Protein AF-0000000083108682 (afdb_homodimer)

Radius of gyration: 23.94 Å; Cα contacts (8 Å, |Δi|>4): 397; chains: 2; bounding box: 56×99×40 Å

pLDDT: mean 90.08, std 11.69, range [41.5, 98.62]

Foldseek 3Di:
DPPPVVVVVVLVVLLVLLLVQLLVVLLVDQLVPDALCNSCVSSVHDSVVSCVNAVGSVRSVLVSVLVVLVVLLVVLCVVLPPPQQLLVSLLSSLLSSLVVQCVRSNSLSCQDQVDPNNNLVSLLPPPSQLVSLLVSLCVSAHDDSVLSSVLSSVSSNLSSCCSNPNDPDSVRSSVCCSVPNSCRSPNPPRPD/DPPPVVVVVVLVVLLVLLLVQLLVVLLVDQLVPDALCNSCVSSVHDSVVSCVNAVGSVRSVLVSVLVVLVVLLVVLCVVLPPPQQLLVSLLSSLLSSLVVQCVRSNSLSCQDQVDPNNNLVSLLPPPSQLVSLLVSLCVSAHDDSVLSSVLSSVSSNLSSCCSNPNDPDSVRSSVCCSVPNSCRSPNPPRPD

Nearest PDB structures (foldseek):
  5gp9-assembly1_A  TM=5.527E-01  e=1.510E-05  Halalkalibacterium halodurans C-125
  5gpa-assembly1_B  TM=6.125E-01  e=4.781E-05  Halalkalibacterium halodurans C-125
  6o6n-assembly1_A  TM=5.803E-01  e=4.573E-05  Mycobacterium tuberculosis
  5gpa-assembly1_A  TM=6.143E-01  e=1.325E-04  Halalkalibacterium halodurans C-125
  3ppb-assembly1_B  TM=6.401E-01  e=4.386E-04  Shewanella loihica PV-4

Organism: NCBI:txid185642

Sequence (384 aa):
MPGDWLGTRRVEVAADRILDAAERLFTERDPTTIGMSEIATAAGCSRATLYRYFDNREALRTAYVHRETHRLSRAVTERIEGIDDPRERLVASITAVLRMVRDSPALASWFAASRPPIGGELAGRSEVITALAAAFVNSLGPEDPAVVQRRARWVVRVLTSLLLFPGSDEADERAMIEEFVVPTVAPLGAGRMPGDWLGTRRVEVAADRILDAAERLFTERDPTTIGMSEIATAAGCSRATLYRYFDNREALRTAYVHRETHRLSRAVTERIEGIDDPRERLVASITAVLRMVRDSPALASWFAASRPPIGGELAGRSEVITALAAAFVNSLGPEDPAVVQRRARWVVRVLTSLLLFPGSDEADERAMIEEFVVPTVAPLGAGR

Structure (mmCIF, N/CA/C/O backbone):
data_AF-0000000083108682-model_v1
#
loop_
_entity.id
_entity.type
_entity.pdbx_description
1 polymer 'Putative HTH-type transcriptional regulator'
#
loop_
_atom_site.group_PDB
_atom_site.id
_atom_site.type_symbol
_atom_site.label_atom_id
_atom_site.label_alt_id
_atom_site.label_comp_id
_atom_site.label_asym_id
_atom_site.label_entity_id
_atom_site.label_seq_id
_atom_site.pdbx_PDB_ins_code
_atom_site.Cartn_x
_atom_site.Cartn_y
_atom_site.Cartn_z
_atom_site.occupancy
_atom_site.B_iso_or_equiv
_atom_site.auth_seq_id
_atom_site.auth_comp_id
_atom_site.auth_asym_id
_atom_site.auth_atom_id
_atom_site.pdbx_PDB_model_num
ATOM 1 N N . MET A 1 1 ? 0.735 -50.562 -4.074 1 41.94 1 MET A N 1
ATOM 2 C CA . MET A 1 1 ? -0.499 -50.188 -4.746 1 41.94 1 MET A CA 1
ATOM 3 C C . MET A 1 1 ? -0.282 -48.906 -5.586 1 41.94 1 MET A C 1
ATOM 5 O O . MET A 1 1 ? 0.439 -48 -5.176 1 41.94 1 MET A O 1
ATOM 9 N N . PRO A 1 2 ? -0.208 -48.875 -6.887 1 47.31 2 PRO A N 1
ATOM 10 C CA . PRO A 1 2 ? 0.059 -47.719 -7.734 1 47.31 2 PRO A CA 1
ATOM 11 C C . PRO A 1 2 ? -0.755 -46.469 -7.324 1 47.31 2 PRO A C 1
ATOM 13 O O . PRO A 1 2 ? -1.937 -46.594 -6.992 1 47.31 2 PRO A O 1
ATOM 16 N N . GLY A 1 3 ? -0.387 -45.5 -6.492 1 47.19 3 GLY A N 1
ATOM 17 C CA . GLY A 1 3 ? -1.006 -44.25 -6.043 1 47.19 3 GLY A CA 1
ATOM 18 C C . GLY A 1 3 ? -1.906 -43.625 -7.086 1 47.19 3 GLY A C 1
ATOM 19 O O . GLY A 1 3 ? -1.595 -43.656 -8.281 1 47.19 3 GLY A O 1
ATOM 20 N N . ASP A 1 4 ? -3.316 -43.719 -6.918 1 53.12 4 ASP A N 1
ATOM 21 C CA . ASP A 1 4 ? -4.406 -43.375 -7.836 1 53.12 4 ASP A CA 1
ATOM 22 C C . ASP A 1 4 ? -4.172 -42.031 -8.516 1 53.12 4 ASP A C 1
ATOM 24 O O . ASP A 1 4 ? -4.762 -41.031 -8.133 1 53.12 4 ASP A O 1
ATOM 28 N N . TRP A 1 5 ? -3.078 -41.875 -9.203 1 58.34 5 TRP A N 1
ATOM 29 C CA . TRP A 1 5 ? -2.723 -40.719 -10.016 1 58.34 5 TRP A CA 1
ATOM 30 C C . TRP A 1 5 ? -3.924 -40.219 -10.812 1 58.34 5 TRP A C 1
ATOM 32 O O . TRP A 1 5 ? -4.098 -39 -10.992 1 58.34 5 TRP A O 1
ATOM 42 N N . LEU A 1 6 ? -4.711 -41.125 -11.32 1 56.47 6 LEU A N 1
ATOM 43 C CA . LEU A 1 6 ? -5.898 -40.75 -12.078 1 56.47 6 LEU A CA 1
ATOM 44 C C . LEU A 1 6 ? -6.891 -40.031 -11.188 1 56.47 6 LEU A C 1
ATOM 46 O O . LEU A 1 6 ? -7.527 -39.062 -11.625 1 56.47 6 LEU A O 1
ATOM 50 N N . GLY A 1 7 ? -6.941 -40.438 -10.008 1 55.97 7 GLY A N 1
ATOM 51 C CA . GLY A 1 7 ? -7.801 -39.75 -9.039 1 55.97 7 GLY A CA 1
ATOM 52 C C . GLY A 1 7 ? -7.344 -38.344 -8.703 1 55.97 7 GLY A C 1
ATOM 53 O O . GLY A 1 7 ? -8.156 -37.438 -8.672 1 55.97 7 GLY A O 1
ATOM 54 N N . THR A 1 8 ? -6.023 -38.344 -8.523 1 59.5 8 THR A N 1
ATOM 55 C CA . THR A 1 8 ? -5.434 -37.031 -8.219 1 59.5 8 THR A CA 1
ATOM 56 C C . THR A 1 8 ? -5.578 -36.062 -9.398 1 59.5 8 THR A C 1
ATOM 58 O O . THR A 1 8 ? -5.895 -34.906 -9.219 1 59.5 8 THR A O 1
ATOM 61 N N . ARG A 1 9 ? -5.371 -36.562 -10.57 1 65.5 9 ARG A N 1
ATOM 62 C CA . ARG A 1 9 ? -5.535 -35.75 -11.773 1 65.5 9 ARG A CA 1
ATOM 63 C C . ARG A 1 9 ? -6.984 -35.312 -11.945 1 65.5 9 ARG A C 1
ATOM 65 O O . ARG A 1 9 ? -7.254 -34.188 -12.359 1 65.5 9 ARG A O 1
ATOM 72 N N . ARG A 1 10 ? -7.754 -36.281 -11.625 1 66.69 10 ARG A N 1
ATOM 73 C CA . ARG A 1 10 ? -9.172 -35.969 -11.719 1 66.69 10 ARG A CA 1
ATOM 74 C C . ARG A 1 10 ? -9.562 -34.906 -10.703 1 66.69 10 ARG A C 1
ATOM 76 O O . ARG A 1 10 ? -10.336 -34 -11.016 1 66.69 10 ARG A O 1
ATOM 83 N N . VAL A 1 11 ? -8.945 -34.938 -9.57 1 69.88 11 VAL A N 1
ATOM 84 C CA . VAL A 1 11 ? -9.219 -33.969 -8.516 1 69.88 11 VAL A CA 1
ATOM 85 C C . VAL A 1 11 ? -8.688 -32.594 -8.922 1 69.88 11 VAL A C 1
ATOM 87 O O . VAL A 1 11 ? -9.367 -31.594 -8.75 1 69.88 11 VAL A O 1
ATOM 90 N N . GLU A 1 12 ? -7.539 -32.688 -9.477 1 72 12 GLU A N 1
ATOM 91 C CA . GLU A 1 12 ? -6.922 -31.438 -9.914 1 72 12 GLU A CA 1
ATOM 92 C C . GLU A 1 12 ? -7.715 -30.812 -11.055 1 72 12 GLU A C 1
ATOM 94 O O . GLU A 1 12 ? -7.883 -29.594 -11.102 1 72 12 GLU A O 1
ATOM 99 N N . VAL A 1 13 ? -8.219 -31.703 -11.867 1 81.06 13 VAL A N 1
ATOM 100 C CA . VAL A 1 13 ? -9.008 -31.219 -12.992 1 81.06 13 VAL A CA 1
ATOM 101 C C . VAL A 1 13 ? -10.305 -30.609 -12.492 1 81.06 13 VAL A C 1
ATOM 103 O O . VAL A 1 13 ? -10.719 -29.547 -12.961 1 81.06 13 VAL A O 1
ATOM 106 N N . ALA A 1 14 ? -10.898 -31.219 -11.477 1 86.56 14 ALA A N 1
ATOM 107 C CA . ALA A 1 14 ? -12.148 -30.688 -10.93 1 86.56 14 ALA A CA 1
ATOM 108 C C . ALA A 1 14 ? -11.922 -29.375 -10.203 1 86.56 14 ALA A C 1
ATOM 110 O O . ALA A 1 14 ? -12.703 -28.422 -10.352 1 86.56 14 ALA A O 1
ATOM 111 N N . ALA A 1 15 ? -10.922 -29.328 -9.461 1 91.75 15 ALA A N 1
ATOM 112 C CA . ALA A 1 15 ? -10.586 -28.094 -8.758 1 91.75 15 ALA A CA 1
ATOM 113 C C . ALA A 1 15 ? -10.344 -26.953 -9.75 1 91.75 15 ALA A C 1
ATOM 115 O O . ALA A 1 15 ? -10.805 -25.828 -9.531 1 91.75 15 ALA A O 1
ATOM 116 N N . ASP A 1 16 ? -9.703 -27.297 -10.797 1 94.19 16 ASP A N 1
ATOM 117 C CA . ASP A 1 16 ? -9.391 -26.297 -11.812 1 94.19 16 ASP A CA 1
ATOM 118 C C . ASP A 1 16 ? -10.664 -25.781 -12.477 1 94.19 16 ASP A C 1
ATOM 120 O O . ASP A 1 16 ? -10.797 -24.578 -12.75 1 94.19 16 ASP A O 1
ATOM 124 N N . ARG A 1 17 ? -11.531 -26.672 -12.727 1 93.75 17 ARG A N 1
ATOM 125 C CA . ARG A 1 17 ? -12.805 -26.281 -13.328 1 93.75 17 ARG A CA 1
ATOM 126 C C . ARG A 1 17 ? -13.578 -25.344 -12.398 1 93.75 17 ARG A C 1
ATOM 128 O O . ARG A 1 17 ? -14.203 -24.391 -12.852 1 93.75 17 ARG A O 1
ATOM 135 N N . ILE A 1 18 ? -13.516 -25.672 -11.18 1 96.06 18 ILE A N 1
ATOM 136 C CA . ILE A 1 18 ? -14.18 -24.844 -10.188 1 96.06 18 ILE A CA 1
ATOM 137 C C . ILE A 1 18 ? -13.531 -23.453 -10.148 1 96.06 18 ILE A C 1
ATOM 139 O O . ILE A 1 18 ? -14.227 -22.438 -10.141 1 96.06 18 ILE A O 1
ATOM 143 N N . LEU A 1 19 ? -12.25 -23.453 -10.195 1 96.44 19 LEU A N 1
ATOM 144 C CA . LEU A 1 19 ? -11.531 -22.188 -10.148 1 96.44 19 LEU A CA 1
ATOM 145 C C . LEU A 1 19 ? -11.75 -21.375 -11.43 1 96.44 19 LEU A C 1
ATOM 147 O O . LEU A 1 19 ? -11.797 -20.156 -11.398 1 96.44 19 LEU A O 1
ATOM 151 N N . ASP A 1 20 ? -11.891 -22.047 -12.57 1 95.81 20 ASP A N 1
ATOM 152 C CA . ASP A 1 20 ? -12.227 -21.375 -13.812 1 95.81 20 ASP A CA 1
ATOM 153 C C . ASP A 1 20 ? -13.594 -20.688 -13.719 1 95.81 20 ASP A C 1
ATOM 155 O O . ASP A 1 20 ? -13.758 -19.562 -14.18 1 95.81 20 ASP A O 1
ATOM 159 N N . ALA A 1 21 ? -14.508 -21.391 -13.156 1 95.25 21 ALA A N 1
ATOM 160 C CA . ALA A 1 21 ? -15.844 -20.828 -12.961 1 95.25 21 ALA A CA 1
ATOM 161 C C . ALA A 1 21 ? -15.805 -19.625 -12.008 1 95.25 21 ALA A C 1
ATOM 163 O O . ALA A 1 21 ? -16.453 -18.609 -12.258 1 95.25 21 ALA A O 1
ATOM 164 N N . ALA A 1 22 ? -15.086 -19.812 -10.945 1 94.69 22 ALA A N 1
ATOM 165 C CA . ALA A 1 22 ? -14.93 -18.703 -9.992 1 94.69 22 ALA A CA 1
ATOM 166 C C . ALA A 1 22 ? -14.328 -17.484 -10.664 1 94.69 22 ALA A C 1
ATOM 168 O O . ALA A 1 22 ? -14.781 -16.359 -10.438 1 94.69 22 ALA A O 1
ATOM 169 N N . GLU A 1 23 ? -13.312 -17.656 -11.469 1 94.25 23 GLU A N 1
ATOM 170 C CA . GLU A 1 23 ? -12.648 -16.578 -12.18 1 94.25 23 GLU A CA 1
ATOM 171 C C . GLU A 1 23 ? -13.641 -15.773 -13.016 1 94.25 23 GLU A C 1
ATOM 173 O O . GLU A 1 23 ? -13.586 -14.539 -13.039 1 94.25 23 GLU A O 1
ATOM 178 N N . ARG A 1 24 ? -14.461 -16.422 -13.68 1 93.31 24 ARG A N 1
ATOM 179 C CA . ARG A 1 24 ? -15.469 -15.758 -14.5 1 93.31 24 ARG A CA 1
ATOM 180 C C . ARG A 1 24 ? -16.375 -14.883 -13.641 1 93.31 24 ARG A C 1
ATOM 182 O O . ARG A 1 24 ? -16.688 -13.75 -14.023 1 93.31 24 ARG A O 1
ATOM 189 N 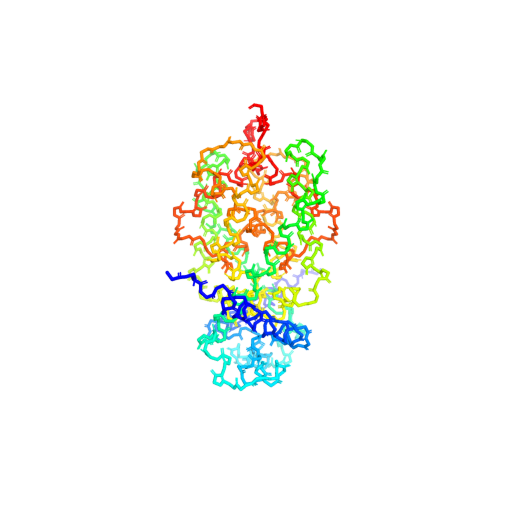N . LEU A 1 25 ? -16.75 -15.414 -12.523 1 93.12 25 LEU A N 1
ATOM 190 C CA . LEU A 1 25 ? -17.609 -14.664 -11.625 1 93.12 25 LEU A CA 1
ATOM 191 C C . LEU A 1 25 ? -16.875 -13.469 -11.023 1 93.12 25 LEU A C 1
ATOM 193 O O . LEU A 1 25 ? -17.453 -12.391 -10.883 1 93.12 25 LEU A O 1
ATOM 197 N N . PHE A 1 26 ? -15.586 -13.672 -10.734 1 88.56 26 PHE A N 1
ATOM 198 C CA . PHE A 1 26 ? -14.781 -12.609 -10.141 1 88.56 26 PHE A CA 1
ATOM 199 C C . PHE A 1 26 ? -14.602 -11.453 -11.117 1 88.56 26 PHE A C 1
ATOM 201 O O . PHE A 1 26 ? -14.367 -10.312 -10.711 1 88.56 26 PHE A O 1
ATOM 208 N N . THR A 1 27 ? -14.672 -11.719 -12.352 1 87.06 27 THR A N 1
ATOM 209 C CA . THR A 1 27 ? -14.531 -10.703 -13.391 1 87.06 27 THR A CA 1
ATOM 210 C C . THR A 1 27 ? -15.805 -9.859 -13.5 1 87.06 27 THR A C 1
ATOM 212 O O . THR A 1 27 ? -15.734 -8.656 -13.75 1 87.06 27 THR A O 1
ATOM 215 N N . GLU A 1 28 ? -16.859 -10.461 -13.195 1 86.19 28 GLU A N 1
ATOM 216 C CA . GLU A 1 28 ? -18.156 -9.844 -13.453 1 86.19 28 GLU A CA 1
ATOM 217 C C . GLU A 1 28 ? -18.656 -9.086 -12.234 1 86.19 28 GLU A C 1
ATOM 219 O O . GLU A 1 28 ? -19.406 -8.109 -12.367 1 86.19 28 GLU A O 1
ATOM 224 N N . ARG A 1 29 ? -18.25 -9.617 -11.102 1 85.25 29 ARG A N 1
ATOM 225 C CA . ARG A 1 29 ? -18.797 -9.062 -9.859 1 85.25 29 ARG A CA 1
ATOM 226 C C . ARG A 1 29 ? -17.703 -8.922 -8.805 1 85.25 29 ARG A C 1
ATOM 228 O O . ARG A 1 29 ? -16.609 -9.461 -8.953 1 85.25 29 ARG A O 1
ATOM 235 N N . ASP A 1 30 ? -18.016 -8.25 -7.773 1 81.75 30 ASP A N 1
ATOM 236 C CA . ASP A 1 30 ? -17.141 -8.148 -6.605 1 81.75 30 ASP A CA 1
ATOM 237 C C . ASP A 1 30 ? -16.938 -9.516 -5.965 1 81.75 30 ASP A C 1
ATOM 239 O O . ASP A 1 30 ? -17.891 -10.164 -5.535 1 81.75 30 ASP A O 1
ATOM 243 N N . PRO A 1 31 ? -15.703 -9.867 -5.906 1 83.19 31 PRO A N 1
ATOM 244 C CA . PRO A 1 31 ? -15.422 -11.203 -5.379 1 83.19 31 PRO A CA 1
ATOM 245 C C . PRO A 1 31 ? -15.977 -11.414 -3.973 1 83.19 31 PRO A C 1
ATOM 247 O O . PRO A 1 31 ? -16.266 -12.547 -3.584 1 83.19 31 PRO A O 1
ATOM 250 N N . THR A 1 32 ? -16.109 -10.344 -3.281 1 81.44 32 THR A N 1
ATOM 251 C CA . THR A 1 32 ? -16.562 -10.484 -1.899 1 81.44 32 THR A CA 1
ATOM 252 C C . THR A 1 32 ? -18.047 -10.797 -1.841 1 81.44 32 THR A C 1
ATOM 254 O O . THR A 1 32 ? -18.562 -11.227 -0.802 1 81.44 32 THR A O 1
ATOM 257 N N . THR A 1 33 ? -18.734 -10.672 -2.873 1 85.25 33 THR A N 1
ATOM 258 C CA . THR A 1 33 ? -20.172 -10.859 -2.879 1 85.25 33 THR A CA 1
ATOM 259 C C . THR A 1 33 ? -20.547 -12.219 -3.473 1 85.25 33 THR A C 1
ATOM 261 O O . THR A 1 33 ? -21.703 -12.625 -3.445 1 85.25 33 THR A O 1
ATOM 264 N N . ILE A 1 34 ? -19.594 -12.867 -3.998 1 90 34 ILE A N 1
ATOM 265 C CA . ILE A 1 34 ? -19.844 -14.133 -4.676 1 90 34 ILE A CA 1
ATOM 266 C C . ILE A 1 34 ? -19.844 -15.273 -3.66 1 90 34 ILE A C 1
ATOM 268 O O . ILE A 1 34 ? -18.891 -15.43 -2.893 1 90 34 ILE A O 1
ATOM 272 N N . GLY A 1 35 ? -20.953 -16.047 -3.701 1 93.62 35 GLY A N 1
ATOM 273 C CA . GLY A 1 35 ? -21.078 -17.141 -2.746 1 93.62 35 GLY A CA 1
ATOM 274 C C . GLY A 1 35 ? -20.703 -18.5 -3.326 1 93.62 35 GLY A C 1
ATOM 275 O O . GLY A 1 35 ? -20.547 -18.625 -4.539 1 93.62 35 GLY A O 1
ATOM 276 N N . MET A 1 36 ? -20.625 -19.469 -2.418 1 95.94 36 MET A N 1
ATOM 277 C CA . MET A 1 36 ? -20.25 -20.828 -2.789 1 95.94 36 MET A CA 1
ATOM 278 C C . MET A 1 36 ? -21.297 -21.469 -3.682 1 95.94 36 MET A C 1
ATOM 280 O O . MET A 1 36 ? -20.969 -22.188 -4.633 1 95.94 36 MET A O 1
ATOM 284 N N . SER A 1 37 ? -22.5 -21.156 -3.449 1 95.81 37 SER A N 1
ATOM 285 C CA . SER A 1 37 ? -23.578 -21.719 -4.246 1 95.81 37 SER A CA 1
ATOM 286 C C . SER A 1 37 ? -23.531 -21.219 -5.684 1 95.81 37 SER A C 1
ATOM 288 O O . SER A 1 37 ? -23.75 -21.984 -6.625 1 95.81 37 SER A O 1
ATOM 290 N N . GLU A 1 38 ? -23.281 -19.969 -5.812 1 96.19 38 GLU A N 1
ATOM 291 C CA . GLU A 1 38 ? -23.172 -19.375 -7.145 1 96.19 38 GLU A CA 1
ATOM 292 C C . GLU A 1 38 ? -22.016 -19.969 -7.926 1 96.19 38 GLU A C 1
ATOM 294 O O . GLU A 1 38 ? -22.125 -20.219 -9.125 1 96.19 38 GLU A O 1
ATOM 299 N N . ILE A 1 39 ? -20.891 -20.234 -7.238 1 96.44 39 ILE A N 1
ATOM 300 C CA . ILE A 1 39 ? -19.719 -20.812 -7.867 1 96.44 39 ILE A CA 1
ATOM 301 C C . ILE A 1 39 ? -20 -22.25 -8.281 1 96.44 39 ILE A C 1
ATOM 303 O O . ILE A 1 39 ? -19.625 -22.672 -9.375 1 96.44 39 ILE A O 1
ATOM 307 N N . ALA A 1 40 ? -20.656 -22.969 -7.438 1 96.62 40 ALA A N 1
ATOM 308 C CA . ALA A 1 40 ? -21.031 -24.344 -7.762 1 96.62 40 ALA A CA 1
ATOM 309 C C . ALA A 1 40 ? -21.891 -24.406 -9.023 1 96.62 40 ALA A C 1
ATOM 311 O O . ALA A 1 40 ? -21.609 -25.203 -9.922 1 96.62 40 ALA A O 1
ATOM 312 N N . THR A 1 41 ? -22.875 -23.516 -9.07 1 96.69 41 THR A N 1
ATOM 313 C CA . THR A 1 41 ? -23.766 -23.438 -10.219 1 96.69 41 THR A CA 1
ATOM 314 C C . THR A 1 41 ? -22.984 -23.141 -11.492 1 96.69 41 THR A C 1
ATOM 316 O O . THR A 1 41 ? -23.156 -23.812 -12.508 1 96.69 41 THR A O 1
ATOM 319 N N . ALA A 1 42 ? -22.094 -22.203 -11.43 1 95.44 42 ALA A N 1
ATOM 320 C CA . ALA A 1 42 ? -21.297 -21.797 -12.578 1 95.44 42 ALA A CA 1
ATOM 321 C C . ALA A 1 42 ? -20.359 -22.922 -13.016 1 95.44 42 ALA A C 1
ATOM 323 O O . ALA A 1 42 ? -20.062 -23.062 -14.211 1 95.44 42 ALA A O 1
ATOM 324 N N . ALA A 1 43 ? -19.906 -23.719 -12.086 1 95.88 43 ALA A N 1
ATOM 325 C CA . ALA A 1 43 ? -18.969 -24.812 -12.352 1 95.88 43 ALA A CA 1
ATOM 326 C C . ALA A 1 43 ? -19.703 -26.047 -12.844 1 95.88 43 ALA A C 1
ATOM 328 O O . ALA A 1 43 ? -19.078 -27 -13.305 1 95.88 43 ALA A O 1
ATOM 329 N N . GLY A 1 44 ? -21 -26.047 -12.664 1 96.06 44 GLY A N 1
ATOM 330 C CA . GLY A 1 44 ? -21.781 -27.188 -13.086 1 96.06 44 GLY A CA 1
ATOM 331 C C . GLY A 1 44 ? -21.672 -28.375 -12.148 1 96.06 44 GLY A C 1
ATOM 332 O O . GLY A 1 44 ? -21.672 -29.531 -12.586 1 96.06 44 GLY A O 1
ATOM 333 N N . CYS A 1 45 ? -21.5 -28.078 -10.898 1 95.56 45 CYS A N 1
ATOM 334 C CA . CYS A 1 45 ? -21.406 -29.156 -9.914 1 95.56 45 CYS A CA 1
ATOM 335 C C . CYS A 1 45 ? -22.297 -28.859 -8.703 1 95.56 45 CYS A C 1
ATOM 337 O O . CYS A 1 45 ? -22.859 -27.766 -8.602 1 95.56 45 CYS A O 1
ATOM 339 N N . SER A 1 46 ? -22.469 -29.828 -7.859 1 95.06 46 SER A N 1
ATOM 340 C CA . SER A 1 46 ? -23.266 -29.625 -6.652 1 95.06 46 SER A CA 1
ATOM 341 C C . SER A 1 46 ? -22.484 -28.844 -5.605 1 95.06 46 SER A C 1
ATOM 343 O O . SER A 1 46 ? -21.25 -28.781 -5.645 1 95.06 46 SER A O 1
ATOM 345 N N . ARG A 1 47 ? -23.203 -28.188 -4.73 1 94.44 47 ARG A N 1
ATOM 346 C CA . ARG A 1 47 ? -22.578 -27.516 -3.592 1 94.44 47 ARG A CA 1
ATOM 347 C C . ARG A 1 47 ? -21.75 -28.484 -2.764 1 94.44 47 ARG A C 1
ATOM 349 O O . ARG A 1 47 ? -20.656 -28.156 -2.307 1 94.44 47 ARG A O 1
ATOM 356 N N . ALA A 1 48 ? -22.312 -29.688 -2.627 1 94.62 48 ALA A N 1
ATOM 357 C CA . ALA A 1 48 ? -21.594 -30.719 -1.873 1 94.62 48 ALA A CA 1
ATOM 358 C C . ALA A 1 48 ? -20.25 -31.031 -2.508 1 94.62 48 ALA A C 1
ATOM 360 O O . ALA A 1 48 ? -19.25 -31.172 -1.808 1 94.62 48 ALA A O 1
ATOM 361 N N . THR A 1 49 ? -20.234 -31.125 -3.762 1 93.69 49 THR A N 1
ATOM 362 C CA . THR A 1 49 ? -19 -31.375 -4.5 1 93.69 49 THR A CA 1
ATOM 363 C C . THR A 1 49 ? -18 -30.234 -4.301 1 93.69 49 THR A C 1
ATOM 365 O O . THR A 1 49 ? -16.828 -30.469 -4.031 1 93.69 49 THR A O 1
ATOM 368 N N . LEU A 1 50 ? -18.453 -28.938 -4.449 1 96.19 50 LEU A N 1
ATOM 369 C CA . LEU A 1 50 ? -17.594 -27.781 -4.273 1 96.19 50 LEU A CA 1
ATOM 370 C C . LEU A 1 50 ? -16.938 -27.797 -2.895 1 96.19 50 LEU A C 1
ATOM 372 O O . LEU A 1 50 ? -15.734 -27.578 -2.77 1 96.19 50 LEU A O 1
ATOM 376 N N . TYR A 1 51 ? -17.688 -28.219 -1.897 1 96 51 TYR A N 1
ATOM 377 C CA . TYR A 1 51 ? -17.203 -28.172 -0.519 1 96 51 TYR A CA 1
ATOM 378 C C . TYR A 1 51 ? -16.25 -29.328 -0.232 1 96 51 TYR A C 1
ATOM 380 O O . TYR A 1 51 ? -15.516 -29.297 0.757 1 96 51 TYR A O 1
ATOM 388 N N . ARG A 1 52 ? -16.312 -30.359 -1.057 1 95.06 52 ARG A N 1
ATOM 389 C CA . ARG A 1 52 ? -15.32 -31.422 -0.96 1 95.06 52 ARG A CA 1
ATOM 390 C C . ARG A 1 52 ? -13.93 -30.906 -1.318 1 95.06 52 ARG A C 1
ATOM 392 O O . ARG A 1 52 ? -12.93 -31.391 -0.784 1 95.06 52 ARG A O 1
ATOM 399 N N . TYR A 1 53 ? -13.922 -29.922 -2.125 1 95.12 53 TYR A N 1
ATOM 400 C CA . TYR A 1 53 ? -12.648 -29.391 -2.598 1 95.12 53 TYR A CA 1
ATOM 401 C C . TYR A 1 53 ? -12.242 -28.156 -1.814 1 95.12 53 TYR A C 1
ATOM 403 O O . TYR A 1 53 ? -11.062 -27.938 -1.548 1 95.12 53 TYR A O 1
ATOM 411 N N . PHE A 1 54 ? -13.195 -27.297 -1.557 1 96.75 54 PHE A N 1
ATOM 412 C CA . PHE A 1 54 ? -12.938 -26.047 -0.855 1 96.75 54 PHE A CA 1
ATOM 413 C C . PHE A 1 54 ? -13.898 -25.875 0.32 1 96.75 54 PHE A C 1
ATOM 415 O O . PHE A 1 54 ? -15.102 -25.688 0.127 1 96.75 54 PHE A O 1
ATOM 422 N N . ASP A 1 55 ? -13.32 -25.781 1.489 1 95.69 55 ASP A N 1
ATOM 423 C CA . ASP A 1 55 ? -14.086 -25.812 2.729 1 95.69 55 ASP A CA 1
ATOM 424 C C . ASP A 1 55 ? -14.953 -24.562 2.879 1 95.69 55 ASP A C 1
ATOM 426 O O . ASP A 1 55 ? -15.977 -24.594 3.564 1 95.69 55 ASP A O 1
ATOM 430 N N . ASN A 1 56 ? -14.508 -23.484 2.33 1 94.75 56 ASN A N 1
ATOM 431 C CA . ASN A 1 56 ? -15.211 -22.203 2.42 1 94.75 56 ASN A CA 1
ATOM 432 C C . ASN A 1 56 ? -14.758 -21.25 1.325 1 94.75 56 ASN A C 1
ATOM 434 O O . ASN A 1 56 ? -13.859 -21.562 0.543 1 94.75 56 ASN A O 1
ATOM 438 N N . ARG A 1 57 ? -15.359 -20.203 1.276 1 93.5 57 ARG A N 1
ATOM 439 C CA . ARG A 1 57 ? -15.109 -19.188 0.256 1 93.5 57 ARG A CA 1
ATOM 440 C C . ARG A 1 57 ? -13.672 -18.688 0.321 1 93.5 57 ARG A C 1
ATOM 442 O O . ARG A 1 57 ? -13.031 -18.484 -0.713 1 93.5 57 ARG A O 1
ATOM 449 N N . GLU A 1 58 ? -13.156 -18.562 1.523 1 90.81 58 GLU A N 1
ATOM 450 C CA . GLU A 1 58 ? -11.797 -18.078 1.707 1 90.81 58 GLU A CA 1
ATOM 451 C C . GLU A 1 58 ? -10.781 -19.078 1.154 1 90.81 58 GLU A C 1
ATOM 453 O O . GLU A 1 58 ? -9.805 -18.688 0.503 1 90.81 58 GLU A O 1
ATOM 458 N N . ALA A 1 59 ? -11.062 -20.266 1.388 1 93.94 59 ALA A N 1
ATOM 459 C CA . ALA A 1 59 ? -10.18 -21.312 0.868 1 93.94 59 ALA A CA 1
ATOM 460 C C . ALA A 1 59 ? -10.18 -21.312 -0.659 1 93.94 59 ALA A C 1
ATOM 462 O O . ALA A 1 59 ? -9.133 -21.5 -1.285 1 93.94 59 ALA A O 1
ATOM 463 N N . LEU A 1 60 ? -11.328 -21.141 -1.222 1 94.75 60 LEU A N 1
ATOM 464 C CA . LEU A 1 60 ? -11.445 -21.125 -2.676 1 94.75 60 LEU A CA 1
ATOM 465 C C . LEU A 1 60 ? -10.727 -19.906 -3.258 1 94.75 60 LEU A C 1
ATOM 467 O O . LEU A 1 60 ? -9.977 -20.031 -4.23 1 94.75 60 LEU A O 1
ATOM 471 N N . ARG A 1 61 ? -10.906 -18.766 -2.674 1 92.44 61 ARG A N 1
ATOM 472 C CA . ARG A 1 61 ? -10.234 -17.547 -3.133 1 92.44 61 ARG A CA 1
ATOM 473 C C . ARG A 1 61 ? -8.719 -17.688 -3.059 1 92.44 61 ARG A C 1
ATOM 475 O O . ARG A 1 61 ? -8.008 -17.312 -3.988 1 92.44 61 ARG A O 1
ATOM 482 N N . THR A 1 62 ? -8.289 -18.25 -1.976 1 93.12 62 THR A N 1
ATOM 483 C CA . THR A 1 62 ? -6.863 -18.469 -1.786 1 93.12 62 THR A CA 1
ATOM 484 C C . THR A 1 62 ? -6.309 -19.406 -2.861 1 93.12 62 THR A C 1
ATOM 486 O O . THR A 1 62 ? -5.262 -19.125 -3.451 1 93.12 62 THR A O 1
ATOM 489 N N . ALA A 1 63 ? -7.023 -20.391 -3.125 1 94.06 63 ALA A N 1
ATOM 490 C CA . ALA A 1 63 ? -6.602 -21.359 -4.148 1 94.06 63 ALA A CA 1
ATOM 491 C C . ALA A 1 63 ? -6.555 -20.688 -5.523 1 94.06 63 ALA A C 1
ATOM 493 O O . ALA A 1 63 ? -5.633 -20.938 -6.305 1 94.06 63 ALA A O 1
ATOM 494 N N . TYR A 1 64 ? -7.52 -19.906 -5.809 1 93.88 64 TYR A N 1
ATOM 495 C CA . TYR A 1 64 ? -7.543 -19.172 -7.074 1 93.88 64 TYR A CA 1
ATOM 496 C C . TYR A 1 64 ? -6.316 -18.281 -7.207 1 93.88 64 TYR A C 1
ATOM 498 O O . TYR A 1 64 ? -5.625 -18.312 -8.227 1 93.88 64 TYR A O 1
ATOM 506 N N . VAL A 1 65 ? -6 -17.531 -6.23 1 92.69 65 VAL A N 1
ATOM 507 C CA . VAL A 1 65 ? -4.875 -16.609 -6.254 1 92.69 65 VAL A CA 1
ATOM 508 C C . VAL A 1 65 ? -3.568 -17.375 -6.395 1 92.69 65 VAL A C 1
ATOM 510 O O . VAL A 1 65 ? -2.674 -16.969 -7.141 1 92.69 65 VAL A O 1
ATOM 513 N N . HIS A 1 66 ? -3.48 -18.469 -5.684 1 93.94 66 HIS A N 1
ATOM 514 C CA . HIS A 1 66 ? -2.271 -19.281 -5.777 1 93.94 66 HIS A CA 1
ATOM 515 C C . HIS A 1 66 ? -2.068 -19.797 -7.191 1 93.94 66 HIS A C 1
ATOM 517 O O . HIS A 1 66 ? -0.961 -19.734 -7.73 1 93.94 66 HIS A O 1
ATOM 523 N N . ARG A 1 67 ? -3.137 -20.266 -7.746 1 94.44 67 ARG A N 1
ATOM 524 C CA . ARG A 1 67 ? -3.039 -20.734 -9.125 1 94.44 67 ARG A CA 1
ATOM 525 C C . ARG A 1 67 ? -2.596 -19.625 -10.062 1 94.44 67 ARG A C 1
ATOM 527 O O . ARG A 1 67 ? -1.697 -19.812 -10.883 1 94.44 67 ARG A O 1
ATOM 534 N N . GLU A 1 68 ? -3.234 -18.5 -9.961 1 94.44 68 GLU A N 1
ATOM 535 C CA . GLU A 1 68 ? -2.912 -17.375 -10.828 1 94.44 68 GLU A CA 1
ATOM 536 C C . GLU A 1 68 ? -1.493 -16.875 -10.57 1 94.44 68 GLU A C 1
ATOM 538 O O . GLU A 1 68 ? -0.812 -16.422 -11.5 1 94.44 68 GLU A O 1
ATOM 543 N N . THR A 1 69 ? -1.049 -16.922 -9.359 1 95.06 69 THR A N 1
ATOM 544 C CA . THR A 1 69 ? 0.315 -16.531 -9.023 1 95.06 69 THR A CA 1
ATOM 545 C C . THR A 1 69 ? 1.327 -17.422 -9.734 1 95.06 69 THR A C 1
ATOM 547 O O . THR A 1 69 ? 2.322 -16.938 -10.273 1 95.06 69 THR A O 1
ATOM 550 N N . HIS A 1 70 ? 1.068 -18.688 -9.742 1 95.5 70 HIS A N 1
ATOM 551 C CA . HIS A 1 70 ? 1.95 -19.609 -10.445 1 95.5 70 HIS A CA 1
ATOM 552 C C . HIS A 1 70 ? 1.967 -19.328 -11.945 1 95.5 70 HIS A C 1
ATOM 554 O O . HIS A 1 70 ? 3.029 -19.344 -12.57 1 95.5 70 HIS A O 1
ATOM 560 N N . ARG A 1 71 ? 0.826 -19.109 -12.43 1 95.12 71 ARG A N 1
ATOM 561 C CA . ARG A 1 71 ? 0.721 -18.797 -13.852 1 95.12 71 ARG A CA 1
ATOM 562 C C . ARG A 1 71 ? 1.486 -17.531 -14.195 1 95.12 71 ARG A C 1
ATOM 564 O O . ARG A 1 71 ? 2.221 -17.484 -15.18 1 95.12 71 ARG A O 1
ATOM 571 N N . LEU A 1 72 ? 1.344 -16.531 -13.391 1 95.56 72 LEU A N 1
ATOM 572 C CA . LEU A 1 72 ? 2.037 -15.266 -13.586 1 95.56 72 LEU A CA 1
ATOM 573 C C . LEU A 1 72 ? 3.547 -15.453 -13.492 1 95.56 72 LEU A C 1
ATOM 575 O O . LEU A 1 72 ? 4.301 -14.906 -14.305 1 95.56 72 LEU A O 1
ATOM 579 N N . SER A 1 73 ? 3.943 -16.188 -12.469 1 96.56 73 SER A N 1
ATOM 580 C CA . SER A 1 73 ? 5.367 -16.438 -12.266 1 96.56 73 SER A CA 1
ATOM 581 C C . SER A 1 73 ? 6 -17.094 -13.492 1 96.56 73 SER A C 1
ATOM 583 O O . SER A 1 73 ? 7.07 -16.672 -13.938 1 96.56 73 SER A O 1
ATOM 585 N N . ARG A 1 74 ? 5.344 -18.031 -14.047 1 96.06 74 ARG A N 1
ATOM 586 C CA . ARG A 1 74 ? 5.844 -18.719 -15.242 1 96.06 74 ARG A CA 1
ATOM 587 C C . ARG A 1 74 ? 5.918 -17.766 -16.422 1 96.06 74 ARG A C 1
ATOM 589 O O . ARG A 1 74 ? 6.922 -17.734 -17.141 1 96.06 74 ARG A O 1
ATOM 596 N N . ALA A 1 75 ? 4.883 -17.016 -16.609 1 96.25 75 ALA A N 1
ATOM 597 C CA . ALA A 1 75 ? 4.816 -16.078 -17.719 1 96.25 75 ALA A CA 1
ATOM 598 C C . ALA A 1 75 ? 5.906 -15.008 -17.609 1 96.25 75 ALA A C 1
ATOM 600 O O . ALA A 1 75 ? 6.539 -14.648 -18.609 1 96.25 75 ALA A O 1
ATOM 601 N N . VAL A 1 76 ? 6.129 -14.508 -16.453 1 96.44 76 VAL A N 1
ATOM 602 C CA . VAL A 1 76 ? 7.137 -13.477 -16.219 1 96.44 76 VAL A CA 1
ATOM 603 C C . VAL A 1 76 ? 8.531 -14.055 -16.453 1 96.44 76 VAL A C 1
ATOM 605 O O . VAL A 1 76 ? 9.383 -13.414 -17.078 1 96.44 76 VAL A O 1
ATOM 608 N N . THR A 1 77 ? 8.75 -15.258 -15.93 1 94.81 77 THR A N 1
ATOM 609 C CA . THR A 1 77 ? 10.039 -15.914 -16.109 1 94.81 77 THR A CA 1
ATOM 610 C C . THR A 1 77 ? 10.391 -16.031 -17.594 1 94.81 77 THR A C 1
ATOM 612 O O . THR A 1 77 ? 11.531 -15.773 -17.984 1 94.81 77 THR A O 1
ATOM 615 N N . GLU A 1 78 ? 9.438 -16.344 -18.375 1 94.69 78 GLU A N 1
ATOM 616 C CA . GLU A 1 78 ? 9.648 -16.453 -19.828 1 94.69 78 GLU A CA 1
ATOM 617 C C . GLU A 1 78 ? 10.008 -15.102 -20.438 1 94.69 78 GLU A C 1
ATOM 619 O O . GLU A 1 78 ? 10.836 -15.023 -21.344 1 94.69 78 GLU A O 1
ATOM 624 N N . ARG A 1 79 ? 9.422 -14.078 -19.922 1 92.75 79 ARG A N 1
ATOM 625 C CA . ARG A 1 79 ? 9.602 -12.742 -20.469 1 92.75 79 ARG A CA 1
ATOM 626 C C . ARG A 1 79 ? 10.984 -12.195 -20.125 1 92.75 79 ARG A C 1
ATOM 628 O O . ARG A 1 79 ? 11.531 -11.375 -20.859 1 92.75 79 ARG A O 1
ATOM 635 N N . ILE A 1 80 ? 11.484 -12.625 -19.078 1 93 80 ILE A N 1
ATOM 636 C CA . ILE A 1 80 ? 12.75 -12.039 -18.656 1 93 80 ILE A CA 1
ATOM 637 C C . ILE A 1 80 ? 13.898 -12.984 -19 1 93 80 ILE A C 1
ATOM 639 O O . ILE A 1 80 ? 15.047 -12.75 -18.609 1 93 80 ILE A O 1
ATOM 643 N N . GLU A 1 81 ? 13.383 -13.969 -19.781 1 88.88 81 GLU A N 1
ATOM 644 C CA . GLU A 1 81 ? 14.406 -14.883 -20.281 1 88.88 81 GLU A CA 1
ATOM 645 C C . GLU A 1 81 ? 15.43 -14.156 -21.141 1 88.88 81 GLU A C 1
ATOM 647 O O . GLU A 1 81 ? 15.055 -13.375 -22.016 1 88.88 81 GLU A O 1
ATOM 652 N N . GLY A 1 82 ? 16.703 -14.078 -20.797 1 91.69 82 GLY A N 1
ATOM 653 C CA . GLY A 1 82 ? 17.75 -13.461 -21.609 1 91.69 82 GLY A CA 1
ATOM 654 C C . GLY A 1 82 ? 18.328 -12.203 -20.984 1 91.69 82 GLY A C 1
ATOM 655 O O . GLY A 1 82 ? 19.297 -11.641 -21.484 1 91.69 82 GLY A O 1
ATOM 656 N N . ILE A 1 83 ? 17.578 -11.688 -20.125 1 94.62 83 ILE A N 1
ATOM 657 C CA . ILE A 1 83 ? 18.125 -10.547 -19.406 1 94.62 83 ILE A CA 1
ATOM 658 C C . ILE A 1 83 ? 19.125 -11.031 -18.359 1 94.62 83 ILE A C 1
ATOM 660 O O . ILE A 1 83 ? 18.766 -11.711 -17.406 1 94.62 83 ILE A O 1
ATOM 664 N N . ASP A 1 84 ? 20.344 -10.633 -18.469 1 91.25 84 ASP A N 1
ATOM 665 C CA . ASP A 1 84 ? 21.391 -11.164 -17.609 1 91.25 84 ASP A CA 1
ATOM 666 C C . ASP A 1 84 ? 21.609 -10.266 -16.391 1 91.25 84 ASP A C 1
ATOM 668 O O . ASP A 1 84 ? 21.844 -10.766 -15.281 1 91.25 84 ASP A O 1
ATOM 672 N N . ASP A 1 85 ? 21.547 -8.945 -16.578 1 94.75 85 ASP A N 1
ATOM 673 C CA . ASP A 1 85 ? 21.781 -8.016 -15.477 1 94.75 85 ASP A CA 1
ATOM 674 C C . ASP A 1 85 ? 20.688 -8.125 -14.422 1 94.75 85 ASP A C 1
ATOM 676 O O . ASP A 1 85 ? 19.5 -7.906 -14.711 1 94.75 85 ASP A O 1
ATOM 680 N N . PRO A 1 86 ? 21.031 -8.508 -13.219 1 95.5 86 PRO A N 1
ATOM 681 C CA . PRO A 1 86 ? 20.031 -8.711 -12.164 1 95.5 86 PRO A CA 1
ATOM 682 C C . PRO A 1 86 ? 19.172 -7.473 -11.922 1 95.5 86 PRO A C 1
ATOM 684 O O . PRO A 1 86 ? 17.984 -7.594 -11.594 1 95.5 86 PRO A O 1
ATOM 687 N N . ARG A 1 87 ? 19.75 -6.324 -12.055 1 96.94 87 ARG A N 1
ATOM 688 C CA . ARG A 1 87 ? 19 -5.086 -11.844 1 96.94 87 ARG A CA 1
ATOM 689 C C . ARG A 1 87 ? 17.953 -4.891 -12.93 1 96.94 87 ARG A C 1
ATOM 691 O O . ARG A 1 87 ? 16.797 -4.559 -12.633 1 96.94 87 ARG A O 1
ATOM 698 N N . GLU A 1 88 ? 18.297 -5.105 -14.125 1 96.5 88 GLU A N 1
ATOM 699 C CA . GLU A 1 88 ? 17.359 -5.012 -15.242 1 96.5 88 GLU A CA 1
ATOM 700 C C . GLU A 1 88 ? 16.297 -6.094 -15.148 1 96.5 88 GLU A C 1
ATOM 702 O O . GLU A 1 88 ? 15.125 -5.852 -15.477 1 96.5 88 GLU A O 1
ATOM 707 N N . ARG A 1 89 ? 16.672 -7.301 -14.742 1 96.81 89 ARG A N 1
ATOM 708 C CA . ARG A 1 89 ? 15.742 -8.406 -14.562 1 96.81 89 ARG A CA 1
ATOM 709 C C . ARG A 1 89 ? 14.68 -8.07 -13.531 1 96.81 89 ARG A C 1
ATOM 711 O O . ARG A 1 89 ? 13.492 -8.359 -13.727 1 96.81 89 ARG A O 1
ATOM 718 N N . LEU A 1 90 ? 15.109 -7.453 -12.414 1 97.88 90 LEU A N 1
ATOM 719 C CA . LEU A 1 90 ? 14.188 -7.066 -11.352 1 97.88 90 LEU A CA 1
ATOM 720 C C . LEU A 1 90 ? 13.172 -6.055 -11.867 1 97.88 90 LEU A C 1
ATOM 722 O O . LEU A 1 90 ? 11.961 -6.234 -11.672 1 97.88 90 LEU A O 1
ATOM 726 N N . VAL A 1 91 ? 13.633 -5.027 -12.547 1 98.31 91 VAL A N 1
ATOM 727 C CA . VAL A 1 91 ? 12.75 -3.988 -13.07 1 98.31 91 VAL A CA 1
ATOM 728 C C . VAL A 1 91 ? 11.773 -4.594 -14.07 1 98.31 91 VAL A C 1
ATOM 730 O O . VAL A 1 91 ? 10.562 -4.355 -13.992 1 98.31 91 VAL A O 1
ATOM 733 N N . ALA A 1 92 ? 12.258 -5.398 -14.969 1 97.75 92 ALA A N 1
ATOM 734 C CA . ALA A 1 92 ? 11.43 -6.02 -15.992 1 97.75 92 ALA A CA 1
ATOM 735 C C . ALA A 1 92 ? 10.375 -6.938 -15.367 1 97.75 92 ALA A C 1
ATOM 737 O O . ALA A 1 92 ? 9.234 -6.98 -15.82 1 97.75 92 ALA A O 1
ATOM 738 N N . SER A 1 93 ? 10.773 -7.664 -14.391 1 98 93 SER A N 1
ATOM 739 C CA . SER A 1 93 ? 9.867 -8.602 -13.727 1 98 93 SER A CA 1
ATOM 740 C C . SER A 1 93 ? 8.734 -7.867 -13.023 1 98 93 SER A C 1
ATOM 742 O O . SER A 1 93 ? 7.559 -8.203 -13.219 1 98 93 SER A O 1
ATOM 744 N N . ILE A 1 94 ? 9.078 -6.855 -12.227 1 98.5 94 ILE A N 1
ATOM 745 C CA . ILE A 1 94 ? 8.062 -6.109 -11.484 1 98.5 94 ILE A CA 1
ATOM 746 C C . ILE A 1 94 ? 7.105 -5.438 -12.461 1 98.5 94 ILE A C 1
ATOM 748 O O . ILE A 1 94 ? 5.887 -5.512 -12.297 1 98.5 94 ILE A O 1
ATOM 752 N N . THR A 1 95 ? 7.617 -4.84 -13.508 1 98.19 95 THR A N 1
ATOM 753 C CA . THR A 1 95 ? 6.793 -4.156 -14.5 1 98.19 95 THR A CA 1
ATOM 754 C C . THR A 1 95 ? 5.879 -5.145 -15.219 1 98.19 95 THR A C 1
ATOM 756 O O . THR A 1 95 ? 4.715 -4.84 -15.484 1 98.19 95 THR A O 1
ATOM 759 N N . ALA A 1 96 ? 6.379 -6.309 -15.516 1 97.56 96 ALA A N 1
ATOM 760 C CA . ALA A 1 96 ? 5.578 -7.34 -16.172 1 97.56 96 ALA A CA 1
ATOM 761 C C . ALA A 1 96 ? 4.445 -7.812 -15.266 1 97.56 96 ALA A C 1
ATOM 763 O O . ALA A 1 96 ? 3.309 -7.977 -15.719 1 97.56 96 ALA A O 1
ATOM 764 N N . VAL A 1 97 ? 4.746 -8.055 -14 1 97.88 97 VAL A N 1
ATOM 765 C CA . VAL A 1 97 ? 3.727 -8.477 -13.047 1 97.88 97 VAL A CA 1
ATOM 766 C C . VAL A 1 97 ? 2.621 -7.43 -12.969 1 97.88 97 VAL A C 1
ATOM 768 O O . VAL A 1 97 ? 1.436 -7.762 -13.062 1 97.88 97 VAL A O 1
ATOM 771 N N . LEU A 1 98 ? 3 -6.152 -12.828 1 98.06 98 LEU A N 1
ATOM 772 C CA . LEU A 1 98 ? 2.023 -5.07 -12.758 1 98.06 98 LEU A CA 1
ATOM 773 C C . LEU A 1 98 ? 1.122 -5.07 -13.984 1 98.06 98 LEU A C 1
ATOM 775 O O . LEU A 1 98 ? -0.105 -5.039 -13.859 1 98.06 98 LEU A O 1
ATOM 779 N N . ARG A 1 99 ? 1.716 -5.141 -15.133 1 97.19 99 ARG A N 1
ATOM 780 C CA . ARG A 1 99 ? 0.963 -5.105 -16.375 1 97.19 99 ARG A CA 1
ATOM 781 C C . ARG A 1 99 ? 0.027 -6.305 -16.484 1 97.19 99 ARG A C 1
ATOM 783 O O . ARG A 1 99 ? -1.146 -6.152 -16.828 1 97.19 99 ARG A O 1
ATOM 790 N N . MET A 1 100 ? 0.492 -7.473 -16.172 1 96.69 100 MET A N 1
ATOM 791 C CA . MET A 1 100 ? -0.282 -8.703 -16.328 1 96.69 100 MET A CA 1
ATOM 792 C C . MET A 1 100 ? -1.454 -8.727 -15.352 1 96.69 100 MET A C 1
ATOM 794 O O . MET A 1 100 ? -2.555 -9.148 -15.711 1 96.69 100 MET A O 1
ATOM 798 N N . VAL A 1 101 ? -1.239 -8.305 -14.109 1 96.19 101 VAL A N 1
ATOM 799 C CA . VAL A 1 101 ? -2.322 -8.25 -13.133 1 96.19 101 VAL A CA 1
ATOM 800 C C . VAL A 1 101 ? -3.363 -7.223 -13.57 1 96.19 101 VAL A C 1
ATOM 802 O O . VAL A 1 101 ? -4.566 -7.496 -13.547 1 96.19 101 VAL A O 1
ATOM 805 N N . ARG A 1 102 ? -2.918 -6.066 -14.039 1 96 102 ARG A N 1
ATOM 806 C CA . ARG A 1 102 ? -3.824 -5 -14.453 1 96 102 ARG A CA 1
ATOM 807 C C . ARG A 1 102 ? -4.586 -5.379 -15.711 1 96 102 ARG A C 1
ATOM 809 O O . ARG A 1 102 ? -5.727 -4.953 -15.914 1 96 102 ARG A O 1
ATOM 816 N N . ASP A 1 103 ? -3.996 -6.207 -16.516 1 94.81 103 ASP A N 1
ATOM 817 C CA . ASP A 1 103 ? -4.613 -6.617 -17.781 1 94.81 103 ASP A CA 1
ATOM 818 C C . ASP A 1 103 ? -5.594 -7.766 -17.562 1 94.81 103 ASP A C 1
ATOM 820 O O . ASP A 1 103 ? -6.387 -8.086 -18.453 1 94.81 103 ASP A O 1
ATOM 824 N N . SER A 1 104 ? -5.496 -8.445 -16.453 1 92.81 104 SER A N 1
ATOM 825 C CA . SER A 1 104 ? -6.445 -9.5 -16.109 1 92.81 104 SER A CA 1
ATOM 826 C C . SER A 1 104 ? -7.633 -8.953 -15.328 1 92.81 104 SER A C 1
ATOM 828 O O . SER A 1 104 ? -7.496 -8.594 -14.156 1 92.81 104 SER A O 1
ATOM 830 N N . PRO A 1 105 ? -8.781 -8.945 -15.914 1 90.38 105 PRO A N 1
ATOM 831 C CA . PRO A 1 105 ? -9.938 -8.375 -15.219 1 90.38 105 PRO A CA 1
ATOM 832 C C . PRO A 1 105 ? -10.195 -9.039 -13.867 1 90.38 105 PRO A C 1
ATOM 834 O O . PRO A 1 105 ? -10.5 -8.359 -12.891 1 90.38 105 PRO A O 1
ATOM 837 N N . ALA A 1 106 ? -10.031 -10.32 -13.812 1 88.25 106 ALA A N 1
ATOM 838 C CA . ALA A 1 106 ? -10.273 -11.039 -12.562 1 88.25 106 ALA A CA 1
ATOM 839 C C . ALA A 1 106 ? -9.281 -10.625 -11.484 1 88.25 106 ALA A C 1
ATOM 841 O O . ALA A 1 106 ? -9.672 -10.32 -10.359 1 88.25 106 ALA A O 1
ATOM 842 N N . LEU A 1 107 ? -7.996 -10.516 -11.859 1 91.38 107 LEU A N 1
ATOM 843 C CA . LEU A 1 107 ? -6.977 -10.172 -10.875 1 91.38 107 LEU A CA 1
ATOM 844 C C . LEU A 1 107 ? -7.055 -8.688 -10.508 1 91.38 107 LEU A C 1
ATOM 846 O O . LEU A 1 107 ? -6.867 -8.32 -9.344 1 91.38 107 LEU A O 1
ATOM 850 N N . ALA A 1 108 ? -7.324 -7.859 -11.5 1 91.31 108 ALA A N 1
ATOM 851 C CA . ALA A 1 108 ? -7.43 -6.422 -11.273 1 91.31 108 ALA A CA 1
ATOM 852 C C . ALA A 1 108 ? -8.539 -6.102 -10.273 1 91.31 108 ALA A C 1
ATOM 854 O O . ALA A 1 108 ? -8.422 -5.164 -9.484 1 91.31 108 ALA A O 1
ATOM 855 N N . SER A 1 109 ? -9.57 -6.902 -10.242 1 87 109 SER A N 1
ATOM 856 C CA . SER A 1 109 ? -10.719 -6.664 -9.375 1 87 109 SER A CA 1
ATOM 857 C C . SER A 1 109 ? -10.336 -6.805 -7.906 1 87 109 SER A C 1
ATOM 859 O O . SER A 1 109 ? -11 -6.246 -7.031 1 87 109 SER A O 1
ATOM 861 N N . TRP A 1 110 ? -9.273 -7.555 -7.691 1 87.38 110 TRP A N 1
ATOM 862 C CA . TRP A 1 110 ? -8.82 -7.781 -6.324 1 87.38 110 TRP A CA 1
ATOM 863 C C . TRP A 1 110 ? -8.133 -6.539 -5.766 1 87.38 110 TRP A C 1
ATOM 865 O O . TRP A 1 110 ? -7.887 -6.445 -4.562 1 87.38 110 TRP A O 1
ATOM 875 N N . PHE A 1 111 ? -7.852 -5.547 -6.605 1 88.56 111 PHE A N 1
ATOM 876 C CA . PHE A 1 111 ? -7.145 -4.336 -6.199 1 88.56 111 PHE A CA 1
ATOM 877 C C . PHE A 1 111 ? -7.973 -3.098 -6.516 1 88.56 111 PHE A C 1
ATOM 879 O O . PHE A 1 111 ? -7.441 -1.985 -6.566 1 88.56 111 PHE A O 1
ATOM 886 N N . ALA A 1 112 ? -9.188 -3.332 -6.688 1 81.19 112 ALA A N 1
ATOM 887 C CA . ALA A 1 112 ? -10.078 -2.217 -7.004 1 81.19 112 ALA A CA 1
ATOM 888 C C . ALA A 1 112 ? -10.211 -1.267 -5.816 1 81.19 112 ALA A C 1
ATOM 890 O O . ALA A 1 112 ? -10.352 -1.709 -4.676 1 81.19 112 ALA A O 1
ATOM 891 N N . ALA A 1 113 ? -10.164 -0.068 -6.023 1 70.25 113 ALA A N 1
ATOM 892 C CA . ALA A 1 113 ? -10.172 0.986 -5.012 1 70.25 113 ALA A CA 1
ATOM 893 C C . ALA A 1 113 ? -11.531 1.075 -4.324 1 70.25 113 ALA A C 1
ATOM 895 O O . ALA A 1 113 ? -11.641 1.618 -3.223 1 70.25 113 ALA A O 1
ATOM 896 N N . SER A 1 114 ? -12.531 0.657 -4.895 1 71.75 114 SER A N 1
ATOM 897 C CA . SER A 1 114 ? -13.898 0.81 -4.395 1 71.75 114 SER A CA 1
ATOM 898 C C . SER A 1 114 ? -14.266 -0.323 -3.439 1 71.75 114 SER A C 1
ATOM 900 O O . SER A 1 114 ? -15.375 -0.364 -2.918 1 71.75 114 SER A O 1
ATOM 902 N N . ARG A 1 115 ? -13.227 -1.168 -3.117 1 75.5 115 ARG A N 1
ATOM 903 C CA . ARG A 1 115 ? -13.492 -2.357 -2.314 1 75.5 115 ARG A CA 1
ATOM 904 C C . ARG A 1 115 ? -12.414 -2.561 -1.262 1 75.5 115 ARG A C 1
ATOM 906 O O . ARG A 1 115 ? -11.336 -1.956 -1.341 1 75.5 115 ARG A O 1
ATOM 913 N N . PRO A 1 116 ? -12.836 -3.342 -0.296 1 77.56 116 PRO A N 1
ATOM 914 C CA . PRO A 1 116 ? -11.75 -3.723 0.609 1 77.56 116 PRO A CA 1
ATOM 915 C C . PRO A 1 116 ? -10.562 -4.332 -0.124 1 77.56 116 PRO A C 1
ATOM 917 O O . PRO A 1 116 ? -10.734 -5.004 -1.146 1 77.56 116 PRO A O 1
ATOM 920 N N . PRO A 1 117 ? -9.438 -4.012 0.342 1 79.25 117 PRO A N 1
ATOM 921 C CA . PRO A 1 117 ? -8.227 -4.469 -0.356 1 79.25 117 PRO A CA 1
ATOM 922 C C . PRO A 1 117 ? -7.945 -5.953 -0.133 1 79.25 117 PRO A C 1
ATOM 924 O O . PRO A 1 117 ? -6.887 -6.312 0.382 1 79.25 117 PRO A O 1
ATOM 927 N N . ILE A 1 118 ? -8.695 -6.789 -0.677 1 79.19 118 ILE A N 1
ATOM 928 C CA . ILE A 1 118 ? -8.602 -8.227 -0.47 1 79.19 118 ILE A CA 1
ATOM 929 C C . ILE A 1 118 ? -7.359 -8.773 -1.169 1 79.19 118 ILE A C 1
ATOM 931 O O . ILE A 1 118 ? -6.672 -9.648 -0.638 1 79.19 118 ILE A O 1
ATOM 935 N N . GLY A 1 119 ? -7.094 -8.25 -2.314 1 81.88 119 GLY A N 1
ATOM 936 C CA . GLY A 1 119 ? -5.902 -8.664 -3.039 1 81.88 119 GLY A CA 1
ATOM 937 C C . GLY A 1 119 ? -4.621 -8.406 -2.275 1 81.88 119 GLY A C 1
ATOM 938 O O . GLY A 1 119 ? -3.754 -9.273 -2.188 1 81.88 119 GLY A O 1
ATOM 939 N N . GLY A 1 120 ? -4.594 -7.266 -1.725 1 85.19 120 GLY A N 1
ATOM 940 C CA . GLY A 1 120 ? -3.414 -6.922 -0.948 1 85.19 120 GLY A CA 1
ATOM 941 C C . GLY A 1 120 ? -3.271 -7.746 0.318 1 85.19 120 GLY A C 1
ATOM 942 O O . GLY A 1 120 ? -2.166 -8.164 0.668 1 85.19 120 GLY A O 1
ATOM 943 N N . GLU A 1 121 ? -4.367 -7.926 0.947 1 86.25 121 GLU A N 1
ATOM 944 C CA . GLU A 1 121 ? -4.355 -8.75 2.152 1 86.25 121 GLU A CA 1
ATOM 945 C C . GLU A 1 121 ? -3.883 -10.172 1.845 1 86.25 121 GLU A C 1
ATOM 947 O O . GLU A 1 121 ? -3.049 -10.719 2.564 1 86.25 121 GLU A O 1
ATOM 952 N N . LEU A 1 122 ? -4.414 -10.672 0.796 1 86.19 122 LEU A N 1
ATOM 953 C CA . LEU A 1 122 ? -4.047 -12.023 0.39 1 86.19 122 LEU A CA 1
ATOM 954 C C . LEU A 1 122 ? -2.572 -12.086 0.002 1 86.19 122 LEU A C 1
ATOM 956 O O . LEU A 1 122 ? -1.862 -13.016 0.404 1 86.19 122 LEU A O 1
ATOM 960 N N . ALA A 1 123 ? -2.137 -11.125 -0.684 1 88.25 123 ALA A N 1
ATOM 961 C CA . ALA A 1 123 ? -0.744 -11.094 -1.12 1 88.25 123 ALA A CA 1
ATOM 962 C C . ALA A 1 123 ? 0.205 -11.047 0.074 1 88.25 123 ALA A C 1
ATOM 964 O O . ALA A 1 123 ? 1.227 -11.734 0.094 1 88.25 123 ALA A O 1
ATOM 965 N N . GLY A 1 124 ? -0.133 -10.336 1.039 1 85.12 124 GLY A N 1
ATOM 966 C CA . GLY A 1 124 ? 0.721 -10.148 2.201 1 85.12 124 GLY A CA 1
ATOM 967 C C . GLY A 1 124 ? 0.801 -11.383 3.084 1 85.12 124 GLY A C 1
ATOM 968 O O . GLY A 1 124 ? 1.786 -11.578 3.799 1 85.12 124 GLY A O 1
ATOM 969 N N . ARG A 1 125 ? -0.14 -12.172 2.98 1 86.38 125 ARG A N 1
ATOM 970 C CA . ARG A 1 125 ? -0.201 -13.305 3.898 1 86.38 125 ARG A CA 1
ATOM 971 C C . ARG A 1 125 ? 0.079 -14.617 3.172 1 86.38 125 ARG A C 1
ATOM 973 O O . ARG A 1 125 ? 0.251 -15.656 3.805 1 86.38 125 ARG A O 1
ATOM 980 N N . SER A 1 126 ? 0.112 -14.539 1.937 1 91.31 126 SER A N 1
ATOM 981 C CA . SER A 1 126 ? 0.235 -15.766 1.149 1 91.31 126 SER A CA 1
ATOM 982 C C . SER A 1 126 ? 1.666 -16.297 1.169 1 91.31 126 SER A C 1
ATOM 984 O O . SER A 1 126 ? 2.586 -15.625 0.693 1 91.31 126 SER A O 1
ATOM 986 N N . GLU A 1 127 ? 1.798 -17.469 1.536 1 90.88 127 GLU A N 1
ATOM 987 C CA . GLU A 1 127 ? 3.102 -18.125 1.522 1 90.88 127 GLU A CA 1
ATOM 988 C C . GLU A 1 127 ? 3.543 -18.438 0.098 1 90.88 127 GLU A C 1
ATOM 990 O O . GLU A 1 127 ? 4.734 -18.391 -0.215 1 90.88 127 GLU A O 1
ATOM 995 N N . VAL A 1 128 ? 2.582 -18.766 -0.704 1 94.25 128 VAL A N 1
ATOM 996 C CA . VAL A 1 128 ? 2.891 -19.094 -2.092 1 94.25 128 VAL A CA 1
ATOM 997 C C . VAL A 1 128 ? 3.443 -17.859 -2.807 1 94.25 128 VAL A C 1
ATOM 999 O O . VAL A 1 128 ? 4.469 -17.938 -3.488 1 94.25 128 VAL A O 1
ATOM 1002 N N . ILE A 1 129 ? 2.838 -16.766 -2.613 1 96.44 129 ILE A N 1
ATOM 1003 C CA . ILE A 1 129 ? 3.295 -15.531 -3.258 1 96.44 129 ILE A CA 1
ATOM 1004 C C . ILE A 1 129 ? 4.695 -15.18 -2.766 1 96.44 129 ILE A C 1
ATOM 1006 O O . ILE A 1 129 ? 5.594 -14.914 -3.568 1 96.44 129 ILE A O 1
ATOM 1010 N N . THR A 1 130 ? 4.883 -15.289 -1.523 1 94.44 130 THR A N 1
ATOM 1011 C CA . THR A 1 130 ? 6.18 -14.953 -0.948 1 94.44 130 THR A CA 1
ATOM 1012 C C . THR A 1 130 ? 7.25 -15.938 -1.415 1 94.44 130 THR A C 1
ATOM 1014 O O . THR A 1 130 ? 8.383 -15.547 -1.7 1 94.44 130 THR A O 1
ATOM 1017 N N . ALA A 1 131 ? 6.867 -17.172 -1.479 1 96.31 131 ALA A N 1
ATOM 1018 C CA . ALA A 1 131 ? 7.82 -18.188 -1.896 1 96.31 131 ALA A CA 1
ATOM 1019 C C . ALA A 1 131 ? 8.258 -17.969 -3.34 1 96.31 131 ALA A C 1
ATOM 1021 O O . ALA A 1 131 ? 9.445 -18.125 -3.664 1 96.31 131 ALA A O 1
ATOM 1022 N N . LEU A 1 132 ? 7.379 -17.688 -4.188 1 97 132 LEU A N 1
ATOM 1023 C CA . LEU A 1 132 ? 7.715 -17.453 -5.59 1 97 132 LEU A CA 1
ATOM 1024 C C . LEU A 1 132 ? 8.539 -16.172 -5.742 1 97 132 LEU A C 1
ATOM 1026 O O . LEU A 1 132 ? 9.484 -16.141 -6.535 1 97 132 LEU A O 1
ATOM 1030 N N . ALA A 1 133 ? 8.18 -15.164 -4.996 1 97.38 133 ALA A N 1
ATOM 1031 C CA . ALA A 1 133 ? 8.977 -13.938 -4.992 1 97.38 133 ALA A CA 1
ATOM 1032 C C . ALA A 1 133 ? 10.391 -14.211 -4.492 1 97.38 133 ALA A C 1
ATOM 1034 O O . ALA A 1 133 ? 11.367 -13.695 -5.047 1 97.38 133 ALA A O 1
ATOM 1035 N N . ALA A 1 134 ? 10.477 -15.016 -3.453 1 97.12 134 ALA A N 1
ATOM 1036 C CA . ALA A 1 134 ? 11.781 -15.359 -2.889 1 97.12 134 ALA A CA 1
ATOM 1037 C C . ALA A 1 134 ? 12.625 -16.141 -3.893 1 97.12 134 ALA A C 1
ATOM 1039 O O . ALA A 1 134 ? 13.828 -15.906 -4.016 1 97.12 134 ALA A O 1
ATOM 1040 N N . ALA A 1 135 ? 11.977 -17.062 -4.562 1 95.94 135 ALA A N 1
ATOM 1041 C CA . ALA A 1 135 ? 12.688 -17.812 -5.59 1 95.94 135 ALA A CA 1
ATOM 1042 C C . ALA A 1 135 ? 13.234 -16.891 -6.672 1 95.94 135 ALA A C 1
ATOM 1044 O O . ALA A 1 135 ? 14.383 -17.031 -7.105 1 95.94 135 ALA A O 1
ATOM 1045 N N . PHE A 1 136 ? 12.492 -15.992 -7.02 1 96.38 136 PHE A N 1
ATOM 1046 C CA . PHE A 1 136 ? 12.922 -15.023 -8.023 1 96.38 136 PHE A CA 1
ATOM 1047 C C . PHE A 1 136 ? 14.078 -14.18 -7.5 1 96.38 136 PHE A C 1
ATOM 1049 O O . PHE A 1 136 ? 15.102 -14.039 -8.172 1 96.38 136 PHE A O 1
ATOM 1056 N N . VAL A 1 137 ? 13.914 -13.586 -6.312 1 96.62 137 VAL A N 1
ATOM 1057 C CA . VAL A 1 137 ? 14.953 -12.742 -5.727 1 96.62 137 VAL A CA 1
ATOM 1058 C C . VAL A 1 137 ? 16.25 -13.531 -5.59 1 96.62 137 VAL A C 1
ATOM 1060 O O . VAL A 1 137 ? 17.328 -13.008 -5.863 1 96.62 137 VAL A O 1
ATOM 1063 N N . ASN A 1 138 ? 16.094 -14.781 -5.207 1 94.5 138 ASN A N 1
ATOM 1064 C CA . ASN A 1 138 ? 17.266 -15.648 -5.074 1 94.5 138 ASN A CA 1
ATOM 1065 C C . ASN A 1 138 ? 17.969 -15.852 -6.414 1 94.5 138 ASN A C 1
ATOM 1067 O O . ASN A 1 138 ? 19.188 -16.016 -6.461 1 94.5 138 ASN A O 1
ATOM 1071 N N . SER A 1 139 ? 17.219 -15.852 -7.461 1 92.56 139 SER A N 1
ATOM 1072 C CA . SER A 1 139 ? 17.781 -16.062 -8.789 1 92.56 139 SER A CA 1
ATOM 1073 C C . SER A 1 139 ? 18.594 -14.844 -9.242 1 92.56 139 SER A C 1
ATOM 1075 O O . SER A 1 139 ? 19.359 -14.922 -10.203 1 92.56 139 SER A O 1
ATOM 1077 N N . LEU A 1 140 ? 18.359 -13.664 -8.664 1 92.69 140 LEU A N 1
ATOM 1078 C CA . LEU A 1 140 ? 19.109 -12.453 -9.023 1 92.69 140 LEU A CA 1
ATOM 1079 C C . LEU A 1 140 ? 20.547 -12.539 -8.531 1 92.69 140 LEU A C 1
ATOM 1081 O O . LEU A 1 140 ? 21.438 -11.883 -9.086 1 92.69 140 LEU A O 1
ATOM 1085 N N . GLY A 1 141 ? 20.797 -13.141 -7.461 1 86.31 141 GLY A N 1
ATOM 1086 C CA . GLY A 1 141 ? 22.078 -13.359 -6.824 1 86.31 141 GLY A CA 1
ATOM 1087 C C . GLY A 1 141 ? 21.969 -14.031 -5.473 1 86.31 141 GLY A C 1
ATOM 1088 O O . GLY A 1 141 ? 21.109 -13.68 -4.66 1 86.31 141 GLY A O 1
ATOM 1089 N N . PRO A 1 142 ? 22.703 -15.07 -5.293 1 80.38 142 PRO A N 1
ATOM 1090 C CA . PRO A 1 142 ? 22.609 -15.812 -4.031 1 80.38 142 PRO A CA 1
ATOM 1091 C C . PRO A 1 142 ? 22.891 -14.938 -2.812 1 80.38 142 PRO A C 1
ATOM 1093 O O . PRO A 1 142 ? 23.766 -14.055 -2.865 1 80.38 142 PRO A O 1
ATOM 1096 N N . GLU A 1 143 ? 22.031 -15.023 -1.865 1 86.94 143 GLU A N 1
ATOM 1097 C CA . GLU A 1 143 ? 22.109 -14.32 -0.588 1 86.94 143 GLU A CA 1
ATOM 1098 C C . GLU A 1 143 ? 21.656 -15.211 0.563 1 86.94 143 GLU A C 1
ATOM 1100 O O . GLU A 1 143 ? 21.109 -16.297 0.339 1 86.94 143 GLU A O 1
ATOM 1105 N N . ASP A 1 144 ? 21.906 -14.758 1.723 1 94.38 144 ASP A N 1
ATOM 1106 C CA . ASP A 1 144 ? 21.375 -15.414 2.908 1 94.38 144 ASP A CA 1
ATOM 1107 C C . ASP A 1 144 ? 19.859 -15.57 2.801 1 94.38 144 ASP A C 1
ATOM 1109 O O . ASP A 1 144 ? 19.156 -14.648 2.377 1 94.38 144 ASP A O 1
ATOM 1113 N N . PRO A 1 145 ? 19.391 -16.766 3.105 1 94.88 145 PRO A N 1
ATOM 1114 C CA . PRO A 1 145 ? 17.953 -17.031 2.988 1 94.88 145 PRO A CA 1
ATOM 1115 C C . PRO A 1 145 ? 17.109 -15.984 3.711 1 94.88 145 PRO A C 1
ATOM 1117 O O . PRO A 1 145 ? 16.031 -15.617 3.232 1 94.88 145 PRO A O 1
ATOM 1120 N N . ALA A 1 146 ? 17.578 -15.516 4.863 1 95.62 146 ALA A N 1
ATOM 1121 C CA . ALA A 1 146 ? 16.828 -14.523 5.609 1 95.62 146 ALA A CA 1
ATOM 1122 C C . ALA A 1 146 ? 16.75 -13.203 4.848 1 95.62 146 ALA A C 1
ATOM 1124 O O . ALA A 1 146 ? 15.719 -12.523 4.867 1 95.62 146 ALA A O 1
ATOM 1125 N N . VAL A 1 147 ? 17.844 -12.875 4.223 1 95.06 147 VAL A N 1
ATOM 1126 C CA . VAL A 1 147 ? 17.891 -11.656 3.426 1 95.06 147 VAL A CA 1
ATOM 1127 C C . VAL A 1 147 ? 16.984 -11.789 2.209 1 95.06 147 VAL A C 1
ATOM 1129 O O . VAL A 1 147 ? 16.219 -10.875 1.894 1 95.06 147 VAL A O 1
ATOM 1132 N N . VAL A 1 148 ? 17.047 -12.969 1.545 1 96.38 148 VAL A N 1
ATOM 1133 C CA . VAL A 1 148 ? 16.203 -13.234 0.375 1 96.38 148 VAL A CA 1
ATOM 1134 C C . VAL A 1 148 ? 14.734 -13.109 0.747 1 96.38 148 VAL A C 1
ATOM 1136 O O . VAL A 1 148 ? 13.953 -12.5 0.014 1 96.38 148 VAL A O 1
ATOM 1139 N N . GLN A 1 149 ? 14.352 -13.633 1.895 1 95.69 149 GLN A N 1
ATOM 1140 C CA . GLN A 1 149 ? 12.969 -13.594 2.35 1 95.69 149 GLN A CA 1
ATOM 1141 C C . GLN A 1 149 ? 12.516 -12.156 2.609 1 95.69 149 GLN A C 1
ATOM 1143 O O . GLN A 1 149 ? 11.406 -11.773 2.234 1 95.69 149 GLN A O 1
ATOM 1148 N N . ARG A 1 150 ? 13.32 -11.359 3.252 1 96.12 150 ARG A N 1
ATOM 1149 C CA . ARG A 1 150 ? 12.969 -9.969 3.529 1 96.12 150 ARG A CA 1
ATOM 1150 C C . ARG A 1 150 ? 12.836 -9.172 2.236 1 96.12 150 ARG A C 1
ATOM 1152 O O . ARG A 1 150 ? 11.906 -8.375 2.086 1 96.12 150 ARG A O 1
ATOM 1159 N N . ARG A 1 151 ? 13.742 -9.414 1.299 1 97.62 151 ARG A N 1
ATOM 1160 C CA . ARG A 1 151 ? 13.695 -8.734 0.009 1 97.62 151 ARG A CA 1
ATOM 1161 C C . ARG A 1 151 ? 12.453 -9.133 -0.778 1 97.62 151 ARG A C 1
ATOM 1163 O O . ARG A 1 151 ? 11.812 -8.289 -1.411 1 97.62 151 ARG A O 1
ATOM 1170 N N . ALA A 1 152 ? 12.133 -10.383 -0.71 1 97.38 152 ALA A N 1
ATOM 1171 C CA . ALA A 1 152 ? 10.938 -10.883 -1.385 1 97.38 152 ALA A CA 1
ATOM 1172 C C . ALA A 1 152 ? 9.672 -10.227 -0.824 1 97.38 152 ALA A C 1
ATOM 1174 O O . ALA A 1 152 ? 8.812 -9.781 -1.581 1 97.38 152 ALA A O 1
ATOM 1175 N N . ARG A 1 153 ? 9.57 -10.188 0.474 1 96.75 153 ARG A N 1
ATOM 1176 C CA . ARG A 1 153 ? 8.422 -9.547 1.113 1 96.75 153 ARG A CA 1
ATOM 1177 C C . ARG A 1 153 ? 8.336 -8.07 0.729 1 96.75 153 ARG A C 1
ATOM 1179 O O . ARG A 1 153 ? 7.238 -7.543 0.525 1 96.75 153 ARG A O 1
ATOM 1186 N N . TRP A 1 154 ? 9.445 -7.422 0.622 1 97.38 154 TRP A N 1
ATOM 1187 C CA . TRP A 1 154 ? 9.484 -6.023 0.214 1 97.38 154 TRP A CA 1
ATOM 1188 C C . TRP A 1 154 ? 8.984 -5.855 -1.216 1 97.38 154 TRP A C 1
ATOM 1190 O O . TRP A 1 154 ? 8.188 -4.957 -1.498 1 97.38 154 TRP A O 1
ATOM 1200 N N . VAL A 1 155 ? 9.414 -6.727 -2.115 1 98 155 VAL A N 1
ATOM 1201 C CA . VAL A 1 155 ? 8.984 -6.676 -3.51 1 98 155 VAL A CA 1
ATOM 1202 C C . VAL A 1 155 ? 7.473 -6.867 -3.592 1 98 155 VAL A C 1
ATOM 1204 O O . VAL A 1 155 ? 6.785 -6.133 -4.309 1 98 155 VAL A O 1
ATOM 1207 N N . VAL A 1 156 ? 6.953 -7.797 -2.84 1 97.56 156 VAL A N 1
ATOM 1208 C CA . VAL A 1 156 ? 5.516 -8.055 -2.82 1 97.56 156 VAL A CA 1
ATOM 1209 C C . VAL A 1 156 ? 4.781 -6.82 -2.301 1 97.56 156 VAL A C 1
ATOM 1211 O O . VAL A 1 156 ? 3.748 -6.426 -2.852 1 97.56 156 VAL A O 1
ATOM 1214 N N . ARG A 1 157 ? 5.289 -6.211 -1.28 1 97.06 157 ARG A N 1
ATOM 1215 C CA . ARG A 1 157 ? 4.68 -5.004 -0.726 1 97.06 157 ARG A CA 1
ATOM 1216 C C . ARG A 1 157 ? 4.645 -3.885 -1.76 1 97.06 157 ARG A C 1
ATOM 1218 O O . ARG A 1 157 ? 3.633 -3.197 -1.903 1 97.06 157 ARG A O 1
ATOM 1225 N N . VAL A 1 158 ? 5.734 -3.656 -2.447 1 97.88 158 VAL A N 1
ATOM 1226 C CA . VAL A 1 158 ? 5.812 -2.611 -3.461 1 97.88 158 VAL A CA 1
ATOM 1227 C C . VAL A 1 158 ? 4.812 -2.898 -4.578 1 97.88 158 VAL A C 1
ATOM 1229 O O . VAL A 1 158 ? 4.086 -2.002 -5.012 1 97.88 158 VAL A O 1
ATOM 1232 N N . LEU A 1 159 ? 4.785 -4.141 -5.051 1 97.62 159 LEU A N 1
ATOM 1233 C CA . LEU A 1 159 ? 3.838 -4.547 -6.082 1 97.62 159 LEU A CA 1
ATOM 1234 C C . LEU A 1 159 ? 2.402 -4.281 -5.637 1 97.62 159 LEU A C 1
ATOM 1236 O O . LEU A 1 159 ? 1.617 -3.688 -6.379 1 97.62 159 LEU A O 1
ATOM 1240 N N . THR A 1 160 ? 2.078 -4.703 -4.441 1 95.81 160 THR A N 1
ATOM 1241 C CA . THR A 1 160 ? 0.742 -4.512 -3.891 1 95.81 160 THR A CA 1
ATOM 1242 C C . THR A 1 160 ? 0.403 -3.027 -3.799 1 95.81 160 THR A C 1
ATOM 1244 O O . THR A 1 160 ? -0.697 -2.613 -4.168 1 95.81 160 THR A O 1
ATOM 1247 N N . SER A 1 161 ? 1.361 -2.236 -3.342 1 95.06 161 SER A N 1
ATOM 1248 C CA . SER A 1 161 ? 1.159 -0.794 -3.238 1 95.06 161 SER A CA 1
ATOM 1249 C C . SER A 1 161 ? 0.875 -0.177 -4.605 1 95.06 161 SER A C 1
ATOM 1251 O O . SER A 1 161 ? -0.03 0.648 -4.742 1 95.06 161 SER A O 1
ATOM 1253 N N . LEU A 1 162 ? 1.592 -0.56 -5.629 1 96.38 162 LEU A N 1
ATOM 1254 C CA . LEU A 1 162 ? 1.449 0.003 -6.965 1 96.38 162 LEU A CA 1
ATOM 1255 C C . LEU A 1 162 ? 0.161 -0.48 -7.625 1 96.38 162 LEU A C 1
ATOM 1257 O O . LEU A 1 162 ? -0.422 0.226 -8.453 1 96.38 162 LEU A O 1
ATOM 1261 N N . LEU A 1 163 ? -0.275 -1.658 -7.266 1 95.25 163 LEU A N 1
ATOM 1262 C CA . LEU A 1 163 ? -1.532 -2.172 -7.801 1 95.25 163 LEU A CA 1
ATOM 1263 C C . LEU A 1 163 ? -2.723 -1.454 -7.172 1 95.25 163 LEU A C 1
ATOM 1265 O O . LEU A 1 163 ? -3.725 -1.2 -7.848 1 95.25 163 LEU A O 1
ATOM 1269 N N . LEU A 1 164 ? -2.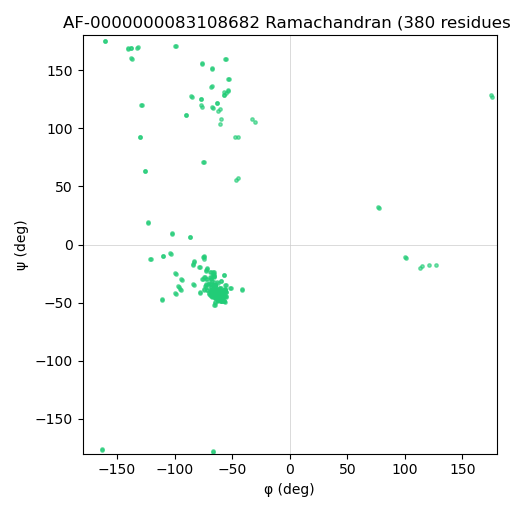615 -1.114 -5.91 1 92.94 164 LEU A N 1
ATOM 1270 C CA . LEU A 1 164 ? -3.686 -0.4 -5.223 1 92.94 164 LEU A CA 1
ATOM 1271 C C . LEU A 1 164 ? -3.674 1.08 -5.586 1 92.94 164 LEU A C 1
ATOM 1273 O O . LEU A 1 164 ? -4.73 1.69 -5.754 1 92.94 164 LEU A O 1
ATOM 1277 N N . PHE A 1 165 ? -2.451 1.59 -5.633 1 93.25 165 PHE A N 1
ATOM 1278 C CA . PHE A 1 165 ? -2.256 3.006 -5.914 1 93.25 165 PHE A CA 1
ATOM 1279 C C . PHE A 1 165 ? -1.222 3.201 -7.016 1 93.25 165 PHE A C 1
ATOM 1281 O O . PHE A 1 165 ? -0.031 3.357 -6.738 1 93.25 165 PHE A O 1
ATOM 1288 N N . PRO A 1 166 ? -1.641 3.283 -8.25 1 95.12 166 PRO A N 1
ATOM 1289 C CA . PRO A 1 166 ? -0.722 3.369 -9.391 1 95.12 166 PRO A CA 1
ATOM 1290 C C . PRO A 1 166 ? 0.058 4.68 -9.422 1 95.12 166 PRO A C 1
ATOM 1292 O O . PRO A 1 166 ? -0.384 5.68 -8.844 1 95.12 166 PRO A O 1
ATOM 1295 N N . GLY A 1 167 ? 1.232 4.621 -9.984 1 94.62 167 GLY A N 1
ATOM 1296 C CA . GLY A 1 167 ? 1.915 5.855 -10.344 1 94.62 167 GLY A CA 1
ATOM 1297 C C . GLY A 1 167 ? 1.214 6.629 -11.445 1 94.62 167 GLY A C 1
ATOM 1298 O O . GLY A 1 167 ? 0.136 6.234 -11.898 1 94.62 167 GLY A O 1
ATOM 1299 N N . SER A 1 168 ? 1.755 7.703 -11.852 1 94.12 168 SER A N 1
ATOM 1300 C CA . SER A 1 168 ? 1.142 8.547 -12.867 1 94.12 168 SER A CA 1
ATOM 1301 C C . SER A 1 168 ? 1.068 7.82 -14.211 1 94.12 168 SER A C 1
ATOM 1303 O O . SER A 1 168 ? 0.104 7.984 -14.961 1 94.12 168 SER A O 1
ATOM 1305 N N . ASP A 1 169 ? 2.045 7.02 -14.578 1 96.06 169 ASP A N 1
ATOM 1306 C CA . ASP A 1 169 ? 2.111 6.164 -15.766 1 96.06 169 ASP A CA 1
ATOM 1307 C C . ASP A 1 169 ? 3.201 5.105 -15.609 1 96.06 169 ASP A C 1
ATOM 1309 O O . ASP A 1 169 ? 3.828 5 -14.555 1 96.06 169 ASP A O 1
ATOM 1313 N N . GLU A 1 170 ? 3.4 4.328 -16.625 1 96.38 170 GLU A N 1
ATOM 1314 C CA . GLU A 1 170 ? 4.355 3.227 -16.562 1 96.38 170 GLU A CA 1
ATOM 1315 C C . GLU A 1 170 ? 5.781 3.742 -16.375 1 96.38 170 GLU A C 1
ATOM 1317 O O . GLU A 1 170 ? 6.582 3.119 -15.68 1 96.38 170 GLU A O 1
ATOM 1322 N N . ALA A 1 171 ? 6.141 4.852 -17.047 1 97.19 171 ALA A N 1
ATOM 1323 C CA . ALA A 1 171 ? 7.48 5.422 -16.922 1 97.19 171 ALA A CA 1
ATOM 1324 C C . ALA A 1 171 ? 7.746 5.879 -15.484 1 97.19 171 ALA A C 1
ATOM 1326 O O . ALA A 1 171 ? 8.844 5.688 -14.961 1 97.19 171 ALA A O 1
ATOM 1327 N N . ASP A 1 172 ? 6.73 6.48 -14.883 1 96.88 172 ASP A N 1
ATOM 1328 C CA . ASP A 1 172 ? 6.828 6.91 -13.492 1 96.88 172 ASP A CA 1
ATOM 1329 C C . ASP A 1 172 ? 7.055 5.723 -12.562 1 96.88 172 ASP A C 1
ATOM 1331 O O . ASP A 1 172 ? 7.918 5.773 -11.68 1 96.88 172 ASP A O 1
ATOM 1335 N N . GLU A 1 173 ? 6.332 4.664 -12.766 1 98.19 173 GLU A N 1
ATOM 1336 C CA . GLU A 1 173 ? 6.465 3.471 -11.938 1 98.19 173 GLU A CA 1
ATOM 1337 C C . GLU A 1 173 ? 7.832 2.816 -12.125 1 98.19 173 GLU A C 1
ATOM 1339 O O . GLU A 1 173 ? 8.453 2.375 -11.156 1 98.19 173 GLU A O 1
ATOM 1344 N N . ARG A 1 174 ? 8.25 2.752 -13.375 1 98.12 174 ARG A N 1
ATOM 1345 C CA . ARG A 1 174 ? 9.578 2.205 -13.656 1 98.12 174 ARG A CA 1
ATOM 1346 C C . ARG A 1 174 ? 10.664 3.012 -12.953 1 98.12 174 ARG A C 1
ATOM 1348 O O . ARG A 1 174 ? 11.57 2.441 -12.352 1 98.12 174 ARG A O 1
ATOM 1355 N N . ALA A 1 175 ? 10.555 4.324 -13.023 1 97.81 175 ALA A N 1
ATOM 1356 C CA . ALA A 1 175 ? 11.523 5.195 -12.359 1 97.81 175 ALA A CA 1
ATOM 1357 C C . ALA A 1 175 ? 11.523 4.973 -10.852 1 97.81 175 ALA A C 1
ATOM 1359 O O . ALA A 1 175 ? 12.578 4.957 -10.219 1 97.81 175 ALA A O 1
ATOM 1360 N N . MET A 1 176 ? 10.367 4.809 -10.289 1 97.94 176 MET A N 1
ATOM 1361 C CA . MET A 1 176 ? 10.219 4.543 -8.859 1 97.94 176 MET A CA 1
ATOM 1362 C C . MET A 1 176 ? 10.922 3.244 -8.469 1 97.94 176 MET A C 1
ATOM 1364 O O . MET A 1 176 ? 11.656 3.201 -7.484 1 97.94 176 MET A O 1
ATOM 1368 N N . ILE A 1 177 ? 10.688 2.205 -9.266 1 98.62 177 ILE A N 1
ATOM 1369 C CA . ILE A 1 177 ? 11.281 0.896 -9.008 1 98.62 177 ILE A CA 1
ATOM 1370 C C . ILE A 1 177 ? 12.805 0.992 -9.102 1 98.62 177 ILE A C 1
ATOM 1372 O O . ILE A 1 177 ? 13.516 0.503 -8.227 1 98.62 177 ILE A O 1
ATOM 1376 N N . GLU A 1 178 ? 13.305 1.634 -10.117 1 98.31 178 GLU A N 1
ATOM 1377 C CA . GLU A 1 178 ? 14.734 1.769 -10.344 1 98.31 178 GLU A CA 1
ATOM 1378 C C . GLU A 1 178 ? 15.406 2.549 -9.219 1 98.31 178 GLU A C 1
ATOM 1380 O O . GLU A 1 178 ? 16.516 2.207 -8.789 1 98.31 178 GLU A O 1
ATOM 1385 N N . GLU A 1 179 ? 14.719 3.535 -8.781 1 97.44 179 GLU A N 1
ATOM 1386 C CA . GLU A 1 179 ? 15.328 4.445 -7.816 1 97.44 179 GLU A CA 1
ATOM 1387 C C . GLU A 1 179 ? 15.219 3.896 -6.398 1 97.44 179 GLU A C 1
ATOM 1389 O O . GLU A 1 179 ? 16.141 4.051 -5.594 1 97.44 179 GLU A O 1
ATOM 1394 N N . PHE A 1 180 ? 14.117 3.184 -6.059 1 97.94 180 PHE A N 1
ATOM 1395 C CA . PHE A 1 180 ? 13.836 2.965 -4.645 1 97.94 180 PHE A CA 1
ATOM 1396 C C . PHE A 1 180 ? 13.789 1.476 -4.324 1 97.94 180 PHE A C 1
ATOM 1398 O O . PHE A 1 180 ? 13.82 1.084 -3.154 1 97.94 180 PHE A O 1
ATOM 1405 N N . VAL A 1 181 ? 13.742 0.617 -5.332 1 98.56 181 VAL A N 1
ATOM 1406 C CA . VAL A 1 181 ? 13.648 -0.816 -5.078 1 98.56 181 VAL A CA 1
ATOM 1407 C C . VAL A 1 181 ? 14.953 -1.498 -5.477 1 98.56 181 VAL A C 1
ATOM 1409 O O . VAL A 1 181 ? 15.539 -2.24 -4.688 1 98.56 181 VAL A O 1
ATOM 1412 N N . VAL A 1 182 ? 15.469 -1.188 -6.66 1 97.94 182 VAL A N 1
ATOM 1413 C CA . VAL A 1 182 ? 16.594 -1.882 -7.281 1 97.94 182 VAL A CA 1
ATOM 1414 C C . VAL A 1 182 ? 17.828 -1.8 -6.375 1 97.94 182 VAL A C 1
ATOM 1416 O O . VAL A 1 182 ? 18.469 -2.814 -6.098 1 97.94 182 VAL A O 1
ATOM 1419 N N . PRO A 1 183 ? 18.141 -0.645 -5.758 1 96.19 183 PRO A N 1
ATOM 1420 C CA . PRO A 1 183 ? 19.391 -0.55 -5 1 96.19 183 PRO A CA 1
ATOM 1421 C C . PRO A 1 183 ? 19.406 -1.452 -3.77 1 96.19 183 PRO A C 1
ATOM 1423 O O . PRO A 1 183 ? 20.469 -1.848 -3.303 1 96.19 183 PRO A O 1
ATOM 1426 N N . THR A 1 184 ? 18.203 -1.766 -3.244 1 95.81 184 THR A N 1
ATOM 1427 C CA . THR A 1 184 ? 18.156 -2.527 -2.002 1 95.81 184 THR A CA 1
ATOM 1428 C C . THR A 1 184 ? 17.906 -4.004 -2.279 1 95.81 184 THR A C 1
ATOM 1430 O O . THR A 1 184 ? 18.328 -4.871 -1.51 1 95.81 184 THR A O 1
ATOM 1433 N N . VAL A 1 185 ? 17.297 -4.328 -3.377 1 97.06 185 VAL A N 1
ATOM 1434 C CA . VAL A 1 185 ? 16.906 -5.703 -3.656 1 97.06 185 VAL A CA 1
ATOM 1435 C C . VAL A 1 185 ? 17.953 -6.371 -4.539 1 97.06 185 VAL A C 1
ATOM 1437 O O . VAL A 1 185 ? 18.188 -7.574 -4.426 1 97.06 185 VAL A O 1
ATOM 1440 N N . ALA A 1 186 ? 18.531 -5.625 -5.441 1 93.81 186 ALA A N 1
ATOM 1441 C CA . ALA A 1 186 ? 19.609 -6.07 -6.305 1 93.81 186 ALA A CA 1
ATOM 1442 C C . ALA A 1 186 ? 20.812 -5.129 -6.211 1 93.81 186 ALA A C 1
ATOM 1444 O O . ALA A 1 186 ? 21.156 -4.449 -7.184 1 93.81 186 ALA A O 1
ATOM 1445 N N . PRO A 1 187 ? 21.391 -5.059 -5.043 1 85 187 PRO A N 1
ATOM 1446 C CA . PRO A 1 187 ? 22.531 -4.152 -4.887 1 85 187 PRO A CA 1
ATOM 1447 C C . PRO A 1 187 ? 23.641 -4.438 -5.887 1 85 187 PRO A C 1
ATOM 1449 O O . PRO A 1 187 ? 23.688 -5.512 -6.488 1 85 187 PRO A O 1
ATOM 1452 N N . LEU A 1 188 ? 24.391 -3.365 -5.992 1 72.75 188 LEU A N 1
ATOM 1453 C CA . LEU A 1 188 ? 25.516 -3.512 -6.906 1 72.75 188 LEU A CA 1
ATOM 1454 C C . LEU A 1 188 ? 26.406 -4.676 -6.488 1 72.75 188 LEU A C 1
ATOM 1456 O O . LEU A 1 188 ? 26.641 -4.887 -5.297 1 72.75 188 LEU A O 1
ATOM 1460 N N . GLY A 1 189 ? 26.672 -5.539 -7.426 1 67.19 189 GLY A N 1
ATOM 1461 C CA . GLY A 1 189 ? 27.516 -6.707 -7.203 1 67.19 189 GLY A CA 1
ATOM 1462 C C . GLY A 1 189 ? 26.703 -7.984 -7.008 1 67.19 189 GLY A C 1
ATOM 1463 O O . GLY A 1 189 ? 27.281 -9.047 -6.773 1 67.19 189 GLY A O 1
ATOM 1464 N N . ALA A 1 190 ? 25.453 -7.719 -6.848 1 56.56 190 ALA A N 1
ATOM 1465 C CA . ALA A 1 190 ? 24.531 -8.852 -6.766 1 56.56 190 ALA A CA 1
ATOM 1466 C C . ALA A 1 190 ? 24.562 -9.688 -8.039 1 56.56 190 ALA A C 1
ATOM 1468 O O . ALA A 1 190 ? 24.375 -9.164 -9.141 1 56.56 190 ALA A O 1
ATOM 1469 N N . GLY A 1 191 ? 25.156 -10.836 -8.18 1 48 191 GLY A N 1
ATOM 1470 C CA . GLY A 1 191 ? 25.344 -11.781 -9.273 1 48 191 GLY A CA 1
ATOM 1471 C C . GLY A 1 191 ? 26.797 -12.156 -9.492 1 48 191 GLY A C 1
ATOM 1472 O O . GLY A 1 191 ? 27.109 -12.969 -10.367 1 48 191 GLY A O 1
ATOM 1473 N N . ARG A 1 192 ? 27.719 -11.234 -8.883 1 43.53 192 ARG A N 1
ATOM 1474 C CA . ARG A 1 192 ? 29.109 -11.68 -9.023 1 43.53 192 ARG A CA 1
ATOM 1475 C C . ARG A 1 192 ? 29.453 -12.711 -7.949 1 43.53 192 ARG A C 1
ATOM 1477 O O . ARG A 1 192 ? 28.938 -12.656 -6.836 1 43.53 192 ARG A O 1
ATOM 1484 N N . MET B 1 1 ? -8.086 49.375 4.336 1 41.5 1 MET B N 1
ATOM 1485 C CA . MET B 1 1 ? -9.156 48.812 5.141 1 41.5 1 MET B CA 1
ATOM 1486 C C . MET B 1 1 ? -8.648 47.594 5.926 1 41.5 1 MET B C 1
ATOM 1488 O O . MET B 1 1 ? -7.84 46.812 5.422 1 41.5 1 MET B O 1
ATOM 1492 N N . PRO B 1 2 ? -8.43 47.562 7.215 1 47.12 2 PRO B N 1
ATOM 1493 C CA . PRO B 1 2 ? -7.863 46.469 8.008 1 47.12 2 PRO B CA 1
ATOM 1494 C C . PRO B 1 2 ? -8.508 45.125 7.688 1 47.12 2 PRO B C 1
ATOM 1496 O O . PRO B 1 2 ? -9.727 45.031 7.547 1 47.12 2 PRO B O 1
ATOM 1499 N N . GLY B 1 3 ? -8.125 44.188 6.789 1 47.03 3 GLY B N 1
ATOM 1500 C CA . GLY B 1 3 ? -8.57 42.875 6.379 1 47.03 3 GLY B CA 1
ATOM 1501 C C . GLY B 1 3 ? -9.188 42.062 7.512 1 47.03 3 GLY B C 1
ATOM 1502 O O . GLY B 1 3 ? -8.75 42.188 8.656 1 47.03 3 GLY B O 1
ATOM 1503 N N . ASP B 1 4 ? -10.602 41.844 7.527 1 52.91 4 ASP B N 1
ATOM 1504 C CA . ASP B 1 4 ? -11.484 41.312 8.562 1 52.91 4 ASP B CA 1
ATOM 1505 C C . ASP B 1 4 ? -10.906 40.031 9.188 1 52.91 4 ASP B C 1
ATOM 1507 O O . ASP B 1 4 ? -11.336 38.938 8.859 1 52.91 4 ASP B O 1
ATOM 1511 N N . TRP B 1 5 ? -9.719 40.062 9.703 1 58.16 5 TRP B N 1
ATOM 1512 C CA . TRP B 1 5 ? -9.039 39 10.438 1 58.16 5 TRP B CA 1
ATOM 1513 C C . TRP B 1 5 ? -10 38.312 11.383 1 58.16 5 TRP B C 1
ATOM 1515 O O . TRP B 1 5 ? -9.914 37.094 11.57 1 58.16 5 TRP B O 1
ATOM 1525 N N . LEU B 1 6 ? -10.867 39.062 11.992 1 56.5 6 LEU B N 1
ATOM 1526 C CA . LEU B 1 6 ? -11.852 38.469 12.898 1 56.5 6 LEU B CA 1
ATOM 1527 C C . LEU B 1 6 ? -12.805 37.562 12.148 1 56.5 6 LEU B C 1
ATOM 1529 O O . LEU B 1 6 ? -13.18 36.5 12.648 1 56.5 6 LEU B O 1
ATOM 1533 N N . GLY B 1 7 ? -13.094 37.938 10.992 1 55.31 7 GLY B N 1
ATOM 1534 C CA . GLY B 1 7 ? -13.938 37.125 10.141 1 55.31 7 GLY B CA 1
ATOM 1535 C C . GLY B 1 7 ? -13.281 35.812 9.719 1 55.31 7 GLY B C 1
ATOM 1536 O O . GLY B 1 7 ? -13.898 34.75 9.781 1 55.31 7 GLY B O 1
ATOM 1537 N N . THR B 1 8 ? -12.008 36.031 9.367 1 58.56 8 THR B N 1
ATOM 1538 C CA . THR B 1 8 ? -11.234 34.875 8.961 1 58.56 8 THR B CA 1
ATOM 1539 C C . THR B 1 8 ? -11.039 33.906 10.133 1 58.56 8 THR B C 1
ATOM 1541 O O . THR B 1 8 ? -11.141 32.688 9.977 1 58.56 8 THR B O 1
ATOM 1544 N N . ARG B 1 9 ? -10.758 34.438 11.266 1 64.56 9 ARG B N 1
ATOM 1545 C CA . ARG B 1 9 ? -10.602 33.625 12.469 1 64.56 9 ARG B CA 1
ATOM 1546 C C . ARG B 1 9 ? -11.906 32.938 12.82 1 64.56 9 ARG B C 1
ATOM 1548 O O . ARG B 1 9 ? -11.898 31.766 13.242 1 64.56 9 ARG B O 1
ATOM 1555 N N . ARG B 1 10 ? -12.867 33.75 12.617 1 66.19 10 ARG B N 1
ATOM 1556 C CA . ARG B 1 10 ? -14.172 33.156 12.898 1 66.19 10 ARG B CA 1
ATOM 1557 C C . ARG B 1 10 ? -14.484 32.031 11.93 1 66.19 10 ARG B C 1
ATOM 1559 O O . ARG B 1 10 ? -15.031 31 12.328 1 66.19 10 ARG B O 1
ATOM 1566 N N . VAL B 1 11 ? -14.055 32.156 10.711 1 69.44 11 VAL B N 1
ATOM 1567 C CA . VAL B 1 11 ? -14.281 31.156 9.688 1 69.44 11 VAL B CA 1
ATOM 1568 C C . VAL B 1 11 ? -13.445 29.906 10 1 69.44 11 VAL B C 1
ATOM 1570 O O . VAL B 1 11 ? -13.938 28.781 9.906 1 69.44 11 VAL B O 1
ATOM 1573 N N . GLU B 1 12 ? -12.273 30.234 10.391 1 71.88 12 GLU B N 1
ATOM 1574 C CA . GLU B 1 12 ? -11.383 29.125 10.727 1 71.88 12 GLU B CA 1
ATOM 1575 C C . GLU B 1 12 ? -11.875 28.359 11.953 1 71.88 12 GLU B C 1
ATOM 1577 O O . GLU B 1 12 ? -11.805 27.141 11.992 1 71.88 12 GLU B O 1
ATOM 1582 N N . VAL B 1 13 ? -12.43 29.156 12.836 1 81.12 13 VAL B N 1
ATOM 1583 C CA . VAL B 1 13 ? -12.953 28.531 14.047 1 81.12 13 VAL B CA 1
ATOM 1584 C C . VAL B 1 13 ? -14.172 27.672 13.711 1 81.12 13 VAL B C 1
ATOM 1586 O O . VAL B 1 13 ? -14.305 26.562 14.219 1 81.12 13 VAL B O 1
ATOM 1589 N N . ALA B 1 14 ? -15.008 28.156 12.805 1 86.56 14 ALA B N 1
ATOM 1590 C CA . ALA B 1 14 ? -16.203 27.391 12.414 1 86.56 14 ALA B CA 1
ATOM 1591 C C . ALA B 1 14 ? -15.828 26.141 11.648 1 86.56 14 ALA B C 1
ATOM 1593 O O . ALA B 1 14 ? -16.391 25.062 11.891 1 86.56 14 ALA B O 1
ATOM 1594 N N . ALA B 1 15 ? -14.953 26.281 10.773 1 91.75 15 ALA B N 1
ATOM 1595 C CA . ALA B 1 15 ? -14.484 25.125 10.016 1 91.75 15 ALA B CA 1
ATOM 1596 C C . ALA B 1 15 ? -13.891 24.062 10.938 1 91.75 15 ALA B C 1
ATOM 1598 O O . ALA B 1 15 ? -14.156 22.875 10.781 1 91.75 15 ALA B O 1
ATOM 1599 N N . ASP B 1 16 ? -13.18 24.531 11.898 1 94.25 16 ASP B N 1
ATOM 1600 C CA . ASP B 1 16 ? -12.555 23.609 12.844 1 94.25 16 ASP B CA 1
ATOM 1601 C C . ASP B 1 16 ? -13.602 22.875 13.672 1 94.25 16 ASP B C 1
ATOM 1603 O O . ASP B 1 16 ? -13.461 21.688 13.945 1 94.25 16 ASP B O 1
ATOM 1607 N N . ARG B 1 17 ? -14.578 23.594 14.047 1 93.81 17 ARG B N 1
ATOM 1608 C CA . ARG B 1 17 ? -15.656 22.969 14.812 1 93.81 17 ARG B CA 1
ATOM 1609 C C . ARG B 1 17 ? -16.359 21.891 13.984 1 93.81 17 ARG B C 1
ATOM 1611 O O . ARG B 1 17 ? -16.719 20.844 14.5 1 93.81 17 ARG B O 1
ATOM 1618 N N . ILE B 1 18 ? -16.531 22.219 12.773 1 96.12 18 ILE B N 1
ATOM 1619 C CA . ILE B 1 18 ? -17.156 21.266 11.867 1 96.12 18 ILE B CA 1
ATOM 1620 C C . ILE B 1 18 ? -16.266 20.031 11.719 1 96.12 18 ILE B C 1
ATOM 1622 O O . ILE B 1 18 ? -16.75 18.891 11.797 1 96.12 18 ILE B O 1
ATOM 1626 N N . LEU B 1 19 ? -15.016 20.25 11.586 1 96.5 19 LEU B N 1
ATOM 1627 C CA . LEU B 1 19 ? -14.078 19.141 11.422 1 96.5 19 LEU B CA 1
ATOM 1628 C C . LEU B 1 19 ? -13.969 18.328 12.711 1 96.5 19 LEU B C 1
ATOM 1630 O O . LEU B 1 19 ? -13.781 17.109 12.664 1 96.5 19 LEU B O 1
ATOM 1634 N N . ASP B 1 20 ? -14.078 18.984 13.875 1 95.88 20 ASP B N 1
ATOM 1635 C CA . ASP B 1 20 ? -14.102 18.281 15.141 1 95.88 20 ASP B CA 1
ATOM 1636 C C . ASP B 1 20 ? -15.305 17.344 15.227 1 95.88 20 ASP B C 1
ATOM 1638 O O . ASP B 1 20 ? -15.195 16.203 15.688 1 95.88 20 ASP B O 1
ATOM 1642 N N . ALA B 1 21 ? -16.406 17.844 14.805 1 95.31 21 ALA B N 1
ATOM 1643 C CA . ALA B 1 21 ? -17.625 17.047 14.781 1 95.31 21 ALA B CA 1
ATOM 1644 C C . ALA B 1 21 ? -17.484 15.867 13.82 1 95.31 21 ALA B C 1
ATOM 1646 O O . ALA B 1 21 ? -17.891 14.75 14.141 1 95.31 21 ALA B O 1
ATOM 1647 N N . ALA B 1 22 ? -16.969 16.156 12.664 1 94.69 22 ALA B N 1
ATOM 1648 C CA . ALA B 1 22 ? -16.734 15.094 11.688 1 94.69 22 ALA B CA 1
ATOM 1649 C C . ALA B 1 22 ? -15.82 14.008 12.266 1 94.69 22 ALA B C 1
ATOM 1651 O O . ALA B 1 22 ? -16.078 12.82 12.086 1 94.69 22 ALA B O 1
ATOM 1652 N N . GLU B 1 23 ? -14.758 14.391 12.922 1 94.31 23 GLU B N 1
ATOM 1653 C CA . GLU B 1 23 ? -13.805 13.453 13.516 1 94.31 23 GLU B CA 1
ATOM 1654 C C . GLU B 1 23 ? -14.508 12.492 14.469 1 94.31 23 GLU B C 1
ATOM 1656 O O . GLU B 1 23 ? -14.219 11.289 14.469 1 94.31 23 GLU B O 1
ATOM 1661 N N . ARG B 1 24 ? -15.344 12.992 15.242 1 93.5 24 ARG B N 1
ATOM 1662 C CA . ARG B 1 24 ? -16.094 12.156 16.188 1 93.5 24 ARG B CA 1
ATOM 1663 C C . ARG B 1 24 ? -16.922 11.109 15.445 1 93.5 24 ARG B C 1
ATOM 1665 O O . ARG B 1 24 ? -16.953 9.945 15.844 1 93.5 24 ARG B O 1
ATOM 1672 N N . LEU B 1 25 ? -17.531 11.555 14.391 1 93.31 25 LEU B N 1
ATOM 1673 C CA . LEU B 1 25 ? -18.344 10.641 13.609 1 93.31 25 LEU B CA 1
ATOM 1674 C C . LEU B 1 25 ? -17.484 9.602 12.898 1 93.31 25 LEU B C 1
ATOM 1676 O O . LEU B 1 25 ? -17.859 8.422 12.82 1 93.31 25 LEU B O 1
ATOM 1680 N N . PHE B 1 26 ? -16.312 10.031 12.438 1 88.81 26 PHE B N 1
ATOM 1681 C CA . PHE B 1 26 ? -15.398 9.133 11.727 1 88.81 26 PHE B CA 1
ATOM 1682 C C . PHE B 1 26 ? -14.875 8.047 12.656 1 88.81 26 PHE B C 1
ATOM 1684 O O . PHE B 1 26 ? -14.484 6.969 12.211 1 88.81 26 PHE B O 1
ATOM 1691 N N . THR B 1 27 ? -14.82 8.32 13.891 1 87.44 27 THR B N 1
ATOM 1692 C CA . THR B 1 27 ? -14.352 7.367 14.891 1 87.44 27 THR B CA 1
ATOM 1693 C C . THR B 1 27 ? -15.406 6.297 15.164 1 87.44 27 THR B C 1
ATOM 1695 O O . THR B 1 27 ? -15.078 5.133 15.391 1 87.44 27 THR B O 1
ATOM 1698 N N . GLU B 1 28 ? -16.594 6.672 15.008 1 86.44 28 GLU B N 1
ATOM 1699 C CA . GLU B 1 28 ? -17.703 5.82 15.43 1 86.44 28 GLU B CA 1
ATOM 1700 C C . GLU B 1 28 ? -18.219 4.969 14.281 1 86.44 28 GLU B C 1
ATOM 1702 O O . GLU B 1 28 ? -18.734 3.871 14.492 1 86.44 28 GLU B O 1
ATOM 1707 N N . ARG B 1 29 ? -18.062 5.551 13.109 1 85.62 29 ARG B N 1
ATOM 1708 C CA . ARG B 1 29 ? -18.656 4.895 11.945 1 85.62 29 ARG B CA 1
ATOM 1709 C C . ARG B 1 29 ? -17.719 4.934 10.75 1 85.62 29 ARG B C 1
ATOM 1711 O O . ARG B 1 29 ? -16.719 5.66 10.766 1 85.62 29 ARG B O 1
ATOM 1718 N N . ASP B 1 30 ? -18.047 4.203 9.758 1 81.94 30 ASP B N 1
ATOM 1719 C CA . ASP B 1 30 ? -17.328 4.254 8.484 1 81.94 30 ASP B CA 1
ATOM 1720 C C . ASP B 1 30 ? -17.469 5.629 7.84 1 81.94 30 ASP B C 1
ATOM 1722 O O . ASP B 1 30 ? -18.578 6.082 7.547 1 81.94 30 ASP B O 1
ATOM 1726 N N . PRO B 1 31 ? -16.344 6.199 7.621 1 83.81 31 PRO B N 1
ATOM 1727 C CA . PRO B 1 31 ? -16.375 7.562 7.082 1 83.81 31 PRO B CA 1
ATOM 1728 C C . PRO B 1 31 ? -17.141 7.648 5.762 1 83.81 31 PRO B C 1
ATOM 1730 O O . PRO B 1 31 ? -17.688 8.703 5.426 1 83.81 31 PRO B O 1
ATOM 1733 N N . THR B 1 32 ? -17.172 6.555 5.078 1 81.88 32 THR B N 1
ATOM 1734 C CA . THR B 1 32 ? -17.812 6.59 3.77 1 81.88 32 THR B CA 1
ATOM 1735 C C . THR B 1 32 ? -19.328 6.613 3.912 1 81.88 32 THR B C 1
ATOM 1737 O O . THR B 1 32 ? -20.047 6.918 2.953 1 81.88 32 THR B O 1
ATOM 1740 N N . THR B 1 33 ? -19.844 6.398 5.031 1 85.62 33 THR B N 1
ATOM 1741 C CA . THR B 1 33 ? -21.281 6.309 5.23 1 85.62 33 THR B CA 1
ATOM 1742 C C . THR B 1 33 ? -21.828 7.578 5.887 1 85.62 33 THR B C 1
ATOM 1744 O O . THR B 1 33 ? -23.031 7.746 6.027 1 85.62 33 THR B O 1
ATOM 1747 N N . ILE B 1 34 ? -20.953 8.414 6.285 1 90.25 34 ILE B N 1
ATOM 1748 C CA . ILE B 1 34 ? -21.359 9.617 7.012 1 90.25 34 ILE B CA 1
ATOM 1749 C C . ILE B 1 34 ? -21.719 10.719 6.02 1 90.25 34 ILE B C 1
ATOM 1751 O O . ILE B 1 34 ? -20.922 11.047 5.137 1 90.25 34 ILE B O 1
ATOM 1755 N N . GLY B 1 35 ? -22.922 11.273 6.227 1 93.69 35 GLY B N 1
ATOM 1756 C CA . GLY B 1 35 ? -23.391 12.305 5.316 1 93.69 35 GLY B CA 1
ATOM 1757 C C . GLY B 1 35 ? -23.203 13.711 5.859 1 93.69 35 GL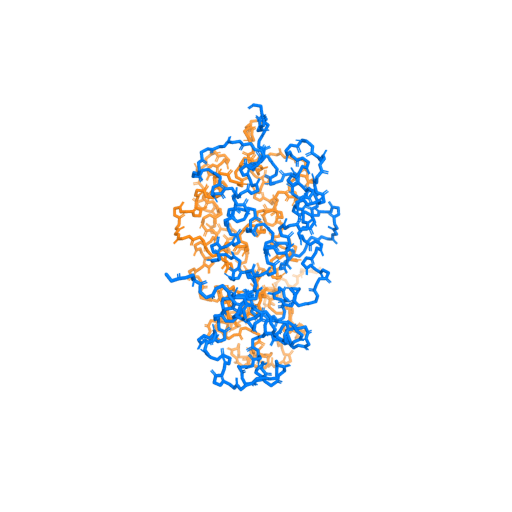Y B C 1
ATOM 1758 O O . GLY B 1 35 ? -22.906 13.891 7.043 1 93.69 35 GLY B O 1
ATOM 1759 N N . MET B 1 36 ? -23.438 14.672 4.961 1 96 36 MET B N 1
ATOM 1760 C CA . MET B 1 36 ? -23.266 16.078 5.297 1 96 36 MET B CA 1
ATOM 1761 C C . MET B 1 36 ? -24.297 16.516 6.336 1 96 36 MET B C 1
ATOM 1763 O O . MET B 1 36 ? -23.984 17.281 7.246 1 96 36 MET B O 1
ATOM 1767 N N . SER B 1 37 ? -25.438 15.961 6.262 1 95.88 37 SER B N 1
ATOM 1768 C CA . SER B 1 37 ? -26.484 16.328 7.207 1 95.88 37 SER B CA 1
ATOM 1769 C C . SER B 1 37 ? -26.156 15.859 8.617 1 95.88 37 SER B C 1
ATOM 1771 O O . SER B 1 37 ? -26.375 16.578 9.586 1 95.88 37 SER B O 1
ATOM 1773 N N . GLU B 1 38 ? -25.656 14.68 8.688 1 96.25 38 GLU B N 1
ATOM 1774 C CA . GLU B 1 38 ? -25.25 14.133 9.977 1 96.25 38 GLU B CA 1
ATOM 1775 C C . GLU B 1 38 ? -24.141 14.961 10.609 1 96.25 38 GLU B C 1
ATOM 1777 O O . GLU B 1 38 ? -24.141 15.195 11.812 1 96.25 38 GLU B O 1
ATOM 1782 N N . ILE B 1 39 ? -23.188 15.414 9.781 1 96.5 39 ILE B N 1
ATOM 1783 C CA . ILE B 1 39 ? -22.062 16.219 10.258 1 96.5 39 ILE B CA 1
ATOM 1784 C C . ILE B 1 39 ? -22.562 17.578 10.727 1 96.5 39 ILE B C 1
ATOM 1786 O O . ILE B 1 39 ? -22.141 18.078 11.766 1 96.5 39 ILE B O 1
ATOM 1790 N N . ALA B 1 40 ? -23.469 18.156 9.992 1 96.69 40 ALA B N 1
ATOM 1791 C CA . ALA B 1 40 ? -24.047 19.438 10.375 1 96.69 40 ALA B CA 1
ATOM 1792 C C . ALA B 1 40 ? -24.719 19.344 11.742 1 96.69 40 ALA B C 1
ATOM 1794 O O . ALA B 1 40 ? -24.484 20.188 12.609 1 96.69 40 ALA B O 1
ATOM 1795 N N . THR B 1 41 ? -25.5 18.297 11.906 1 96.75 41 THR B N 1
ATOM 1796 C CA . THR B 1 41 ? -26.203 18.062 13.164 1 96.75 41 THR B CA 1
ATOM 1797 C C . THR B 1 41 ? -25.219 17.922 14.32 1 96.75 41 THR B C 1
ATOM 1799 O O . THR B 1 41 ? -25.375 18.562 15.359 1 96.75 41 THR B O 1
ATOM 1802 N N . ALA B 1 42 ? -24.188 17.188 14.109 1 95.44 42 ALA B N 1
ATOM 1803 C CA . ALA B 1 42 ? -23.188 16.953 15.141 1 95.44 42 ALA B CA 1
ATOM 1804 C C . ALA B 1 42 ? -22.422 18.234 15.469 1 95.44 42 ALA B C 1
ATOM 1806 O O . ALA B 1 42 ? -22.016 18.438 16.609 1 95.44 42 ALA B O 1
ATOM 1807 N N . ALA B 1 43 ? -22.266 19.078 14.492 1 95.94 43 ALA B N 1
ATOM 1808 C CA . ALA B 1 43 ? -21.516 20.328 14.656 1 95.94 43 ALA B CA 1
ATOM 1809 C C . ALA B 1 43 ? -22.406 21.422 15.258 1 95.94 43 ALA B C 1
ATOM 1811 O O . ALA B 1 43 ? -21.922 22.484 15.648 1 95.94 43 ALA B O 1
ATOM 1812 N N . GLY B 1 44 ? -23.688 21.172 15.242 1 96.06 44 GLY B N 1
ATOM 1813 C CA . GLY B 1 44 ? -24.625 22.141 15.789 1 96.06 44 GLY B CA 1
ATOM 1814 C C . GLY B 1 44 ? -24.875 23.312 14.852 1 96.06 44 GLY B C 1
ATOM 1815 O O . GLY B 1 44 ? -25.031 24.453 15.305 1 96.06 44 GLY B O 1
ATOM 1816 N N . CYS B 1 45 ? -24.797 23.047 13.594 1 95.56 45 CYS B N 1
ATOM 1817 C CA . CYS B 1 45 ? -25.047 24.109 12.625 1 95.56 45 CYS B CA 1
ATOM 1818 C C . CYS B 1 45 ? -26.016 23.625 11.539 1 95.56 45 CYS B C 1
ATOM 1820 O O . CYS B 1 45 ? -26.391 22.453 11.508 1 95.56 45 CYS B O 1
ATOM 1822 N N . SER B 1 46 ? -26.469 24.562 10.734 1 95.06 46 SER B N 1
ATOM 1823 C CA . SER B 1 46 ? -27.359 24.188 9.641 1 95.06 46 SER B CA 1
ATOM 1824 C C . SER B 1 46 ? -26.594 23.547 8.492 1 95.06 46 SER B C 1
ATOM 1826 O O . SER B 1 46 ? -25.391 23.734 8.367 1 95.06 46 SER B O 1
ATOM 1828 N N . ARG B 1 47 ? -27.281 22.766 7.711 1 94.5 47 ARG B N 1
ATOM 1829 C CA . ARG B 1 47 ? -26.703 22.203 6.492 1 94.5 47 ARG B CA 1
ATOM 1830 C C . ARG B 1 47 ? -26.188 23.312 5.574 1 94.5 47 ARG B C 1
ATOM 1832 O O . ARG B 1 47 ? -25.125 23.188 4.973 1 94.5 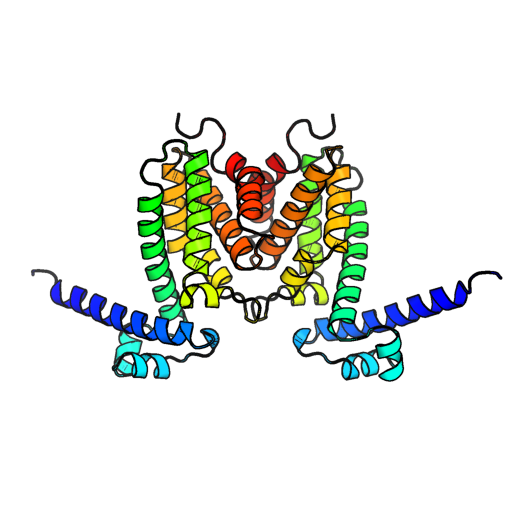47 ARG B O 1
ATOM 1839 N N . ALA B 1 48 ? -26.969 24.375 5.535 1 94.62 48 ALA B N 1
ATOM 1840 C CA . ALA B 1 48 ? -26.578 25.516 4.711 1 94.62 48 ALA B CA 1
ATOM 1841 C C . ALA B 1 48 ? -25.25 26.078 5.164 1 94.62 48 ALA B C 1
ATOM 1843 O O . ALA B 1 48 ? -24.391 26.406 4.336 1 94.62 48 ALA B O 1
ATOM 1844 N N . THR B 1 49 ? -25.078 26.203 6.395 1 93.69 49 THR B N 1
ATOM 1845 C CA . THR B 1 49 ? -23.828 26.688 6.965 1 93.69 49 THR B CA 1
ATOM 1846 C C . THR B 1 49 ? -22.672 25.75 6.621 1 93.69 49 THR B C 1
ATOM 1848 O O . THR B 1 49 ? -21.609 26.203 6.199 1 93.69 49 THR B O 1
ATOM 1851 N N . LEU B 1 50 ? -22.844 24.406 6.812 1 96.25 50 LEU B N 1
ATOM 1852 C CA . LEU B 1 50 ? -21.812 23.438 6.504 1 96.25 50 LEU B CA 1
ATOM 1853 C C . LEU B 1 50 ? -21.359 23.547 5.051 1 96.25 50 LEU B C 1
ATOM 1855 O O . LEU B 1 50 ? -20.156 23.562 4.766 1 96.25 50 LEU B O 1
ATOM 1859 N N . TYR B 1 51 ? -22.297 23.797 4.168 1 96 51 TYR B N 1
ATOM 1860 C CA . TYR B 1 51 ? -22.016 23.828 2.736 1 96 51 TYR B CA 1
ATOM 1861 C C . TYR B 1 51 ? -21.344 25.141 2.34 1 96 51 TYR B C 1
ATOM 1863 O O . TYR B 1 51 ? -20.75 25.234 1.263 1 96 51 TYR B O 1
ATOM 1871 N N . ARG B 1 52 ? -21.484 26.156 3.186 1 95.12 52 ARG B N 1
ATOM 1872 C CA . ARG B 1 52 ? -20.734 27.391 2.971 1 95.12 52 ARG B CA 1
ATOM 1873 C C . ARG B 1 52 ? -19.234 27.156 3.133 1 95.12 52 ARG B C 1
ATOM 1875 O O . ARG B 1 52 ? -18.422 27.812 2.473 1 95.12 52 ARG B O 1
ATOM 1882 N N . TYR B 1 53 ? -18.938 26.188 3.912 1 95.19 53 TYR B N 1
ATOM 1883 C CA . TYR B 1 53 ? -17.531 25.922 4.203 1 95.19 53 TYR B CA 1
ATOM 1884 C C . TYR B 1 53 ? -17.016 24.766 3.352 1 95.19 53 TYR B C 1
ATOM 1886 O O . TYR B 1 53 ? -15.852 24.781 2.926 1 95.19 53 TYR B O 1
ATOM 1894 N N . PHE B 1 54 ? -17.812 23.75 3.211 1 96.75 54 PHE B N 1
ATOM 1895 C CA . PHE B 1 54 ? -17.422 22.547 2.465 1 96.75 54 PHE B CA 1
ATOM 1896 C C . PHE B 1 54 ? -18.484 22.188 1.429 1 96.75 54 PHE B C 1
ATOM 1898 O O . PHE B 1 54 ? -19.578 21.781 1.781 1 96.75 54 PHE B O 1
ATOM 1905 N N . ASP B 1 55 ? -18.047 22.188 0.187 1 95.69 55 ASP B N 1
ATOM 1906 C CA . ASP B 1 55 ? -18.969 22.062 -0.935 1 95.69 55 ASP B CA 1
ATOM 1907 C C . ASP B 1 55 ? -19.594 20.672 -0.984 1 95.69 55 ASP B C 1
ATOM 1909 O O . ASP B 1 55 ? -20.688 20.5 -1.523 1 95.69 55 ASP B O 1
ATOM 1913 N N . ASN B 1 56 ? -18.875 19.703 -0.51 1 94.81 56 ASN B N 1
ATOM 1914 C CA . ASN B 1 56 ? -19.328 18.312 -0.523 1 94.81 56 ASN B CA 1
ATOM 1915 C C . ASN B 1 56 ? -18.562 17.469 0.489 1 94.81 56 ASN B C 1
ATOM 1917 O O . ASN B 1 56 ? -17.641 17.969 1.15 1 94.81 56 ASN B O 1
ATOM 1921 N N . ARG B 1 57 ? -18.938 16.328 0.599 1 93.62 57 ARG B N 1
ATOM 1922 C CA . ARG B 1 57 ? -18.359 15.398 1.563 1 93.62 57 ARG B CA 1
ATOM 1923 C C . ARG B 1 57 ? -16.875 15.18 1.298 1 93.62 57 ARG B C 1
ATOM 1925 O O . ARG B 1 57 ? -16.078 15.102 2.234 1 93.62 57 ARG B O 1
ATOM 1932 N N . GLU B 1 58 ? -16.516 15.133 0.037 1 91 58 GLU B N 1
ATOM 1933 C CA . GLU B 1 58 ? -15.125 14.914 -0.332 1 91 58 GLU B CA 1
ATOM 1934 C C . GLU B 1 58 ? -14.25 16.094 0.094 1 91 58 GLU B C 1
ATOM 1936 O O . GLU B 1 58 ? -13.141 15.898 0.601 1 91 58 GLU B O 1
ATOM 1941 N N . ALA B 1 59 ? -14.789 17.219 -0.083 1 94 59 ALA B N 1
ATOM 1942 C CA . ALA B 1 59 ? -14.055 18.406 0.328 1 94 59 ALA B CA 1
ATOM 1943 C C . ALA B 1 59 ? -13.859 18.438 1.841 1 94 59 ALA B C 1
ATOM 1945 O O . ALA B 1 59 ? -12.789 18.828 2.326 1 94 59 ALA B O 1
ATOM 1946 N N . LEU B 1 60 ? -14.867 18.062 2.551 1 94.88 60 LEU B N 1
ATOM 1947 C CA . LEU B 1 60 ? -14.781 18.031 4.008 1 94.88 60 LEU B CA 1
ATOM 1948 C C . LEU B 1 60 ? -13.773 16.984 4.473 1 94.88 60 LEU B C 1
ATOM 1950 O O . LEU B 1 60 ? -12.938 17.266 5.336 1 94.88 60 LEU B O 1
ATOM 1954 N N . ARG B 1 61 ? -13.812 15.82 3.895 1 92.56 61 ARG B N 1
ATOM 1955 C CA . ARG B 1 61 ? -12.875 14.758 4.246 1 92.56 61 ARG B CA 1
ATOM 1956 C C . ARG B 1 61 ? -11.438 15.188 3.973 1 92.56 61 ARG B C 1
ATOM 1958 O O . ARG B 1 61 ? -10.547 14.961 4.797 1 92.56 61 ARG B O 1
ATOM 1965 N N . THR B 1 62 ? -11.258 15.805 2.846 1 93.19 62 THR B N 1
ATOM 1966 C CA . THR B 1 62 ? -9.938 16.281 2.471 1 93.19 62 THR B CA 1
ATOM 1967 C C . THR B 1 62 ? -9.43 17.312 3.475 1 93.19 62 THR B C 1
ATOM 1969 O O . THR B 1 62 ? -8.281 17.25 3.914 1 93.19 62 THR B O 1
ATOM 1972 N N . ALA B 1 63 ? -10.281 18.172 3.846 1 94.12 63 ALA B N 1
ATOM 1973 C CA . ALA B 1 63 ? -9.922 19.203 4.812 1 94.12 63 ALA B CA 1
ATOM 1974 C C . ALA B 1 63 ? -9.57 18.578 6.164 1 94.12 63 ALA B C 1
ATOM 1976 O O . ALA B 1 63 ? -8.609 19.016 6.816 1 94.12 63 ALA B O 1
ATOM 1977 N N . TYR B 1 64 ? -10.32 17.625 6.559 1 93.94 64 TYR B N 1
ATOM 1978 C CA . TYR B 1 64 ? -10.031 16.922 7.805 1 93.94 64 TYR B CA 1
ATOM 1979 C C . TYR B 1 64 ? -8.648 16.281 7.766 1 93.94 64 TYR B C 1
ATOM 1981 O O . TYR B 1 64 ? -7.848 16.453 8.688 1 93.94 64 TYR B O 1
ATOM 1989 N N . VAL B 1 65 ? -8.336 15.594 6.75 1 92.75 65 VAL B N 1
ATOM 1990 C CA . VAL B 1 65 ? -7.062 14.898 6.609 1 92.75 65 VA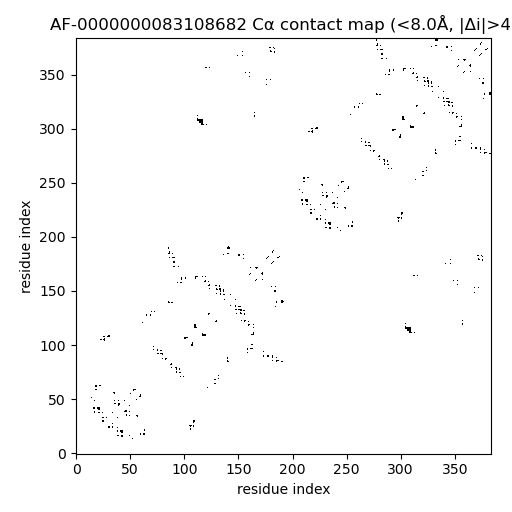L B CA 1
ATOM 1991 C C . VAL B 1 65 ? -5.918 15.906 6.586 1 92.75 65 VAL B C 1
ATOM 1993 O O . VAL B 1 65 ? -4.875 15.688 7.203 1 92.75 65 VAL B O 1
ATOM 1996 N N . HIS B 1 66 ? -6.125 16.984 5.875 1 93.94 66 HIS B N 1
ATOM 1997 C CA . HIS B 1 66 ? -5.09 18 5.816 1 93.94 66 HIS B CA 1
ATOM 1998 C C . HIS B 1 66 ? -4.805 18.578 7.199 1 93.94 66 HIS B C 1
ATOM 2000 O O . HIS B 1 66 ? -3.643 18.734 7.582 1 93.94 66 HIS B O 1
ATOM 2006 N N . ARG B 1 67 ? -5.863 18.844 7.895 1 94.56 67 ARG B N 1
ATOM 2007 C CA . ARG B 1 67 ? -5.672 19.344 9.25 1 94.56 67 ARG B CA 1
ATOM 2008 C C . ARG B 1 67 ? -4.906 18.344 10.109 1 94.56 67 ARG B C 1
ATOM 2010 O O . ARG B 1 67 ? -3.959 18.703 10.805 1 94.56 67 ARG B O 1
ATOM 2017 N N . GLU B 1 68 ? -5.324 17.109 10.07 1 94.5 68 GLU B N 1
ATOM 2018 C CA . GLU B 1 68 ? -4.68 16.078 10.875 1 94.5 68 GLU B CA 1
ATOM 2019 C C . GLU B 1 68 ? -3.238 15.852 10.43 1 94.5 68 GLU B C 1
ATOM 2021 O O . GLU B 1 68 ? -2.367 15.562 11.25 1 94.5 68 GLU B O 1
ATOM 2026 N N . THR B 1 69 ? -2.98 15.961 9.172 1 95.12 69 THR B N 1
ATOM 2027 C CA . THR B 1 69 ? -1.622 15.828 8.656 1 95.12 69 THR B CA 1
ATOM 2028 C C . THR B 1 69 ? -0.715 16.906 9.227 1 95.12 69 THR B C 1
ATOM 2030 O O . THR B 1 69 ? 0.417 16.641 9.625 1 95.12 69 THR B O 1
ATOM 2033 N N . HIS B 1 70 ? -1.21 18.109 9.297 1 95.44 70 HIS B N 1
ATOM 2034 C CA . HIS B 1 70 ? -0.434 19.203 9.883 1 95.44 70 HIS B CA 1
ATOM 2035 C C . HIS B 1 70 ? -0.164 18.953 11.359 1 95.44 70 HIS B C 1
ATOM 2037 O O . HIS B 1 70 ? 0.954 19.156 11.836 1 95.44 70 HIS B O 1
ATOM 2043 N N . ARG B 1 71 ? -1.16 18.516 12 1 95.06 71 ARG B N 1
ATOM 2044 C CA . ARG B 1 71 ? -1.014 18.219 13.422 1 95.06 71 ARG B CA 1
ATOM 2045 C C . ARG B 1 71 ? 0.017 17.109 13.641 1 95.06 71 ARG B C 1
ATOM 2047 O O . ARG B 1 71 ? 0.869 17.219 14.523 1 95.06 71 ARG B O 1
ATOM 2054 N N . LEU B 1 72 ? -0.044 16.094 12.844 1 95.56 72 LEU B N 1
ATOM 2055 C CA . LEU B 1 72 ? 0.898 14.992 12.93 1 95.56 72 LEU B CA 1
ATOM 2056 C C . LEU B 1 72 ? 2.318 15.461 12.633 1 95.56 72 LEU B C 1
ATOM 2058 O O . LEU B 1 72 ? 3.262 15.078 13.328 1 95.56 72 LEU B O 1
ATOM 2062 N N . SER B 1 73 ? 2.43 16.25 11.578 1 96.56 73 SER B N 1
ATOM 2063 C CA . SER B 1 73 ? 3.738 16.766 11.188 1 96.56 73 SER B CA 1
ATOM 2064 C C . SER B 1 73 ? 4.395 17.531 12.328 1 96.56 73 SER B C 1
ATOM 2066 O O . SER B 1 73 ? 5.574 17.328 12.625 1 96.56 73 SER B O 1
ATOM 2068 N N . ARG B 1 74 ? 3.656 18.344 12.992 1 96 74 ARG B N 1
ATOM 2069 C CA . ARG B 1 74 ? 4.172 19.125 14.109 1 96 74 ARG B CA 1
ATOM 2070 C C . ARG B 1 74 ? 4.586 18.219 15.266 1 96 74 ARG B C 1
ATOM 2072 O O . ARG B 1 74 ? 5.664 18.391 15.836 1 96 74 ARG B O 1
ATOM 2079 N N . ALA B 1 75 ? 3.742 17.297 15.57 1 96.19 75 ALA B N 1
ATOM 2080 C CA . ALA B 1 75 ? 4.004 16.375 16.672 1 96.19 75 ALA B CA 1
ATOM 2081 C C . ALA B 1 75 ? 5.25 15.531 16.406 1 96.19 75 ALA B C 1
ATOM 2083 O O . ALA B 1 75 ? 6.062 15.312 17.297 1 96.19 75 ALA B O 1
ATOM 2084 N N . VAL B 1 76 ? 5.406 15.055 15.227 1 96.38 76 VAL B N 1
ATOM 2085 C CA . VAL B 1 76 ? 6.551 14.234 14.852 1 96.38 76 VAL B CA 1
ATOM 2086 C C . VAL B 1 76 ? 7.828 15.07 14.898 1 96.38 76 VAL B C 1
ATOM 2088 O O . VAL B 1 76 ? 8.859 14.609 15.391 1 96.38 76 VAL B O 1
ATOM 2091 N N . THR B 1 77 ? 7.746 16.281 14.367 1 94.75 77 THR B N 1
ATOM 2092 C CA . THR B 1 77 ? 8.898 17.172 14.383 1 94.75 77 THR B CA 1
ATOM 2093 C C . THR B 1 77 ? 9.414 17.375 15.805 1 94.75 77 THR B C 1
ATOM 2095 O O . THR B 1 77 ? 10.625 17.344 16.047 1 94.75 77 THR B O 1
ATOM 2098 N N . GLU B 1 78 ? 8.531 17.516 16.719 1 94.69 78 GLU B N 1
ATOM 2099 C CA . GLU B 1 78 ? 8.906 17.672 18.125 1 94.69 78 GLU B CA 1
ATOM 2100 C C . GLU B 1 78 ? 9.594 16.422 18.672 1 94.69 78 GLU B C 1
ATOM 2102 O O . GLU B 1 78 ? 10.539 16.516 19.453 1 94.69 78 GLU B O 1
ATOM 2107 N N . ARG B 1 79 ? 9.156 15.305 18.203 1 92.62 79 ARG B N 1
ATOM 2108 C CA . ARG B 1 79 ? 9.656 14.023 18.703 1 92.62 79 ARG B CA 1
ATOM 2109 C C . ARG B 1 79 ? 11.062 13.75 18.172 1 92.62 79 ARG B C 1
ATOM 2111 O O . ARG B 1 79 ? 11.844 13.055 18.828 1 92.62 79 ARG B O 1
ATOM 2118 N N . ILE B 1 80 ? 11.32 14.258 17.094 1 92.94 80 ILE B N 1
ATOM 2119 C CA . ILE B 1 80 ? 12.602 13.922 16.484 1 92.94 80 ILE B CA 1
ATOM 2120 C C . ILE B 1 80 ? 13.586 15.07 16.688 1 92.94 80 ILE B C 1
ATOM 2122 O O . ILE B 1 80 ? 14.688 15.055 16.141 1 92.94 80 ILE B O 1
ATOM 2126 N N . GLU B 1 81 ? 13 15.945 17.562 1 88.5 81 GLU B N 1
ATOM 2127 C CA . GLU B 1 81 ? 13.883 17.047 17.922 1 88.5 81 GLU B CA 1
ATOM 2128 C C . GLU B 1 81 ? 15.133 16.547 18.641 1 88.5 81 GLU B C 1
ATOM 2130 O O . GLU B 1 81 ? 15.039 15.703 19.547 1 88.5 81 GLU B O 1
ATOM 2135 N N . GLY B 1 82 ? 16.344 16.672 18.109 1 91.62 82 GLY B N 1
ATOM 2136 C CA . GLY B 1 82 ? 17.594 16.281 18.75 1 91.62 82 GLY B CA 1
ATOM 2137 C C . GLY B 1 82 ? 18.312 15.148 18.047 1 91.62 82 GLY B C 1
ATOM 2138 O O . GLY B 1 82 ? 19.438 14.789 18.406 1 91.62 82 GLY B O 1
ATOM 2139 N N . ILE B 1 83 ? 17.562 14.5 17.281 1 94.69 83 ILE B N 1
ATOM 2140 C CA . ILE B 1 83 ? 18.234 13.477 16.484 1 94.69 83 ILE B CA 1
ATOM 2141 C C . ILE B 1 83 ? 18.969 14.133 15.328 1 94.69 83 ILE B C 1
ATOM 2143 O O . ILE B 1 83 ? 18.344 14.727 14.438 1 94.69 83 ILE B O 1
ATOM 2147 N N . ASP B 1 84 ? 20.219 13.984 15.258 1 91.25 84 ASP B N 1
ATOM 2148 C CA . ASP B 1 84 ? 21.031 14.703 14.281 1 91.25 84 ASP B CA 1
ATOM 2149 C C . ASP B 1 84 ? 21.266 13.852 13.031 1 91.25 84 ASP B C 1
ATOM 2151 O O . ASP B 1 84 ? 21.25 14.367 11.914 1 91.25 84 ASP B O 1
ATOM 2155 N N . ASP B 1 85 ? 21.469 12.539 13.227 1 94.81 85 ASP B N 1
ATOM 2156 C CA . ASP B 1 85 ? 21.734 11.664 12.086 1 94.81 85 ASP B CA 1
ATOM 2157 C C . ASP B 1 85 ? 20.5 11.547 11.188 1 94.81 85 ASP B C 1
ATOM 2159 O O . ASP B 1 85 ? 19.438 11.109 11.633 1 94.81 85 ASP B O 1
ATOM 2163 N N . PRO B 1 86 ? 20.594 11.969 9.953 1 95.44 86 PRO B N 1
ATOM 2164 C CA . PRO B 1 86 ? 19.453 11.961 9.039 1 95.44 86 PRO B CA 1
ATOM 2165 C C . PRO B 1 86 ? 18.812 10.578 8.898 1 95.44 86 PRO B C 1
ATOM 2167 O O . PRO B 1 86 ? 17.594 10.461 8.742 1 95.44 86 PRO B O 1
ATOM 2170 N N . ARG B 1 87 ? 19.625 9.562 8.945 1 96.94 87 ARG B N 1
ATOM 2171 C CA . ARG B 1 87 ? 19.109 8.203 8.82 1 96.94 87 ARG B CA 1
ATOM 2172 C C . ARG B 1 87 ? 18.266 7.824 10.031 1 96.94 87 ARG B C 1
ATOM 2174 O O . ARG B 1 87 ? 17.172 7.27 9.883 1 96.94 87 ARG B O 1
ATOM 2181 N N . GLU B 1 88 ? 18.734 8.117 11.172 1 96.5 88 GLU B N 1
ATOM 2182 C CA . GLU B 1 88 ? 17.984 7.859 12.398 1 96.5 88 GLU B CA 1
ATOM 2183 C C . GLU B 1 88 ? 16.719 8.719 12.469 1 96.5 88 GLU B C 1
ATOM 2185 O O . GLU B 1 88 ? 15.672 8.258 12.938 1 96.5 88 GLU B O 1
ATOM 2190 N N . ARG B 1 89 ? 16.812 9.961 12.023 1 96.81 89 ARG B N 1
ATOM 2191 C CA . ARG B 1 89 ? 15.664 10.867 11.984 1 96.81 89 ARG B CA 1
ATOM 2192 C C . ARG B 1 89 ? 14.555 10.32 11.094 1 96.81 89 ARG B C 1
ATOM 2194 O O . ARG B 1 89 ? 13.375 10.383 11.453 1 96.81 89 ARG B O 1
ATOM 2201 N N . LEU B 1 90 ? 14.953 9.789 9.922 1 97.88 90 LEU B N 1
ATOM 2202 C CA . LEU B 1 90 ? 13.992 9.211 8.992 1 97.88 90 LEU B CA 1
ATOM 2203 C C . LEU B 1 90 ? 13.258 8.031 9.617 1 97.88 90 LEU B C 1
ATOM 2205 O O . LEU B 1 90 ? 12.023 7.973 9.594 1 97.88 90 LEU B O 1
ATOM 2209 N N . VAL B 1 91 ? 13.992 7.129 10.227 1 98.31 91 VAL B N 1
ATOM 2210 C CA . VAL B 1 91 ? 13.406 5.945 10.844 1 98.31 91 VAL B CA 1
ATOM 2211 C C . VAL B 1 91 ? 12.469 6.371 11.977 1 98.31 91 VAL B C 1
ATOM 2213 O O . VAL B 1 91 ? 11.328 5.906 12.055 1 98.31 91 VAL B O 1
ATOM 2216 N N . ALA B 1 92 ? 12.906 7.266 12.812 1 97.75 92 ALA B N 1
ATOM 2217 C CA . ALA B 1 92 ? 12.109 7.73 13.945 1 97.75 92 ALA B CA 1
ATOM 2218 C C . ALA B 1 92 ? 10.836 8.422 13.477 1 97.75 92 ALA B C 1
ATOM 2220 O O . ALA B 1 92 ? 9.773 8.258 14.086 1 97.75 92 ALA B O 1
ATOM 2221 N N . SER B 1 93 ? 10.945 9.195 12.461 1 98.06 93 SER B N 1
ATOM 2222 C CA . SER B 1 93 ? 9.805 9.93 11.93 1 98.06 93 SER B CA 1
ATOM 2223 C C . SER B 1 93 ? 8.742 8.984 11.375 1 98.06 93 SER B C 1
ATOM 2225 O O . SER B 1 93 ? 7.566 9.094 11.727 1 98.06 93 SER B O 1
ATOM 2227 N N . ILE B 1 94 ? 9.18 8.055 10.531 1 98.5 94 ILE B N 1
ATOM 2228 C CA . ILE B 1 94 ? 8.234 7.121 9.922 1 98.5 94 ILE B CA 1
ATOM 2229 C C . ILE B 1 94 ? 7.559 6.289 11.016 1 98.5 94 ILE B C 1
ATOM 2231 O O . ILE B 1 94 ? 6.336 6.129 11.008 1 98.5 94 ILE B O 1
ATOM 2235 N N . THR B 1 95 ? 8.312 5.812 11.977 1 98.19 95 THR B N 1
ATOM 2236 C CA . THR B 1 95 ? 7.77 5 13.055 1 98.19 95 THR B CA 1
ATOM 2237 C C . THR B 1 95 ? 6.789 5.805 13.898 1 98.19 95 THR B C 1
ATOM 2239 O O . THR B 1 95 ? 5.746 5.289 14.312 1 98.19 95 THR B O 1
ATOM 2242 N N . ALA B 1 96 ? 7.094 7.055 14.148 1 97.56 96 ALA B N 1
ATOM 2243 C CA . ALA B 1 96 ? 6.203 7.918 14.914 1 97.56 96 ALA B CA 1
ATOM 2244 C C . ALA B 1 96 ? 4.891 8.156 14.18 1 97.56 96 ALA B C 1
ATOM 2246 O O . ALA B 1 96 ? 3.814 8.109 14.781 1 97.56 96 ALA B O 1
ATOM 2247 N N . VAL B 1 97 ? 4.973 8.43 12.883 1 97.88 97 VAL B N 1
ATOM 2248 C CA . VAL B 1 97 ? 3.775 8.641 12.078 1 97.88 97 VAL B CA 1
ATOM 2249 C C . VAL B 1 97 ? 2.887 7.402 12.133 1 97.88 97 VAL B C 1
ATOM 2251 O O . VAL B 1 97 ? 1.685 7.5 12.383 1 97.88 97 VAL B O 1
ATOM 2254 N N . LEU B 1 98 ? 3.482 6.223 11.93 1 98.06 98 LEU B N 1
ATOM 2255 C CA . LEU B 1 98 ? 2.729 4.973 11.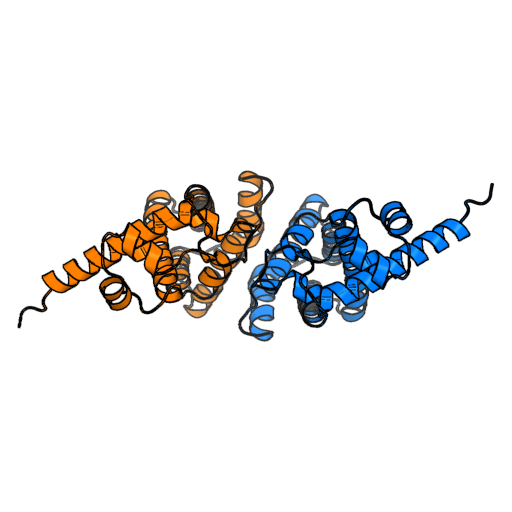969 1 98.06 98 LEU B CA 1
ATOM 2256 C C . LEU B 1 98 ? 2.016 4.816 13.312 1 98.06 98 LEU B C 1
ATOM 2258 O O . LEU B 1 98 ? 0.812 4.551 13.352 1 98.06 98 LEU B O 1
ATOM 2262 N N . ARG B 1 99 ? 2.723 5.016 14.375 1 97.19 99 ARG B N 1
ATOM 2263 C CA . ARG B 1 99 ? 2.164 4.859 15.711 1 97.19 99 ARG B CA 1
ATOM 2264 C C . ARG B 1 99 ? 1.04 5.859 15.961 1 97.19 99 ARG B C 1
ATOM 2266 O O . ARG B 1 99 ? -0.027 5.488 16.453 1 97.19 99 ARG B O 1
ATOM 2273 N N . MET B 1 100 ? 1.234 7.086 15.602 1 96.69 100 MET B N 1
ATOM 2274 C CA . MET B 1 100 ? 0.265 8.148 15.875 1 96.69 100 MET B CA 1
ATOM 2275 C C . MET B 1 100 ? -1.01 7.934 15.062 1 96.69 100 MET B C 1
ATOM 2277 O O . MET B 1 100 ? -2.113 8.141 15.57 1 96.69 100 MET B O 1
ATOM 2281 N N . VAL B 1 101 ? -0.881 7.535 13.797 1 96.25 101 VAL B N 1
ATOM 2282 C CA . VAL B 1 101 ? -2.053 7.262 12.969 1 96.25 101 VAL B CA 1
ATOM 2283 C C . VAL B 1 101 ? -2.811 6.059 13.539 1 96.25 101 VAL B C 1
ATOM 2285 O O . VAL B 1 101 ? -4.035 6.098 13.672 1 96.25 101 VAL B O 1
ATOM 2288 N N . ARG B 1 102 ? -2.094 5.023 13.93 1 96.06 102 ARG B N 1
ATOM 2289 C CA . ARG B 1 102 ? -2.713 3.805 14.438 1 96.06 102 ARG B CA 1
ATOM 2290 C C . ARG B 1 102 ? -3.361 4.051 15.797 1 96.06 102 ARG B C 1
ATOM 2292 O O . ARG B 1 102 ? -4.363 3.416 16.141 1 96.06 102 ARG B O 1
ATOM 2299 N N . ASP B 1 103 ? -2.846 4.992 16.531 1 94.81 103 ASP B N 1
ATOM 2300 C CA . ASP B 1 103 ? -3.354 5.297 17.859 1 94.81 103 ASP B CA 1
ATOM 2301 C C . ASP B 1 103 ? -4.555 6.234 17.797 1 94.81 103 ASP B C 1
ATOM 2303 O O . ASP B 1 103 ? -5.27 6.414 18.781 1 94.81 103 ASP B O 1
ATOM 2307 N N . SER B 1 104 ? -4.746 6.895 16.672 1 92.94 104 SER B N 1
ATOM 2308 C CA . SER B 1 104 ? -5.914 7.746 16.469 1 92.94 104 SER B CA 1
ATOM 2309 C C . SER B 1 104 ? -7.066 6.969 15.852 1 92.94 104 SER B C 1
ATOM 2311 O O . SER B 1 104 ? -7.027 6.629 14.672 1 92.94 104 SER B O 1
ATOM 2313 N N . PRO B 1 105 ? -8.109 6.758 16.594 1 90.62 105 PRO B N 1
ATOM 2314 C CA . PRO B 1 105 ? -9.211 5.965 16.047 1 90.62 105 PRO B CA 1
ATOM 2315 C C . PRO B 1 105 ? -9.773 6.547 14.75 1 90.62 105 PRO B C 1
ATOM 2317 O O . PRO B 1 105 ? -10.062 5.801 13.812 1 90.62 105 PRO B O 1
ATOM 2320 N N . ALA B 1 106 ? -9.867 7.836 14.688 1 88.56 106 ALA B N 1
ATOM 2321 C CA . ALA B 1 106 ? -10.406 8.477 13.492 1 88.56 106 ALA B CA 1
ATOM 2322 C C . ALA B 1 106 ? -9.5 8.25 12.281 1 88.56 106 ALA B C 1
ATOM 2324 O O . ALA B 1 106 ? -9.961 7.855 11.211 1 88.56 106 ALA B O 1
ATOM 2325 N N . LEU B 1 107 ? -8.188 8.383 12.484 1 91.56 107 LEU B N 1
ATOM 2326 C CA . LEU B 1 107 ? -7.254 8.227 11.375 1 91.56 107 LEU B CA 1
ATOM 2327 C C . LEU B 1 107 ? -7.098 6.754 11 1 91.56 107 LEU B C 1
ATOM 2329 O O . LEU B 1 107 ? -7 6.414 9.82 1 91.56 107 LEU B O 1
ATOM 2333 N N . ALA B 1 108 ? -7.062 5.906 12.016 1 91.44 108 ALA B N 1
ATOM 2334 C CA . ALA B 1 108 ? -6.922 4.469 11.789 1 91.44 108 ALA B CA 1
ATOM 2335 C C . ALA B 1 108 ? -8.078 3.932 10.945 1 91.44 108 ALA B C 1
ATOM 2337 O O . ALA B 1 108 ? -7.887 3.023 10.133 1 91.44 108 ALA B O 1
ATOM 2338 N N . SER B 1 109 ? -9.234 4.52 11.07 1 87.25 109 SER B N 1
ATOM 2339 C CA . SER B 1 109 ? -10.422 4.055 10.359 1 87.25 109 SER B CA 1
ATOM 2340 C C . SER B 1 109 ? -10.273 4.242 8.852 1 87.25 109 SER B C 1
ATOM 2342 O O . SER B 1 109 ? -10.938 3.555 8.07 1 87.25 109 SER B O 1
ATOM 2344 N N . TRP B 1 110 ? -9.414 5.176 8.492 1 87.44 110 TRP B N 1
ATOM 2345 C CA . TRP B 1 110 ? -9.195 5.457 7.078 1 87.44 110 TRP B CA 1
ATOM 2346 C C . TRP B 1 110 ? -8.367 4.355 6.426 1 87.44 110 TRP B C 1
ATOM 2348 O O . TRP B 1 110 ? -8.273 4.289 5.195 1 87.44 110 TRP B O 1
ATOM 2358 N N . PHE B 1 111 ? -7.789 3.447 7.215 1 88.69 111 PHE B N 1
ATOM 2359 C CA . PHE B 1 111 ? -6.93 2.387 6.711 1 88.69 111 PHE B CA 1
ATOM 2360 C C . PHE B 1 111 ? -7.453 1.018 7.121 1 88.69 111 PHE B C 1
ATOM 2362 O O . PHE B 1 111 ? -6.719 0.03 7.098 1 88.69 111 PHE B O 1
ATOM 2369 N N . ALA B 1 112 ? -8.656 1.028 7.461 1 81.56 112 ALA B N 1
ATOM 2370 C CA . ALA B 1 112 ? -9.258 -0.231 7.883 1 81.56 112 ALA B CA 1
ATOM 2371 C C . ALA B 1 112 ? -9.375 -1.203 6.711 1 81.56 112 ALA B C 1
ATOM 2373 O O . ALA B 1 112 ? -9.758 -0.811 5.605 1 81.56 112 ALA B O 1
ATOM 2374 N N . ALA B 1 113 ? -9.055 -2.373 6.887 1 70.69 113 ALA B N 1
ATOM 2375 C CA . ALA B 1 113 ? -9 -3.42 5.867 1 70.69 113 ALA B CA 1
ATOM 2376 C C . ALA B 1 113 ? -10.398 -3.771 5.371 1 70.69 113 ALA B C 1
ATOM 2378 O O . ALA B 1 113 ? -10.555 -4.336 4.285 1 70.69 113 ALA B O 1
ATOM 2379 N N . SER B 1 114 ? -11.375 -3.545 6.074 1 72.06 114 SER B N 1
ATOM 2380 C CA . SER B 1 114 ? -12.734 -3.953 5.762 1 72.06 114 SER B CA 1
ATOM 2381 C C . SER B 1 114 ? -13.438 -2.922 4.883 1 72.06 114 SER B C 1
ATOM 2383 O O . SER B 1 114 ? -14.602 -3.096 4.516 1 72.06 114 SER B O 1
ATOM 2385 N N . ARG B 1 115 ? -12.633 -1.896 4.441 1 75.62 115 ARG B N 1
ATOM 2386 C CA . ARG B 1 115 ? -13.227 -0.788 3.697 1 75.62 115 ARG B CA 1
ATOM 2387 C C . ARG B 1 115 ? -12.359 -0.402 2.508 1 75.62 115 ARG B C 1
ATOM 2389 O O . ARG B 1 115 ? -11.188 -0.79 2.434 1 75.62 115 ARG B O 1
ATOM 2396 N N . PRO B 1 116 ? -13.047 0.263 1.615 1 77.81 116 PRO B N 1
ATOM 2397 C CA . PRO B 1 116 ? -12.188 0.831 0.572 1 77.81 116 PRO B CA 1
ATOM 2398 C C . PRO B 1 116 ? -11.039 1.663 1.14 1 77.81 116 PRO B C 1
ATOM 2400 O O . PRO B 1 116 ? -11.195 2.307 2.182 1 77.81 116 PRO B O 1
ATOM 2403 N N . PRO B 1 117 ? -9.953 1.551 0.505 1 79.44 117 PRO B N 1
ATOM 2404 C CA . PRO B 1 117 ? -8.773 2.236 1.035 1 79.44 117 PRO B CA 1
ATOM 2405 C C . PRO B 1 117 ? -8.805 3.742 0.795 1 79.44 117 PRO B C 1
ATOM 2407 O O . PRO B 1 117 ? -7.918 4.289 0.136 1 79.44 117 PRO B O 1
ATOM 2410 N N . ILE B 1 118 ? -9.633 4.434 1.45 1 79.06 118 ILE B N 1
ATOM 2411 C CA . ILE B 1 118 ? -9.844 5.863 1.251 1 79.06 118 ILE B CA 1
ATOM 2412 C C . ILE B 1 118 ? -8.641 6.645 1.787 1 79.06 118 ILE B C 1
ATOM 2414 O O . ILE B 1 118 ? -8.219 7.629 1.184 1 79.06 118 ILE B O 1
ATOM 2418 N N . GLY B 1 119 ? -8.141 6.188 2.875 1 81.94 119 GLY B N 1
ATOM 2419 C CA . GLY B 1 119 ? -6.969 6.832 3.441 1 81.94 119 GLY B CA 1
ATOM 2420 C C . GLY B 1 119 ? -5.77 6.812 2.51 1 81.94 119 GLY B C 1
ATOM 2421 O O . GLY B 1 119 ? -5.105 7.836 2.32 1 81.94 119 GLY B O 1
ATOM 2422 N N . GLY B 1 120 ? -5.598 5.688 1.943 1 85.25 120 GLY B N 1
ATOM 2423 C CA . GLY B 1 120 ? -4.488 5.566 1.011 1 85.25 120 GLY B CA 1
ATOM 2424 C C . GLY B 1 120 ? -4.68 6.387 -0.252 1 85.25 120 GLY B C 1
ATOM 2425 O O . GLY B 1 120 ? -3.734 7 -0.748 1 85.25 120 GLY B O 1
ATOM 2426 N N . GLU B 1 121 ? -5.867 6.355 -0.721 1 86.31 121 GLU B N 1
ATOM 2427 C CA . GLU B 1 121 ? -6.18 7.152 -1.904 1 86.31 121 GLU B CA 1
ATOM 2428 C C . GLU B 1 121 ? -5.949 8.641 -1.645 1 86.31 121 GLU B C 1
ATOM 2430 O O . GLU B 1 121 ? -5.34 9.328 -2.463 1 86.31 121 GLU B O 1
ATOM 2435 N N . LEU B 1 122 ? -6.418 9.047 -0.528 1 86.25 122 LEU B N 1
ATOM 2436 C CA . LEU B 1 122 ? -6.262 10.445 -0.155 1 86.25 122 LEU B CA 1
ATOM 2437 C C . LEU B 1 122 ? -4.789 10.805 0.033 1 86.25 122 LEU B C 1
ATOM 2439 O O . LEU B 1 122 ? -4.332 11.844 -0.446 1 86.25 122 LEU B O 1
ATOM 2443 N N . ALA B 1 123 ? -4.086 9.938 0.636 1 88.25 123 ALA B N 1
ATOM 2444 C CA . ALA B 1 123 ? -2.666 10.18 0.881 1 88.25 123 ALA B CA 1
ATOM 2445 C C . ALA B 1 123 ? -1.896 10.297 -0.431 1 88.25 123 ALA B C 1
ATOM 2447 O O . ALA B 1 123 ? -1.035 11.172 -0.578 1 88.25 123 ALA B O 1
ATOM 2448 N N . GLY B 1 124 ? -2.225 9.523 -1.35 1 85 124 GLY B N 1
ATOM 2449 C CA . GLY B 1 124 ? -1.517 9.492 -2.619 1 85 124 GLY B CA 1
ATOM 2450 C C . GLY B 1 124 ? -1.792 10.703 -3.486 1 85 124 GLY B C 1
ATOM 2451 O O . GLY B 1 124 ? -0.971 11.07 -4.328 1 85 124 GLY B O 1
ATOM 2452 N N . ARG B 1 125 ? -2.84 11.312 -3.242 1 86.12 125 ARG B N 1
ATOM 2453 C CA . ARG B 1 125 ? -3.24 12.398 -4.125 1 86.12 125 ARG B CA 1
ATOM 2454 C C . ARG B 1 125 ? -3.119 13.75 -3.424 1 86.12 125 ARG B C 1
ATOM 2456 O O . ARG B 1 125 ? -3.244 14.797 -4.059 1 86.12 125 ARG B O 1
ATOM 2463 N N . SER B 1 126 ? -2.906 13.703 -2.209 1 91.38 126 SER B N 1
ATOM 2464 C CA . SER B 1 126 ? -2.912 14.938 -1.428 1 91.38 126 SER B CA 1
ATOM 2465 C C . SER B 1 126 ? -1.624 15.727 -1.631 1 91.38 126 SER B C 1
ATOM 2467 O O . SER B 1 126 ? -0.538 15.25 -1.299 1 91.38 126 SER B O 1
ATOM 2469 N N . GLU B 1 127 ? -1.773 16.891 -2 1 90.88 127 GLU B N 1
ATOM 2470 C CA . GLU B 1 127 ? -0.627 17.781 -2.152 1 90.88 127 GLU B CA 1
ATOM 2471 C C . GLU B 1 127 ? -0.069 18.203 -0.795 1 90.88 127 GLU B C 1
ATOM 2473 O O . GLU B 1 127 ? 1.142 18.375 -0.645 1 90.88 127 GLU B O 1
ATOM 2478 N N . VAL B 1 128 ? -0.952 18.344 0.136 1 94.31 128 VAL B N 1
ATOM 2479 C CA . VAL B 1 128 ? -0.532 18.75 1.475 1 94.31 128 VAL B CA 1
ATOM 2480 C C . VAL B 1 128 ? 0.336 17.656 2.092 1 94.31 128 VAL B C 1
ATOM 2482 O O . VAL B 1 128 ? 1.408 17.938 2.633 1 94.31 128 VAL B O 1
ATOM 2485 N N . ILE B 1 129 ? -0.061 16.453 1.959 1 96.44 129 ILE B N 1
ATOM 2486 C CA . ILE B 1 129 ? 0.699 15.336 2.521 1 96.44 129 ILE B CA 1
ATOM 2487 C C . ILE B 1 129 ? 2.064 15.25 1.844 1 96.44 129 ILE B C 1
ATOM 2489 O O . ILE B 1 129 ? 3.094 15.172 2.516 1 96.44 129 ILE B O 1
ATOM 2493 N N . THR B 1 130 ? 2.059 15.375 0.588 1 94.44 130 THR B N 1
ATOM 2494 C CA . THR B 1 130 ? 3.309 15.281 -0.158 1 94.44 130 THR B CA 1
ATOM 2495 C C . THR B 1 130 ? 4.223 16.453 0.174 1 94.44 130 THR B C 1
ATOM 2497 O O . THR B 1 130 ? 5.438 16.297 0.299 1 94.44 130 THR B O 1
ATOM 2500 N N . ALA B 1 131 ? 3.621 17.609 0.306 1 96.25 131 ALA B 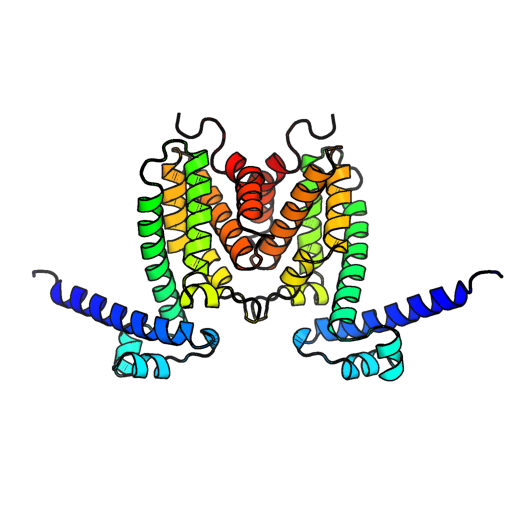N 1
ATOM 2501 C CA . ALA B 1 131 ? 4.41 18.797 0.603 1 96.25 131 ALA B CA 1
ATOM 2502 C C . ALA B 1 131 ? 5.074 18.688 1.974 1 96.25 131 ALA B C 1
ATOM 2504 O O . ALA B 1 131 ? 6.234 19.062 2.139 1 96.25 131 ALA B O 1
ATOM 2505 N N . LEU B 1 132 ? 4.383 18.234 2.93 1 97 132 LEU B N 1
ATOM 2506 C CA . LEU B 1 132 ? 4.941 18.094 4.27 1 97 132 LEU B CA 1
ATOM 2507 C C . LEU B 1 132 ? 6.008 17 4.297 1 97 132 LEU B C 1
ATOM 2509 O O . LEU B 1 132 ? 7.039 17.156 4.953 1 97 132 LEU B O 1
ATOM 2513 N N . ALA B 1 133 ? 5.75 15.93 3.592 1 97.38 133 ALA B N 1
ATOM 2514 C CA . ALA B 1 133 ? 6.762 14.883 3.467 1 97.38 133 ALA B CA 1
ATOM 2515 C C . ALA B 1 133 ? 8.016 15.414 2.781 1 97.38 133 ALA B C 1
ATOM 2517 O O . ALA B 1 133 ? 9.141 15.102 3.197 1 97.38 133 ALA B O 1
ATOM 2518 N N . ALA B 1 134 ? 7.809 16.219 1.751 1 97.06 134 ALA B N 1
ATOM 2519 C CA . ALA B 1 134 ? 8.938 16.781 1.021 1 97.06 134 ALA B CA 1
ATOM 2520 C C . ALA B 1 134 ? 9.742 17.734 1.91 1 97.06 134 ALA B C 1
ATOM 2522 O O . ALA B 1 134 ? 10.977 17.734 1.866 1 97.06 134 ALA B O 1
ATOM 2523 N N . ALA B 1 135 ? 9.031 18.516 2.676 1 95.94 135 ALA B N 1
ATOM 2524 C CA . ALA B 1 135 ? 9.719 19.406 3.609 1 95.94 135 ALA B CA 1
ATOM 2525 C C . ALA B 1 135 ? 10.57 18.609 4.598 1 95.94 135 ALA B C 1
ATOM 2527 O O . ALA B 1 135 ? 11.711 18.984 4.875 1 95.94 135 ALA B O 1
ATOM 2528 N N . PHE B 1 136 ? 10.062 17.594 5.027 1 96.38 136 PHE B N 1
ATOM 2529 C CA . PHE B 1 136 ? 10.797 16.734 5.953 1 96.38 136 PHE B CA 1
ATOM 2530 C C . PHE B 1 136 ? 12.016 16.125 5.27 1 96.38 136 PHE B C 1
ATOM 2532 O O . PHE B 1 136 ? 13.125 16.188 5.797 1 96.38 136 PHE B O 1
ATOM 2539 N N . VAL B 1 137 ? 11.797 15.492 4.109 1 96.69 137 VAL B N 1
ATOM 2540 C CA . VAL B 1 137 ? 12.891 14.859 3.381 1 96.69 137 VAL B CA 1
ATOM 2541 C C . VAL B 1 137 ? 13.984 15.883 3.084 1 96.69 137 VAL B C 1
ATOM 2543 O O . VAL B 1 137 ? 15.172 15.578 3.197 1 96.69 137 VAL B O 1
ATOM 2546 N N . ASN B 1 138 ? 13.547 17.078 2.736 1 94.44 138 ASN B N 1
ATOM 2547 C CA . ASN B 1 138 ? 14.5 18.156 2.461 1 94.44 138 ASN B CA 1
ATOM 2548 C C . ASN B 1 138 ? 15.32 18.5 3.697 1 94.44 138 ASN B C 1
ATOM 2550 O O . ASN B 1 138 ? 16.484 18.906 3.586 1 94.44 138 ASN B O 1
ATOM 2554 N N . SER B 1 139 ? 14.742 18.375 4.84 1 92.56 139 SER B N 1
ATOM 2555 C CA . SER B 1 139 ? 15.43 18.703 6.09 1 92.56 139 SER B CA 1
ATOM 2556 C C . SER B 1 139 ? 16.5 17.656 6.418 1 92.56 139 SER B C 1
ATOM 2558 O O . SER B 1 139 ? 17.359 17.906 7.266 1 92.56 139 SER B O 1
ATOM 2560 N N . LEU B 1 140 ? 16.422 16.453 5.844 1 92.75 140 LEU B N 1
ATOM 2561 C CA . LEU B 1 140 ? 17.422 15.406 6.09 1 92.75 140 LEU B CA 1
ATOM 2562 C C . LEU B 1 140 ? 18.734 15.758 5.418 1 92.75 140 LEU B C 1
ATOM 2564 O O . LEU B 1 140 ? 19.797 15.289 5.844 1 92.75 140 LEU B O 1
ATOM 2568 N N . GLY B 1 141 ? 18.719 16.375 4.336 1 86.25 141 GLY B N 1
ATOM 2569 C CA . GLY B 1 141 ? 19.844 16.828 3.537 1 86.25 141 GLY B CA 1
ATOM 2570 C C . GLY B 1 141 ? 19.438 17.469 2.223 1 86.25 141 GLY B C 1
ATOM 2571 O O . GLY B 1 141 ? 18.562 16.938 1.522 1 86.25 141 GLY B O 1
ATOM 2572 N N . PRO B 1 142 ? 19.906 18.625 1.976 1 80.25 142 PRO B N 1
ATOM 2573 C CA . PRO B 1 142 ? 19.516 19.312 0.75 1 80.25 142 PRO B CA 1
ATOM 2574 C C . PRO B 1 142 ? 19.797 18.5 -0.509 1 80.25 142 PRO B C 1
ATOM 2576 O O . PRO B 1 142 ? 20.812 17.797 -0.585 1 80.25 142 PRO B O 1
ATOM 2579 N N . GLU B 1 143 ? 18.812 18.406 -1.332 1 86.88 143 GLU B N 1
ATOM 2580 C CA . GLU B 1 143 ? 18.859 17.719 -2.615 1 86.88 143 GLU B CA 1
ATOM 2581 C C . GLU B 1 143 ? 18.094 18.484 -3.686 1 86.88 143 GLU B C 1
ATOM 2583 O O . GLU B 1 143 ? 17.391 19.453 -3.381 1 86.88 143 GLU B O 1
ATOM 2588 N N . ASP B 1 144 ? 18.266 18.062 -4.883 1 94.38 144 ASP B N 1
ATOM 2589 C CA . ASP B 1 144 ? 17.453 18.578 -5.98 1 94.38 144 ASP B CA 1
ATOM 2590 C C . ASP B 1 144 ? 15.969 18.453 -5.668 1 94.38 144 ASP B C 1
ATOM 2592 O O . ASP B 1 144 ? 15.516 17.422 -5.168 1 94.38 144 ASP B O 1
ATOM 2596 N N . PRO B 1 145 ? 15.258 19.547 -5.902 1 94.75 145 PRO B N 1
ATOM 2597 C CA . PRO B 1 145 ? 13.828 19.531 -5.59 1 94.75 145 PRO B CA 1
ATOM 2598 C C . PRO B 1 145 ? 13.102 18.328 -6.211 1 94.75 145 PRO B C 1
ATOM 2600 O O . PRO B 1 145 ? 12.188 17.781 -5.602 1 94.75 145 PRO B O 1
ATOM 2603 N N . ALA B 1 146 ? 13.508 17.953 -7.422 1 95.62 146 ALA B N 1
ATOM 2604 C CA . ALA B 1 146 ? 12.859 16.828 -8.078 1 95.62 146 ALA B CA 1
ATOM 2605 C C . ALA B 1 146 ? 13.148 15.523 -7.328 1 95.62 146 ALA B C 1
ATOM 2607 O O . ALA B 1 146 ? 12.273 14.656 -7.219 1 95.62 146 ALA B O 1
ATOM 2608 N N . VAL B 1 147 ? 14.359 15.414 -6.859 1 95.12 147 VAL B N 1
ATOM 2609 C CA . VAL B 1 147 ? 14.75 14.234 -6.09 1 95.12 147 VAL B CA 1
ATOM 2610 C C . VAL B 1 147 ? 14 14.211 -4.762 1 95.12 147 VAL B C 1
ATOM 2612 O O . VAL B 1 147 ? 13.477 13.172 -4.359 1 95.12 147 VAL B O 1
ATOM 2615 N N . VAL B 1 148 ? 13.922 15.383 -4.098 1 96.44 148 VAL B N 1
ATOM 2616 C CA . VAL B 1 148 ? 13.219 15.508 -2.824 1 96.44 148 VAL B CA 1
ATOM 2617 C C . VAL B 1 148 ? 11.758 15.094 -2.998 1 96.44 148 VAL B C 1
ATOM 2619 O O . VAL B 1 148 ? 11.211 14.359 -2.176 1 96.44 148 VAL B O 1
ATOM 2622 N N . GLN B 1 149 ? 11.125 15.523 -4.082 1 95.69 149 GLN B N 1
ATOM 2623 C CA . GLN B 1 149 ? 9.727 15.211 -4.352 1 95.69 149 GLN B CA 1
ATOM 2624 C C . GLN B 1 149 ? 9.531 13.711 -4.566 1 95.69 149 GLN B C 1
ATOM 2626 O O . GLN B 1 149 ? 8.57 13.125 -4.051 1 95.69 149 GLN B O 1
ATOM 2631 N N . ARG B 1 150 ? 10.383 13.07 -5.312 1 96.12 150 ARG B N 1
ATOM 2632 C CA . ARG B 1 150 ? 10.281 11.633 -5.559 1 96.12 150 ARG B CA 1
ATOM 2633 C C . ARG B 1 150 ? 10.477 10.844 -4.273 1 96.12 150 ARG B C 1
ATOM 2635 O O . ARG B 1 150 ? 9.742 9.883 -4.012 1 96.12 150 ARG B O 1
ATOM 2642 N N . ARG B 1 151 ? 11.422 11.273 -3.459 1 97.62 151 ARG B N 1
ATOM 2643 C CA . ARG B 1 151 ? 11.68 10.617 -2.182 1 97.62 151 ARG B CA 1
ATOM 2644 C C . ARG B 1 151 ? 10.5 10.781 -1.232 1 97.62 151 ARG B C 1
ATOM 2646 O O . ARG B 1 151 ? 10.125 9.836 -0.531 1 97.62 151 ARG B O 1
ATOM 2653 N N . ALA B 1 152 ? 9.938 11.945 -1.246 1 97.38 152 ALA B N 1
ATOM 2654 C CA . ALA B 1 152 ? 8.766 12.211 -0.411 1 97.38 152 ALA B CA 1
ATOM 2655 C C . ALA B 1 152 ? 7.594 11.328 -0.808 1 97.38 152 ALA B C 1
ATOM 2657 O O . ALA B 1 152 ? 6.938 10.734 0.051 1 97.38 152 ALA B O 1
ATOM 2658 N N . ARG B 1 153 ? 7.332 11.242 -2.078 1 96.81 153 ARG B N 1
ATOM 2659 C CA . ARG B 1 153 ? 6.254 10.383 -2.566 1 96.81 153 ARG B CA 1
ATOM 2660 C C . ARG B 1 153 ? 6.5 8.93 -2.189 1 96.81 153 ARG B C 1
ATOM 2662 O O . ARG B 1 153 ? 5.562 8.203 -1.843 1 96.81 153 ARG B O 1
ATOM 2669 N N . TRP B 1 154 ? 7.715 8.508 -2.238 1 97.31 154 TRP B N 1
ATOM 2670 C CA . TRP B 1 154 ? 8.078 7.145 -1.855 1 97.31 154 TRP B CA 1
ATOM 2671 C C . TRP B 1 154 ? 7.805 6.906 -0.374 1 97.31 154 TRP B C 1
ATOM 2673 O O . TRP B 1 154 ? 7.242 5.875 0.003 1 97.31 154 TRP B O 1
ATOM 2683 N N . VAL B 1 155 ? 8.188 7.859 0.47 1 98 155 VAL B N 1
ATOM 2684 C CA . VAL B 1 155 ? 7.961 7.746 1.908 1 98 155 VAL B CA 1
ATOM 2685 C C . VAL B 1 155 ? 6.465 7.648 2.193 1 98 155 VAL B C 1
ATOM 2687 O O . VAL B 1 155 ? 6.031 6.809 2.984 1 98 155 VAL B O 1
ATOM 2690 N N . VAL B 1 156 ? 5.684 8.445 1.522 1 97.56 156 VAL B N 1
ATOM 2691 C CA . VAL B 1 156 ? 4.234 8.422 1.7 1 97.56 156 VAL B CA 1
ATOM 2692 C C . VAL B 1 156 ? 3.684 7.062 1.269 1 97.56 156 VAL B C 1
ATOM 2694 O O . VAL B 1 156 ? 2.828 6.488 1.946 1 97.56 156 VAL B O 1
ATOM 2697 N N . ARG B 1 157 ? 4.156 6.547 0.182 1 97 157 ARG B N 1
ATOM 2698 C CA . ARG B 1 157 ? 3.719 5.242 -0.302 1 97 157 ARG B CA 1
ATOM 2699 C C . ARG B 1 157 ? 4.035 4.148 0.713 1 97 157 ARG B C 1
ATOM 2701 O O . ARG B 1 157 ? 3.201 3.281 0.981 1 97 157 ARG B O 1
ATOM 2708 N N . VAL B 1 158 ? 5.23 4.141 1.246 1 97.88 158 VAL B N 1
ATOM 2709 C CA . VAL B 1 158 ? 5.645 3.145 2.229 1 97.88 158 VAL B CA 1
ATOM 2710 C C . VAL B 1 158 ? 4.766 3.254 3.475 1 97.88 158 VAL B C 1
ATOM 2712 O O . VAL B 1 158 ? 4.285 2.242 3.992 1 97.88 158 VAL B O 1
ATOM 2715 N N . LEU B 1 159 ? 4.562 4.477 3.961 1 97.56 159 LEU B N 1
ATOM 2716 C CA . LEU B 1 159 ? 3.699 4.711 5.113 1 97.56 159 LEU B CA 1
ATOM 2717 C C . LEU B 1 159 ? 2.297 4.168 4.859 1 97.56 159 LEU B C 1
ATOM 2719 O O . LEU B 1 159 ? 1.744 3.445 5.691 1 97.56 159 LEU B O 1
ATOM 2723 N N . THR B 1 160 ? 1.742 4.5 3.721 1 95.75 160 THR B N 1
ATOM 2724 C CA . THR B 1 160 ? 0.406 4.047 3.346 1 95.75 160 THR B CA 1
ATOM 2725 C C . THR B 1 160 ? 0.347 2.523 3.285 1 95.75 160 THR B C 1
ATOM 2727 O O . THR B 1 160 ? -0.594 1.913 3.793 1 95.75 160 THR B O 1
ATOM 2730 N N . SER B 1 161 ? 1.36 1.931 2.695 1 95.06 161 SER B N 1
ATOM 2731 C CA . SER B 1 161 ? 1.428 0.476 2.604 1 95.06 161 SER B CA 1
ATOM 2732 C C . SER B 1 161 ? 1.45 -0.165 3.986 1 95.06 161 SER B C 1
ATOM 2734 O O . SER B 1 161 ? 0.736 -1.139 4.238 1 95.06 161 SER B O 1
ATOM 2736 N N . LEU B 1 162 ? 2.225 0.35 4.91 1 96.44 162 LEU B N 1
ATOM 2737 C CA . LEU B 1 162 ? 2.369 -0.211 6.25 1 96.44 162 LEU B CA 1
ATOM 2738 C C . LEU B 1 162 ? 1.113 0.027 7.078 1 96.44 162 LEU B C 1
ATOM 2740 O O . LEU B 1 162 ? 0.79 -0.768 7.965 1 96.44 162 LEU B O 1
ATOM 2744 N N . LEU B 1 163 ? 0.417 1.099 6.805 1 95.25 163 LEU B N 1
ATOM 2745 C CA . LEU B 1 163 ? -0.832 1.369 7.508 1 95.25 163 LEU B CA 1
ATOM 2746 C C . LEU B 1 163 ? -1.936 0.428 7.039 1 95.25 163 LEU B C 1
ATOM 2748 O O . LEU B 1 163 ? -2.771 -0.002 7.836 1 95.25 163 LEU B O 1
ATOM 2752 N N . LEU B 1 164 ? -1.939 0.105 5.766 1 92.94 164 LEU B N 1
ATOM 2753 C CA . LEU B 1 164 ? -2.938 -0.809 5.223 1 92.94 164 LEU B CA 1
ATOM 2754 C C . LEU B 1 164 ? -2.596 -2.256 5.562 1 92.94 164 LEU B C 1
ATOM 2756 O O . LEU B 1 164 ? -3.486 -3.055 5.859 1 92.94 164 LEU B O 1
ATOM 2760 N N . PHE B 1 165 ? -1.302 -2.516 5.438 1 93.31 165 PHE B N 1
ATOM 2761 C CA . PHE B 1 165 ? -0.804 -3.865 5.672 1 93.31 165 PHE B CA 1
ATOM 2762 C C . PHE B 1 165 ? 0.386 -3.846 6.621 1 93.31 165 PHE B C 1
ATOM 2764 O O . PHE B 1 165 ? 1.537 -3.787 6.184 1 93.31 165 PHE B O 1
ATOM 2771 N N . PRO B 1 166 ? 0.157 -3.994 7.891 1 95.19 166 PRO B N 1
ATOM 2772 C CA . PRO B 1 166 ? 1.219 -3.889 8.898 1 95.19 166 PRO B CA 1
ATOM 2773 C C . PRO B 1 166 ? 2.229 -5.031 8.805 1 95.19 166 PRO B C 1
ATOM 2775 O O . PRO B 1 166 ? 1.912 -6.102 8.281 1 95.19 166 PRO B O 1
ATOM 2778 N N . GLY B 1 167 ? 3.432 -4.746 9.211 1 94.69 167 GLY B N 1
ATOM 2779 C CA . GLY B 1 167 ? 4.379 -5.824 9.461 1 94.69 167 GLY B CA 1
ATOM 2780 C C . GLY B 1 167 ? 3.99 -6.699 10.641 1 94.69 167 GLY B C 1
ATOM 2781 O O . GLY B 1 167 ? 2.926 -6.516 11.234 1 94.69 167 GLY B O 1
ATOM 2782 N N . SER B 1 168 ? 4.781 -7.637 10.961 1 94.19 168 SER B N 1
ATOM 2783 C CA . SER B 1 168 ? 4.477 -8.562 12.047 1 94.19 168 SER B CA 1
ATOM 2784 C C . SER B 1 168 ? 4.453 -7.848 13.398 1 94.19 168 SER B C 1
ATOM 2786 O O . SER B 1 168 ? 3.646 -8.18 14.266 1 94.19 168 SER B O 1
ATOM 2788 N N . ASP B 1 169 ? 5.301 -6.875 13.641 1 96.12 169 ASP B N 1
ATOM 2789 C CA . ASP B 1 169 ? 5.363 -6.004 14.812 1 96.12 169 ASP B CA 1
ATOM 2790 C C . ASP B 1 169 ? 6.195 -4.758 14.531 1 96.12 169 ASP B C 1
ATOM 2792 O O . ASP B 1 169 ? 6.645 -4.547 13.398 1 96.12 169 ASP B O 1
ATOM 2796 N N . GLU B 1 170 ? 6.383 -3.949 15.516 1 96.38 170 GLU B N 1
ATOM 2797 C CA . GLU B 1 170 ? 7.094 -2.686 15.336 1 96.38 170 GLU B CA 1
ATOM 2798 C C . GLU B 1 170 ? 8.547 -2.92 14.953 1 96.38 170 GLU B C 1
ATOM 2800 O O . GLU B 1 170 ? 9.117 -2.164 14.164 1 96.38 170 GLU B O 1
ATOM 2805 N N . ALA B 1 171 ? 9.195 -3.934 15.547 1 97.19 171 ALA B N 1
ATOM 2806 C CA . ALA B 1 171 ? 10.586 -4.238 15.234 1 97.19 171 ALA B CA 1
ATOM 2807 C C . ALA B 1 171 ? 10.742 -4.656 13.773 1 97.19 171 ALA B C 1
ATOM 2809 O O . ALA B 1 171 ? 11.703 -4.266 13.109 1 97.19 171 ALA B O 1
ATOM 2810 N N . ASP B 1 172 ? 9.789 -5.449 13.312 1 96.88 172 ASP B N 1
ATOM 2811 C CA . ASP B 1 172 ? 9.781 -5.871 11.914 1 96.88 172 ASP B CA 1
ATOM 2812 C C . ASP B 1 172 ? 9.656 -4.676 10.977 1 96.88 172 ASP B C 1
ATOM 2814 O O . ASP B 1 172 ? 10.383 -4.57 9.984 1 96.88 172 ASP B O 1
ATOM 2818 N N . GLU B 1 173 ? 8.773 -3.77 11.297 1 98.19 173 GLU B N 1
ATOM 2819 C CA . GLU B 1 173 ? 8.562 -2.584 10.469 1 98.19 173 GLU B CA 1
ATOM 2820 C C . GLU B 1 173 ? 9.797 -1.68 10.477 1 98.19 173 GLU B C 1
ATOM 2822 O O . GLU B 1 173 ? 10.18 -1.1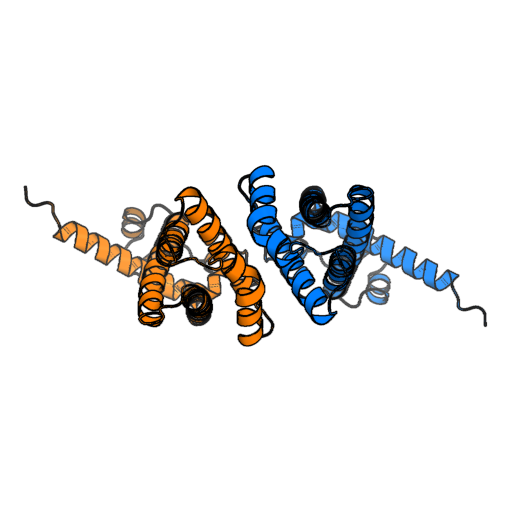41 9.445 1 98.19 173 GLU B O 1
ATOM 2827 N N . ARG B 1 174 ? 10.352 -1.527 11.664 1 98.12 174 ARG B N 1
ATOM 2828 C CA . ARG B 1 174 ? 11.578 -0.733 11.773 1 98.12 174 ARG B CA 1
ATOM 2829 C C . ARG B 1 174 ? 12.688 -1.325 10.914 1 98.12 174 ARG B C 1
ATOM 2831 O O . ARG B 1 174 ? 13.391 -0.598 10.203 1 98.12 174 ARG B O 1
ATOM 2838 N N . ALA B 1 175 ? 12.844 -2.629 10.977 1 97.81 175 ALA B N 1
ATOM 2839 C CA . ALA B 1 175 ? 13.867 -3.307 10.188 1 97.81 175 ALA B CA 1
ATOM 2840 C C . ALA B 1 175 ? 13.617 -3.107 8.688 1 97.81 175 ALA B C 1
ATOM 2842 O O . ALA B 1 175 ? 14.562 -2.9 7.922 1 97.81 175 ALA B O 1
ATOM 2843 N N . MET B 1 176 ? 12.391 -3.178 8.289 1 97.94 176 MET B N 1
ATOM 2844 C CA . MET B 1 176 ? 12.008 -2.963 6.895 1 97.94 176 MET B CA 1
ATOM 2845 C C . MET B 1 176 ? 12.391 -1.561 6.434 1 97.94 176 MET B C 1
ATOM 2847 O O . MET B 1 176 ? 12.969 -1.393 5.359 1 97.94 176 MET B O 1
ATOM 2851 N N . ILE B 1 177 ? 12.07 -0.575 7.27 1 98.62 177 ILE B N 1
ATOM 2852 C CA . ILE B 1 177 ? 12.367 0.818 6.953 1 98.62 177 ILE B CA 1
ATOM 2853 C C . ILE B 1 177 ? 13.875 1.014 6.84 1 98.62 177 ILE B C 1
ATOM 2855 O O . ILE B 1 177 ? 14.359 1.617 5.883 1 98.62 177 ILE B O 1
ATOM 2859 N N . GLU B 1 178 ? 14.617 0.49 7.766 1 98.31 178 GLU B N 1
ATOM 2860 C CA . GLU B 1 178 ? 16.078 0.632 7.805 1 98.31 178 GLU B CA 1
ATOM 2861 C C . GLU B 1 178 ? 16.719 -0.021 6.586 1 98.31 178 GLU B C 1
ATOM 2863 O O . GLU B 1 178 ? 17.672 0.518 6.023 1 98.31 178 GLU B O 1
ATOM 2868 N N . GLU B 1 179 ? 16.172 -1.124 6.234 1 97.44 179 GLU B N 1
ATOM 2869 C CA . GLU B 1 179 ? 16.812 -1.913 5.184 1 97.44 179 GLU B CA 1
ATOM 2870 C C . GLU B 1 179 ? 16.406 -1.415 3.797 1 97.44 179 GLU B C 1
ATOM 2872 O O . GLU B 1 179 ? 17.234 -1.398 2.877 1 97.44 179 GLU B O 1
ATOM 2877 N N . PHE B 1 180 ? 15.156 -0.924 3.615 1 98 180 PHE B N 1
ATOM 2878 C CA . PHE B 1 180 ? 14.664 -0.781 2.252 1 98 180 PHE B CA 1
ATOM 2879 C C . PHE B 1 180 ? 14.289 0.667 1.962 1 98 180 PHE B C 1
ATOM 2881 O O . PHE B 1 180 ? 14.078 1.041 0.806 1 98 180 PHE B O 1
ATOM 2888 N N . VAL B 1 181 ? 14.211 1.519 2.982 1 98.62 181 VAL B N 1
ATOM 2889 C CA . VAL B 1 181 ? 13.812 2.904 2.762 1 98.62 181 VAL B CA 1
ATOM 2890 C C . VAL B 1 181 ? 15 3.828 2.996 1 98.62 181 VAL B C 1
ATOM 2892 O O . VAL B 1 181 ? 15.328 4.66 2.145 1 98.62 181 VAL B O 1
ATOM 2895 N N . VAL B 1 182 ? 15.719 3.633 4.094 1 98 182 VAL B N 1
ATOM 2896 C CA . VAL B 1 182 ? 16.766 4.539 4.574 1 98 182 VAL B CA 1
ATOM 2897 C C . VAL B 1 182 ? 17.844 4.68 3.512 1 98 182 VAL B C 1
ATOM 2899 O O . VAL B 1 182 ? 18.25 5.797 3.166 1 98 182 VAL B O 1
ATOM 2902 N N . PRO B 1 183 ? 18.297 3.605 2.842 1 96.19 183 PRO B N 1
ATOM 2903 C CA . PRO B 1 183 ? 19.438 3.742 1.925 1 96.19 183 PRO B CA 1
ATOM 2904 C C . PRO B 1 183 ? 19.109 4.613 0.714 1 96.19 183 PRO B C 1
ATOM 2906 O O . PRO B 1 183 ? 20.016 5.203 0.116 1 96.19 183 PRO B O 1
ATOM 2909 N N . THR B 1 184 ? 17.812 4.684 0.35 1 95.81 184 THR B N 1
ATOM 2910 C CA . THR B 1 184 ? 17.469 5.406 -0.869 1 95.81 184 THR B CA 1
ATOM 2911 C C . THR B 1 184 ? 16.969 6.812 -0.542 1 95.81 184 THR B C 1
ATOM 2913 O O . THR B 1 184 ? 17.109 7.73 -1.35 1 95.81 184 THR B O 1
ATOM 2916 N N . VAL B 1 185 ? 16.453 7.031 0.638 1 97.12 185 VAL B N 1
ATOM 2917 C CA . VAL B 1 185 ? 15.852 8.312 0.983 1 97.12 185 VAL B CA 1
ATOM 2918 C C . VAL B 1 185 ? 16.875 9.18 1.725 1 97.12 185 VAL B C 1
ATOM 2920 O O . VAL B 1 185 ? 16.859 10.406 1.597 1 97.12 185 VAL B O 1
ATOM 2923 N N . ALA B 1 186 ? 17.688 8.555 2.539 1 93.94 186 ALA B N 1
ATOM 2924 C CA . ALA B 1 186 ? 18.781 9.211 3.258 1 93.94 186 ALA B CA 1
ATOM 2925 C C . ALA B 1 186 ? 20.109 8.516 2.994 1 93.94 186 ALA B C 1
ATOM 2927 O O . ALA B 1 186 ? 20.703 7.926 3.902 1 93.94 186 ALA B O 1
ATOM 2928 N N . PRO B 1 187 ? 20.531 8.523 1.761 1 85.12 187 PRO B N 1
ATOM 2929 C CA . PRO B 1 187 ? 21.797 7.852 1.445 1 85.12 187 PRO B CA 1
ATOM 2930 C C . PRO B 1 187 ? 22.969 8.359 2.293 1 85.12 187 PRO B C 1
ATOM 2932 O O . PRO B 1 187 ? 22.875 9.43 2.904 1 85.12 187 PRO B O 1
ATOM 2935 N N . LEU B 1 188 ? 23.906 7.449 2.277 1 72.88 188 LEU B N 1
ATOM 2936 C CA . LEU B 1 188 ? 25.094 7.824 3.035 1 72.88 188 LEU B CA 1
ATOM 2937 C C . LEU B 1 188 ? 25.688 9.141 2.521 1 72.88 188 LEU B C 1
ATOM 2939 O O . LEU B 1 188 ? 25.703 9.383 1.313 1 72.88 188 LEU B O 1
ATOM 2943 N N . GLY B 1 189 ? 25.891 10 3.469 1 65.12 189 GLY B N 1
ATOM 2944 C CA . GLY B 1 189 ? 26.453 11.305 3.17 1 65.12 189 GLY B CA 1
ATOM 2945 C C . GLY B 1 189 ? 25.406 12.398 3.094 1 65.12 189 GLY B C 1
ATOM 2946 O O . GLY B 1 189 ? 25.719 13.555 2.799 1 65.12 189 GLY B O 1
ATOM 2947 N N . ALA B 1 190 ? 24.219 11.883 3.096 1 54.47 190 ALA B N 1
ATOM 2948 C CA . ALA B 1 190 ? 23.094 12.828 3.168 1 54.47 190 ALA B CA 1
ATOM 2949 C C . ALA B 1 190 ? 23.172 13.672 4.438 1 54.47 190 ALA B C 1
ATOM 2951 O O . ALA B 1 190 ? 23.297 13.133 5.539 1 54.47 190 ALA B O 1
ATOM 2952 N N . GLY B 1 191 ? 23.484 14.992 4.539 1 49.59 191 GLY B N 1
ATOM 2953 C CA . GLY B 1 191 ? 23.672 15.969 5.605 1 49.59 191 GLY B CA 1
ATOM 2954 C C . GLY B 1 191 ? 25.047 16.594 5.621 1 49.59 191 GLY B C 1
ATOM 2955 O O . GLY B 1 191 ? 25.344 17.469 6.445 1 49.59 191 GLY B O 1
ATOM 2956 N N . ARG B 1 192 ? 26 15.852 4.875 1 43.72 192 ARG B N 1
ATOM 2957 C CA . ARG B 1 192 ? 27.266 16.562 4.867 1 43.72 192 ARG B CA 1
ATOM 2958 C C . ARG B 1 192 ? 27.297 17.641 3.795 1 43.72 192 ARG B C 1
ATOM 2960 O O . ARG B 1 192 ? 26.641 17.516 2.758 1 43.72 192 ARG B O 1
#

InterPro domains:
  IPR001647 DNA-binding HTH domain, TetR-type [PF00440] (18-62)
  IPR001647 DNA-binding HTH domain, TetR-type [PR00455] (18-31)
  IPR001647 DNA-binding HTH domain, TetR-type [PR00455] (39-62)
  IPR001647 DNA-binding HTH domain, TetR-type [PS50977] (12-72)
  IPR009057 Homedomain-like superfamily [SSF46689] (9-90)
  IPR050109 HTH-type, TetR-like transcriptional regulator [PTHR30055] (9-163)

Secondary structure (DSSP, 8-state):
----HHHHHHHHHHHHHHHHHHHHHHHHS-GGG--HHHHHHHHTS-HHHHHHH-SSHHHHHHHHHHHHHHHHHHHHHHHTTT---HHHHHHHHHHHHHHHHHH-HHHHGGG-TTS--HHHHHHHH-HHHHHHHHHHHHHHS---HHHHHHHHHHHHHHHHHHHHS--SSHHHHHHHHHHHTHHHHS-TTTT-/----HHHHHHHHHHHHHHHHHHHHHHHHS-GGG--HHHHHHHHTS-HHHHHHH-SSHHHHHHHHHHHHHHHHHHHHHHHTTT---HHHHHHHHHHHHHHHHHH-HHHHGGG-TTS--HHHHHHHH-HHHHHHHHHHHHHHS---HHHHHHHHHHHHHHHHHHHHS--SSHHHHHHHHHHHTHHHHS-TTTT-

Solvent-accessible surface area (backbone atoms only — not comparable to full-atom values): 20422 Å² total; per-residue (Å²): 127,85,74,63,55,67,56,52,50,48,47,52,50,51,53,47,46,40,43,54,29,37,43,56,49,27,51,75,40,61,60,89,73,62,51,64,60,59,34,15,58,64,44,71,47,49,55,69,60,47,44,73,76,28,84,42,66,66,53,43,53,51,50,44,51,50,52,51,49,52,52,49,51,52,54,41,53,61,68,47,58,85,54,76,53,34,50,59,35,51,54,52,43,53,52,45,52,53,52,53,37,62,70,31,58,42,58,34,55,31,35,35,63,89,32,40,43,54,39,48,53,48,53,74,68,32,62,63,56,39,49,54,38,21,52,51,48,38,69,36,27,85,63,58,67,69,56,29,48,55,42,14,50,48,52,52,49,52,51,42,40,41,59,56,52,62,57,94,43,70,68,52,42,49,50,47,41,58,60,51,40,32,61,62,68,40,32,90,67,48,63,112,127,87,73,64,55,67,55,51,50,48,47,51,51,50,52,47,45,40,42,54,29,39,43,56,49,27,51,76,40,64,61,89,75,63,50,63,60,59,35,16,58,65,44,72,47,51,56,69,57,46,44,74,76,28,85,42,66,65,53,43,52,51,50,44,49,48,53,50,48,52,53,47,51,53,54,41,53,62,68,45,59,85,55,75,54,34,50,60,36,51,54,51,42,55,52,44,52,54,52,53,38,62,70,30,58,42,57,33,55,30,34,35,62,87,32,40,43,53,40,47,54,49,54,75,67,32,62,64,55,40,49,55,37,22,54,50,48,38,71,38,29,84,62,56,68,69,56,28,47,53,41,15,49,48,51,51,50,51,51,42,42,41,58,55,51,62,58,93,44,70,69,52,41,50,50,48,41,58,61,51,42,32,61,64,68,39,31,91,67,46,64,112